Protein AF-0000000078820920 (afdb_homodimer)

Structure (mmCIF, N/CA/C/O backbone):
data_AF-0000000078820920-model_v1
#
loop_
_entity.id
_entity.type
_entity.pdbx_description
1 polymer 'Guanylate cyclase domain-containing protein'
#
loop_
_atom_site.group_PDB
_atom_site.id
_atom_site.type_symbol
_atom_site.label_atom_id
_atom_site.label_alt_id
_atom_site.label_comp_id
_atom_site.label_asym_id
_atom_site.label_entity_id
_atom_site.label_seq_id
_atom_site.pdbx_PDB_ins_code
_atom_site.Cartn_x
_atom_site.Cartn_y
_atom_site.Cartn_z
_atom_site.occupancy
_atom_site.B_iso_or_equiv
_atom_site.auth_seq_id
_atom_site.auth_comp_id
_atom_site.auth_asym_id
_atom_site.auth_atom_id
_atom_site.pdbx_PDB_model_num
ATOM 1 N N . MET A 1 1 ? 39.281 -11.828 4.465 1 18.59 1 MET A N 1
ATOM 2 C CA . MET A 1 1 ? 38.844 -12.25 3.133 1 18.59 1 MET A CA 1
ATOM 3 C C . MET A 1 1 ? 37.312 -12.227 3.02 1 18.59 1 MET A C 1
ATOM 5 O O . MET A 1 1 ? 36.656 -13.078 3.596 1 18.59 1 MET A O 1
ATOM 9 N N . TYR A 1 2 ? 36.625 -11.133 3.004 1 21.84 2 TYR A N 1
ATOM 10 C CA . TYR A 1 2 ? 35.219 -10.82 3.057 1 21.84 2 TYR A CA 1
ATOM 11 C C . TYR A 1 2 ? 34.438 -11.523 1.937 1 21.84 2 TYR A C 1
ATOM 13 O O . TYR A 1 2 ? 34.781 -11.344 0.758 1 21.84 2 TYR A O 1
ATOM 21 N N . ARG A 1 3 ? 34.125 -12.727 2.197 1 27.94 3 ARG A N 1
ATOM 22 C CA . ARG A 1 3 ? 33.406 -13.539 1.222 1 27.94 3 ARG A CA 1
ATOM 23 C C . ARG A 1 3 ? 32.312 -12.734 0.536 1 27.94 3 ARG A C 1
ATOM 25 O O . ARG A 1 3 ? 31.656 -11.922 1.173 1 27.94 3 ARG A O 1
ATOM 32 N N . SER A 1 4 ? 32.406 -12.672 -0.84 1 27.98 4 SER A N 1
ATOM 33 C CA . SER A 1 4 ? 31.781 -11.938 -1.938 1 27.98 4 SER A CA 1
ATOM 34 C C . SER A 1 4 ? 30.266 -11.977 -1.838 1 27.98 4 SER A C 1
ATOM 36 O O . SER A 1 4 ? 29.703 -12.906 -1.259 1 27.98 4 SER A O 1
ATOM 38 N N . PRO A 1 5 ? 29.562 -10.898 -1.902 1 34.84 5 PRO A N 1
ATOM 39 C CA . PRO A 1 5 ? 28.125 -10.844 -2.127 1 34.84 5 PRO A CA 1
ATOM 40 C C . PRO A 1 5 ? 27.625 -11.969 -3.033 1 34.84 5 PRO A C 1
ATOM 42 O O . PRO A 1 5 ? 28.391 -12.484 -3.855 1 34.84 5 PRO A O 1
ATOM 45 N N . ILE A 1 6 ? 26.75 -12.828 -2.73 1 37.25 6 ILE A N 1
ATOM 46 C CA . ILE A 1 6 ? 26.234 -14.055 -3.34 1 37.25 6 ILE A CA 1
ATOM 47 C C . ILE A 1 6 ? 26 -13.828 -4.832 1 37.25 6 ILE A C 1
ATOM 49 O O . ILE A 1 6 ? 25.312 -12.883 -5.219 1 37.25 6 ILE A O 1
ATOM 53 N N . ASN A 1 7 ? 26.781 -14.25 -5.723 1 38.81 7 ASN A N 1
ATOM 54 C CA . ASN A 1 7 ? 26.734 -14.352 -7.176 1 38.81 7 ASN A CA 1
ATOM 55 C C . ASN A 1 7 ? 25.406 -14.945 -7.652 1 38.81 7 ASN A C 1
ATOM 57 O O . ASN A 1 7 ? 25.234 -16.172 -7.648 1 38.81 7 ASN A O 1
ATOM 61 N N . TYR A 1 8 ? 24.266 -14.281 -7.516 1 46.84 8 TYR A N 1
ATOM 62 C CA . TYR A 1 8 ? 22.922 -14.734 -7.875 1 46.84 8 TYR A CA 1
ATOM 63 C C . TYR A 1 8 ? 22.875 -15.172 -9.336 1 46.84 8 TYR A C 1
ATOM 65 O O . TYR A 1 8 ? 21.984 -15.93 -9.727 1 46.84 8 TYR A O 1
ATOM 73 N N . LEU A 1 9 ? 23.797 -14.711 -10.234 1 47.5 9 LEU A N 1
ATOM 74 C CA . LEU A 1 9 ? 23.641 -15.008 -11.656 1 47.5 9 LEU A CA 1
ATOM 75 C C . LEU A 1 9 ? 23.672 -16.5 -11.914 1 47.5 9 LEU A C 1
ATOM 77 O O . LEU A 1 9 ? 22.984 -17 -12.805 1 47.5 9 LEU A O 1
ATOM 81 N N . TRP A 1 10 ? 24.453 -17.141 -11.078 1 46.75 10 TRP A N 1
ATOM 82 C CA . TRP A 1 10 ? 24.656 -18.547 -11.398 1 46.75 10 TRP A CA 1
ATOM 83 C C . TRP A 1 10 ? 23.344 -19.328 -11.281 1 46.75 10 TRP A C 1
ATOM 85 O O . TRP A 1 10 ? 23.109 -20.281 -12.031 1 46.75 10 TRP A O 1
ATOM 95 N N . CYS A 1 11 ? 22.406 -18.797 -10.539 1 52.91 11 CYS A N 1
ATOM 96 C CA . CYS A 1 11 ? 21.188 -19.578 -10.305 1 52.91 11 CYS A CA 1
ATOM 97 C C . CYS A 1 11 ? 20.25 -19.484 -11.5 1 52.91 11 CYS A C 1
ATOM 99 O O . CYS A 1 11 ? 19.438 -20.391 -11.719 1 52.91 11 CYS A O 1
ATOM 101 N N . LEU A 1 12 ? 20.562 -18.5 -12.391 1 60.94 12 LEU A N 1
ATOM 102 C CA . LEU A 1 12 ? 19.641 -18.266 -13.5 1 60.94 12 LEU A CA 1
ATOM 103 C C . LEU A 1 12 ? 19.812 -19.344 -14.57 1 60.94 12 LEU A C 1
ATOM 105 O O . LEU A 1 12 ? 18.922 -19.547 -15.398 1 60.94 12 LEU A O 1
ATOM 109 N N . PHE A 1 13 ? 20.875 -20.141 -14.367 1 69.81 13 PHE A N 1
ATOM 110 C CA . PHE A 1 13 ? 21.141 -21.125 -15.422 1 69.81 13 PHE A CA 1
ATOM 111 C C . PHE A 1 13 ? 20.859 -22.531 -14.938 1 69.81 13 PHE A C 1
ATOM 113 O O . PHE A 1 13 ? 21 -23.5 -15.703 1 69.81 13 PHE A O 1
ATOM 120 N N . LEU A 1 14 ? 20.406 -22.594 -13.773 1 80.31 14 LEU A N 1
ATOM 121 C CA . LEU A 1 14 ? 20.109 -23.906 -13.227 1 80.31 14 LEU A CA 1
ATOM 122 C C . LEU A 1 14 ? 18.812 -24.453 -13.797 1 80.31 14 LEU A C 1
ATOM 124 O O . LEU A 1 14 ? 17.891 -23.688 -14.125 1 80.31 14 LEU A O 1
ATOM 128 N N . ASN A 1 15 ? 18.891 -25.766 -13.938 1 88.81 15 ASN A N 1
ATOM 129 C CA . ASN A 1 15 ? 17.594 -26.359 -14.234 1 88.81 15 ASN A CA 1
ATOM 130 C C . ASN A 1 15 ? 16.625 -26.188 -13.078 1 88.81 15 ASN A C 1
ATOM 132 O O . ASN A 1 15 ? 17.031 -25.891 -11.953 1 88.81 15 ASN A O 1
ATOM 136 N N . PRO A 1 16 ? 15.391 -26.234 -13.328 1 89.69 16 PRO A N 1
ATOM 137 C CA . PRO A 1 16 ? 14.367 -25.922 -12.336 1 89.69 16 PRO A CA 1
ATOM 138 C C . PRO A 1 16 ? 14.516 -26.734 -11.055 1 89.69 16 PRO A C 1
ATOM 140 O O . PRO A 1 16 ? 14.336 -26.203 -9.953 1 89.69 16 PRO A O 1
ATOM 143 N N . LYS A 1 17 ? 14.883 -28 -11.172 1 91.69 17 LYS A N 1
ATOM 144 C CA . LYS A 1 17 ? 15.023 -28.828 -9.984 1 91.69 17 LYS A CA 1
ATOM 145 C C . LYS A 1 17 ? 16.172 -28.359 -9.109 1 91.69 17 LYS A C 1
ATOM 147 O O . LYS A 1 17 ? 16.031 -28.219 -7.895 1 91.69 17 LYS A O 1
ATOM 152 N N . ASP A 1 18 ? 17.328 -28.094 -9.758 1 92.62 18 ASP A N 1
ATOM 153 C CA . ASP A 1 18 ? 18.5 -27.625 -9.031 1 92.62 18 ASP A CA 1
ATOM 154 C C . ASP A 1 18 ? 18.25 -26.25 -8.406 1 92.62 18 ASP A C 1
ATOM 156 O O . ASP A 1 18 ? 18.719 -25.969 -7.301 1 92.62 18 ASP A O 1
ATOM 160 N N . PHE A 1 19 ? 17.531 -25.5 -9.086 1 93.94 19 PHE A N 1
ATOM 161 C CA . PHE A 1 19 ? 17.188 -24.172 -8.578 1 93.94 19 PHE A CA 1
ATOM 162 C C . PHE A 1 19 ? 16.344 -24.266 -7.312 1 93.94 19 PHE A C 1
ATOM 164 O O . PHE A 1 19 ? 16.672 -23.656 -6.297 1 93.94 19 PHE A O 1
ATOM 171 N N . LEU A 1 20 ? 15.32 -25.109 -7.344 1 94.19 20 LEU A N 1
ATOM 172 C CA . LEU A 1 20 ? 14.422 -25.266 -6.199 1 94.19 20 LEU A CA 1
ATOM 173 C C . LEU A 1 20 ? 15.156 -25.906 -5.023 1 94.19 20 LEU A C 1
ATOM 175 O O . LEU A 1 20 ? 14.898 -25.562 -3.867 1 94.19 20 LEU A O 1
ATOM 179 N N . GLN A 1 21 ? 16.062 -26.812 -5.352 1 93.94 21 GLN A N 1
ATOM 180 C CA . GLN A 1 21 ? 16.844 -27.422 -4.293 1 93.94 21 GLN A CA 1
ATOM 181 C C . GLN A 1 21 ? 17.734 -26.406 -3.588 1 93.94 21 GLN A C 1
ATOM 183 O O . GLN A 1 21 ? 17.859 -26.422 -2.363 1 93.94 21 GLN A O 1
ATOM 188 N N . LYS A 1 22 ? 18.312 -25.609 -4.414 1 91.94 22 LYS A N 1
ATOM 189 C CA . LYS A 1 22 ? 19.141 -24.547 -3.842 1 91.94 22 LYS A CA 1
ATOM 190 C C . LYS A 1 22 ? 18.328 -23.641 -2.93 1 91.94 22 LYS A C 1
ATOM 192 O O . LYS A 1 22 ? 18.781 -23.281 -1.842 1 91.94 22 LYS A O 1
ATOM 197 N N . ILE A 1 23 ? 17.125 -23.234 -3.381 1 93.19 23 ILE A N 1
ATOM 198 C CA . ILE A 1 23 ? 16.234 -22.406 -2.594 1 93.19 23 ILE A CA 1
ATOM 199 C C . ILE A 1 23 ? 15.906 -23.109 -1.272 1 93.19 23 ILE A C 1
ATOM 201 O O . ILE A 1 23 ? 15.938 -22.484 -0.21 1 93.19 23 ILE A O 1
ATOM 205 N N . SER A 1 24 ? 15.617 -24.359 -1.37 1 93.81 24 SER A N 1
ATOM 206 C CA . SER A 1 24 ? 15.273 -25.141 -0.185 1 93.81 24 SER A CA 1
ATOM 207 C C . SER A 1 24 ? 16.438 -25.188 0.796 1 93.81 24 SER A C 1
ATOM 209 O O . SER A 1 24 ? 16.266 -24.969 1.997 1 93.81 24 SER A O 1
ATOM 211 N N . ASP A 1 25 ? 17.641 -25.438 0.272 1 92.31 25 ASP A N 1
ATOM 212 C CA . ASP A 1 25 ? 18.828 -25.547 1.112 1 92.31 25 ASP A CA 1
ATOM 213 C C . ASP A 1 25 ? 19.125 -24.234 1.818 1 92.31 25 ASP A C 1
ATOM 215 O O . ASP A 1 25 ? 19.406 -24.219 3.018 1 92.31 25 ASP A O 1
ATOM 219 N N . GLU A 1 26 ? 19.047 -23.188 1.063 1 88.69 26 GLU A N 1
ATOM 220 C CA . GLU A 1 26 ? 19.312 -21.875 1.64 1 88.69 26 GLU A CA 1
ATOM 221 C C . GLU A 1 26 ? 18.281 -21.516 2.693 1 88.69 26 GLU A C 1
ATOM 223 O O . GLU A 1 26 ? 18.609 -20.891 3.707 1 88.69 26 GLU A O 1
ATOM 228 N N . THR A 1 27 ? 17.062 -21.828 2.438 1 91.44 27 THR A N 1
ATOM 229 C CA . THR A 1 27 ? 15.977 -21.594 3.391 1 91.44 27 THR A CA 1
ATOM 230 C C . THR A 1 27 ? 16.25 -22.312 4.707 1 91.44 27 THR A C 1
ATOM 232 O O . THR A 1 27 ? 16.156 -21.719 5.781 1 91.44 27 THR A O 1
ATOM 235 N N . LYS A 1 28 ? 16.672 -23.547 4.598 1 91.31 28 LYS A N 1
ATOM 236 C CA . LYS A 1 28 ? 16.969 -24.344 5.785 1 91.31 28 LYS A CA 1
ATOM 237 C C . LYS A 1 28 ? 18.141 -23.766 6.559 1 91.31 28 LYS A C 1
ATOM 239 O O . LYS A 1 28 ? 18.141 -23.75 7.793 1 91.31 28 LYS A O 1
ATOM 244 N N . ASP A 1 29 ? 19.094 -23.266 5.852 1 90.88 29 ASP A N 1
ATOM 245 C CA . ASP A 1 29 ? 20.266 -22.688 6.48 1 90.88 29 ASP A CA 1
ATOM 246 C C . ASP A 1 29 ? 19.891 -21.469 7.324 1 90.88 29 ASP A C 1
ATOM 248 O O . ASP A 1 29 ? 20.359 -21.328 8.461 1 90.88 29 ASP A O 1
ATOM 252 N N . ILE A 1 30 ? 19.062 -20.672 6.797 1 89.69 30 ILE A N 1
ATOM 253 C CA . ILE A 1 30 ? 18.719 -19.422 7.469 1 89.69 30 ILE A CA 1
ATOM 254 C C . ILE A 1 30 ? 17.781 -19.703 8.641 1 89.69 30 ILE A C 1
ATOM 256 O O . ILE A 1 30 ? 17.875 -19.062 9.688 1 89.69 30 ILE A O 1
ATOM 260 N N . VAL A 1 31 ? 16.922 -20.672 8.477 1 88.12 31 VAL A N 1
ATOM 261 C CA . VAL A 1 31 ? 15.93 -20.984 9.5 1 88.12 31 VAL A CA 1
ATOM 262 C C . VAL A 1 31 ? 16.594 -21.766 10.641 1 88.12 31 VAL A C 1
ATOM 264 O O . VAL A 1 31 ? 16.109 -21.75 11.773 1 88.12 31 VAL A O 1
ATOM 267 N N . SER A 1 32 ? 17.672 -22.344 10.383 1 88.56 32 SER A N 1
ATOM 268 C CA . SER A 1 32 ? 18.359 -23.172 11.375 1 88.56 32 SER A CA 1
ATOM 269 C C . SER A 1 32 ? 18.781 -22.344 12.594 1 88.56 32 SER A C 1
ATOM 271 O O . SER A 1 32 ? 18.859 -21.125 12.523 1 88.56 32 SER A O 1
ATOM 273 N N . SER A 1 33 ? 19.016 -22.969 13.688 1 85.44 33 SER A N 1
ATOM 274 C CA . SER A 1 33 ? 19.422 -22.328 14.938 1 85.44 33 SER A CA 1
ATOM 275 C C . SER A 1 33 ? 20.828 -21.766 14.844 1 85.44 33 SER A C 1
ATOM 277 O O . SER A 1 33 ? 21.219 -20.891 15.641 1 85.44 33 SER A O 1
ATOM 279 N N . ASP A 1 34 ? 21.547 -22.25 13.883 1 89.06 34 ASP A N 1
ATOM 280 C CA . ASP A 1 34 ? 22.938 -21.812 13.727 1 89.06 34 ASP A CA 1
ATOM 281 C C . ASP A 1 34 ? 23.016 -20.422 13.094 1 89.06 34 ASP A C 1
ATOM 283 O O . ASP A 1 34 ? 24.047 -19.781 13.141 1 89.06 34 ASP A O 1
ATOM 287 N N . PHE A 1 35 ? 21.938 -20.047 12.516 1 91.06 35 PHE A N 1
ATOM 288 C CA . PHE A 1 35 ? 21.891 -18.719 11.914 1 91.06 35 PHE A CA 1
ATOM 289 C C . PHE A 1 35 ? 21.453 -17.688 12.938 1 91.06 35 PHE A C 1
ATOM 291 O O . PHE A 1 35 ? 20.344 -17.766 13.477 1 91.06 35 PHE A O 1
ATOM 298 N N . ASP A 1 36 ? 22.328 -16.719 13.164 1 92.12 36 ASP A N 1
ATOM 299 C CA . ASP A 1 36 ? 22.078 -15.766 14.234 1 92.12 36 ASP A CA 1
ATOM 300 C C . ASP A 1 36 ? 21.578 -14.438 13.688 1 92.12 36 ASP A C 1
ATOM 302 O O . ASP A 1 36 ? 22.094 -13.93 12.695 1 92.12 36 ASP A O 1
ATOM 306 N N . ILE A 1 37 ? 20.547 -13.93 14.32 1 92.25 37 ILE A N 1
ATOM 307 C CA . ILE A 1 37 ? 20.047 -12.578 14.062 1 92.25 37 ILE A CA 1
ATOM 308 C C . ILE A 1 37 ? 20.406 -11.664 15.227 1 92.25 37 ILE A C 1
ATOM 310 O O . ILE A 1 37 ? 19.953 -11.875 16.344 1 92.25 37 ILE A O 1
ATOM 314 N N . GLU A 1 38 ? 21.25 -10.75 14.992 1 94.44 38 GLU A N 1
ATOM 315 C CA . GLU A 1 38 ? 21.594 -9.75 16 1 94.44 38 GLU A CA 1
ATOM 316 C C . GLU A 1 38 ? 20.719 -8.5 15.852 1 94.44 38 GLU A C 1
ATOM 318 O O . GLU A 1 38 ? 20.703 -7.863 14.805 1 94.44 38 GLU A O 1
ATOM 323 N N . ILE A 1 39 ? 20.047 -8.164 16.891 1 93.69 39 ILE A N 1
ATOM 324 C CA . ILE A 1 39 ? 19.172 -7 16.859 1 93.69 39 ILE A CA 1
ATOM 325 C C . ILE A 1 39 ? 19.672 -5.945 17.844 1 93.69 39 ILE A C 1
ATOM 327 O O . ILE A 1 39 ? 19.75 -6.191 19.047 1 93.69 39 ILE A O 1
ATOM 331 N N . ASN A 1 40 ? 20.062 -4.855 17.328 1 94.75 40 ASN A N 1
ATOM 332 C CA . ASN A 1 40 ? 20.484 -3.732 18.172 1 94.75 40 ASN A CA 1
ATOM 333 C C . ASN A 1 40 ? 19.438 -2.627 18.188 1 94.75 40 ASN A C 1
ATOM 335 O O . ASN A 1 40 ? 18.797 -2.354 17.172 1 94.75 40 ASN A O 1
ATOM 339 N N . THR A 1 41 ? 19.25 -2.045 19.359 1 95.31 41 THR A N 1
ATOM 340 C CA . THR A 1 41 ? 18.297 -0.954 19.5 1 95.31 41 THR A CA 1
ATOM 341 C C . THR A 1 41 ? 18.953 0.388 19.203 1 95.31 41 THR A C 1
ATOM 343 O O . THR A 1 41 ? 20.125 0.593 19.531 1 95.31 41 THR A O 1
ATOM 346 N N . THR A 1 42 ? 18.203 1.28 18.562 1 97.19 42 THR A N 1
ATOM 347 C CA . THR A 1 42 ? 18.719 2.609 18.266 1 97.19 42 THR A CA 1
ATOM 348 C C . THR A 1 42 ? 17.656 3.676 18.516 1 97.19 42 THR A C 1
ATOM 350 O O . THR A 1 42 ? 16.469 3.363 18.609 1 97.19 42 THR A O 1
ATOM 353 N N . GLU A 1 43 ? 18.141 4.934 18.703 1 97.44 43 GLU A N 1
ATOM 354 C CA . GLU A 1 43 ? 17.25 6.078 18.859 1 97.44 43 GLU A CA 1
ATOM 355 C C . GLU A 1 43 ? 17.312 6.984 17.625 1 97.44 43 GLU A C 1
ATOM 357 O O . GLU A 1 43 ? 16.594 7.984 17.547 1 97.44 43 GLU A O 1
ATOM 362 N N . TYR A 1 44 ? 18.141 6.617 16.703 1 96.62 44 TYR A N 1
ATOM 363 C CA . TYR A 1 44 ? 18.344 7.406 15.492 1 96.62 44 TYR A CA 1
ATOM 364 C C . TYR A 1 44 ? 17.906 6.629 14.258 1 96.62 44 TYR A C 1
ATOM 366 O O . TYR A 1 44 ? 18.125 5.418 14.172 1 96.62 44 TYR A O 1
ATOM 374 N N . VAL A 1 45 ? 17.359 7.375 13.359 1 95.62 45 VAL A N 1
ATOM 375 C CA . VAL A 1 45 ? 16.875 6.746 12.133 1 95.62 45 VAL A CA 1
ATOM 376 C C . VAL A 1 45 ? 18.047 6.227 11.32 1 95.62 45 VAL A C 1
ATOM 378 O O . VAL A 1 45 ? 18.906 7.008 10.875 1 95.62 45 VAL A O 1
ATOM 381 N N . PRO A 1 46 ? 18.078 4.926 11.078 1 93.69 46 PRO A N 1
ATOM 382 C CA . PRO A 1 46 ? 19.203 4.387 10.297 1 93.69 46 PRO A CA 1
ATOM 383 C C . PRO A 1 46 ? 19.094 4.727 8.812 1 93.69 46 PRO A C 1
ATOM 385 O O . PRO A 1 46 ? 18.031 5.125 8.344 1 93.69 46 PRO A O 1
ATOM 388 N N . ASN A 1 47 ? 20.219 4.621 8.188 1 87.62 47 ASN A N 1
ATOM 389 C CA . ASN A 1 47 ? 20.281 4.754 6.734 1 87.62 47 ASN A CA 1
ATOM 390 C C . ASN A 1 47 ? 20.891 3.52 6.082 1 87.62 47 ASN A C 1
ATOM 392 O O . ASN A 1 47 ? 21.328 2.596 6.773 1 87.62 47 ASN A O 1
ATOM 396 N N . VAL A 1 48 ? 20.891 3.475 4.77 1 81.94 48 VAL A N 1
ATOM 397 C CA . VAL A 1 48 ? 21.297 2.287 4.02 1 81.94 48 VAL A CA 1
ATOM 398 C C . VAL A 1 48 ? 22.766 1.994 4.254 1 81.94 48 VAL A C 1
ATOM 400 O O . VAL A 1 48 ? 23.203 0.846 4.148 1 81.94 48 VAL A O 1
ATOM 403 N N . ASP A 1 49 ? 23.562 2.949 4.676 1 81.94 49 ASP A N 1
ATOM 404 C CA . ASP A 1 49 ? 25 2.777 4.867 1 81.94 49 ASP A CA 1
ATOM 405 C C . ASP A 1 49 ? 25.312 2.391 6.309 1 81.94 49 ASP A C 1
ATOM 407 O O . ASP A 1 49 ? 26.484 2.227 6.668 1 81.94 49 ASP A O 1
ATOM 411 N N . ASP A 1 50 ? 24.25 2.234 7.078 1 87.94 50 ASP A N 1
ATOM 412 C CA . ASP A 1 50 ? 24.453 1.814 8.461 1 87.94 50 ASP A CA 1
ATOM 413 C C . ASP A 1 50 ? 25.141 0.456 8.523 1 87.94 50 ASP A C 1
ATOM 415 O O . ASP A 1 50 ? 24.609 -0.542 8.031 1 87.94 50 ASP A O 1
ATOM 419 N N . THR A 1 51 ? 26.281 0.361 9.164 1 88.5 51 THR A N 1
ATOM 420 C CA . THR A 1 51 ? 27.125 -0.83 9.172 1 88.5 51 THR A CA 1
ATOM 421 C C . THR A 1 51 ? 26.594 -1.862 10.164 1 88.5 51 THR A C 1
ATOM 423 O O . THR A 1 51 ? 27 -3.023 10.141 1 88.5 51 THR A O 1
ATOM 426 N N . ASN A 1 52 ? 25.734 -1.421 10.977 1 92.56 52 ASN A N 1
ATOM 427 C CA . ASN A 1 52 ? 25.188 -2.35 11.953 1 92.56 52 ASN A CA 1
ATOM 428 C C . ASN A 1 52 ? 23.875 -2.965 11.477 1 92.56 52 ASN A C 1
ATOM 430 O O . ASN A 1 52 ? 23.172 -3.611 12.25 1 92.56 52 ASN A O 1
ATOM 434 N N . ILE A 1 53 ? 23.547 -2.652 10.312 1 91.62 53 ILE A N 1
ATOM 435 C CA . ILE A 1 53 ? 22.5 -3.363 9.586 1 91.62 53 ILE A CA 1
ATOM 436 C C . ILE A 1 53 ? 23.094 -4.016 8.336 1 91.62 53 ILE A C 1
ATOM 438 O O . ILE A 1 53 ? 23.547 -3.326 7.43 1 91.62 53 ILE A O 1
ATOM 442 N N . THR A 1 54 ? 23.047 -5.328 8.32 1 89 54 THR A N 1
ATOM 443 C CA . THR A 1 54 ? 23.781 -6.027 7.262 1 89 54 THR A CA 1
ATOM 444 C C . THR A 1 54 ? 22.828 -6.93 6.473 1 89 54 THR A C 1
ATOM 446 O O . THR A 1 54 ? 21.734 -7.242 6.934 1 89 54 THR A O 1
ATOM 449 N N . TYR A 1 55 ? 23.344 -7.258 5.312 1 86.38 55 TYR A N 1
ATOM 450 C CA . TYR A 1 55 ? 22.703 -8.359 4.602 1 86.38 55 TYR A CA 1
ATOM 451 C C . TYR A 1 55 ? 22.953 -9.688 5.309 1 86.38 55 TYR A C 1
ATOM 453 O O . TYR A 1 55 ? 23.812 -9.766 6.191 1 86.38 55 TYR A O 1
ATOM 461 N N . GLU A 1 56 ? 22.094 -10.648 4.906 1 85.88 56 GLU A N 1
ATOM 462 C CA . GLU A 1 56 ? 22.359 -11.977 5.438 1 85.88 56 GLU A CA 1
ATOM 463 C C . GLU A 1 56 ? 23.672 -12.531 4.891 1 85.88 56 GLU A C 1
ATOM 465 O O . GLU A 1 56 ? 23.984 -12.359 3.709 1 85.88 56 GLU A O 1
ATOM 470 N N . ASN A 1 57 ? 24.422 -13.055 5.793 1 85.06 57 ASN A N 1
ATOM 471 C CA . ASN A 1 57 ? 25.672 -13.727 5.445 1 85.06 57 ASN A CA 1
ATOM 472 C C . ASN A 1 57 ? 25.594 -15.227 5.73 1 85.06 57 ASN A C 1
ATOM 474 O O . ASN A 1 57 ? 25.562 -15.641 6.887 1 85.06 57 ASN A O 1
ATOM 478 N N . LEU A 1 58 ? 25.609 -16 4.703 1 84.75 58 LEU A N 1
ATOM 479 C CA . LEU A 1 58 ? 25.453 -17.438 4.852 1 84.75 58 LEU A CA 1
ATOM 480 C C . LEU A 1 58 ? 26.75 -18.078 5.344 1 84.75 58 LEU A C 1
ATOM 482 O O . LEU A 1 58 ? 26.719 -19.172 5.918 1 84.75 58 LEU A O 1
ATOM 486 N N . ASP A 1 59 ? 27.844 -17.422 5.105 1 86.06 59 ASP A N 1
ATOM 487 C CA . ASP A 1 59 ? 29.125 -17.938 5.574 1 86.06 59 ASP A CA 1
ATOM 488 C C . ASP A 1 59 ? 29.266 -17.781 7.086 1 86.06 59 ASP A C 1
ATOM 490 O O . ASP A 1 59 ? 29.484 -18.75 7.801 1 86.06 59 ASP A O 1
ATOM 494 N N . SER A 1 60 ? 29.062 -16.516 7.508 1 88.75 60 SER A N 1
ATOM 495 C CA . SER A 1 60 ? 29.156 -16.25 8.938 1 88.75 60 SER A CA 1
ATOM 496 C C . SER A 1 60 ? 27.859 -16.625 9.656 1 88.75 60 SER A C 1
ATOM 498 O O . SER A 1 60 ? 27.812 -16.656 10.883 1 88.75 60 SER A O 1
ATOM 500 N N . LYS A 1 61 ? 26.828 -16.953 8.883 1 90.12 61 LYS A N 1
ATOM 501 C CA . LYS A 1 61 ? 25.516 -17.344 9.383 1 90.12 61 LYS A CA 1
ATOM 502 C C . LYS A 1 61 ? 24.969 -16.312 10.359 1 90.12 61 LYS A C 1
ATOM 504 O O . LYS A 1 61 ? 24.531 -16.641 11.461 1 90.12 61 LYS A O 1
ATOM 509 N N . CYS A 1 62 ? 25.047 -15.07 9.914 1 91.75 62 CYS A N 1
ATOM 510 C CA . CYS A 1 62 ? 24.594 -14 10.781 1 91.75 62 CYS A CA 1
ATOM 511 C C . CYS A 1 62 ? 23.984 -12.859 9.969 1 91.75 62 CYS A C 1
ATOM 513 O O . CYS A 1 62 ? 24.344 -12.672 8.797 1 91.75 62 CYS A O 1
ATOM 515 N N . LYS A 1 63 ? 23.078 -12.156 10.562 1 92.5 63 LYS A N 1
ATOM 516 C CA . LYS A 1 63 ? 22.484 -10.922 10.023 1 92.5 63 LYS A CA 1
ATOM 517 C C . LYS A 1 63 ? 22.234 -9.914 11.133 1 92.5 63 LYS A C 1
ATOM 519 O O . LYS A 1 63 ? 21.672 -10.25 12.18 1 92.5 63 LYS A O 1
ATOM 524 N N . LYS A 1 64 ? 22.719 -8.68 10.891 1 94.62 64 LYS A N 1
ATOM 525 C CA . LYS A 1 64 ? 22.516 -7.609 11.859 1 94.62 64 LYS A CA 1
ATOM 526 C C . LYS A 1 64 ? 21.312 -6.742 11.484 1 94.62 64 LYS A C 1
ATOM 528 O O . LYS A 1 64 ? 21.188 -6.328 10.328 1 94.62 64 LYS A O 1
ATOM 533 N N . CYS A 1 65 ? 20.484 -6.484 12.422 1 95.06 65 CYS A N 1
ATOM 534 C CA . CYS A 1 65 ? 19.297 -5.645 12.281 1 95.06 65 CYS A CA 1
ATOM 535 C C . CYS A 1 65 ? 19.219 -4.617 13.398 1 95.06 65 CYS A C 1
ATOM 537 O O . CYS A 1 65 ? 20 -4.68 14.359 1 95.06 65 CYS A O 1
ATOM 539 N N . LYS A 1 66 ? 18.312 -3.684 13.281 1 95.5 66 LYS A N 1
ATOM 540 C CA . LYS A 1 66 ? 18.078 -2.709 14.344 1 95.5 66 LYS A CA 1
ATOM 541 C C . LYS A 1 66 ? 16.578 -2.559 14.641 1 95.5 66 LYS A C 1
ATOM 543 O O . LYS A 1 66 ? 15.742 -2.814 13.773 1 95.5 66 LYS A O 1
ATOM 548 N N . THR A 1 67 ? 16.328 -2.229 15.859 1 94.56 67 THR A N 1
ATOM 549 C CA . THR A 1 67 ? 14.977 -1.838 16.25 1 94.56 67 THR A CA 1
ATOM 550 C C . THR A 1 67 ? 14.938 -0.378 16.688 1 94.56 67 THR A C 1
ATOM 552 O O . THR A 1 67 ? 15.867 0.096 17.359 1 94.56 67 THR A O 1
ATOM 555 N N . ILE A 1 68 ? 13.875 0.29 16.328 1 96.25 68 ILE A N 1
ATOM 556 C CA . ILE A 1 68 ? 13.695 1.679 16.734 1 96.25 68 ILE A CA 1
ATOM 557 C C . ILE A 1 68 ? 12.242 1.909 17.156 1 96.25 68 ILE A C 1
ATOM 559 O O . ILE A 1 68 ? 11.312 1.429 16.484 1 96.25 68 ILE A O 1
ATOM 563 N N . GLU A 1 69 ? 12.047 2.486 18.297 1 97.19 69 GLU A N 1
ATOM 564 C CA . GLU A 1 69 ? 10.719 2.918 18.734 1 97.19 69 GLU A CA 1
ATOM 565 C C . GLU A 1 69 ? 10.508 4.406 18.469 1 97.19 69 GLU A C 1
ATOM 567 O O . GLU A 1 69 ? 11.148 5.254 19.094 1 97.19 69 GLU A O 1
ATOM 572 N N . THR A 1 70 ? 9.625 4.711 17.484 1 98.31 70 THR A N 1
ATOM 573 C CA . THR A 1 70 ? 9.469 6.102 17.078 1 98.31 70 THR A CA 1
ATOM 574 C C . THR A 1 70 ? 8.172 6.305 16.312 1 98.31 70 THR A C 1
ATOM 576 O O . THR A 1 70 ? 7.316 5.418 16.281 1 98.31 70 THR A O 1
ATOM 579 N N . CYS A 1 71 ? 7.984 7.566 15.758 1 98.75 71 CYS A N 1
ATOM 580 C CA . CYS A 1 71 ? 6.82 7.902 14.945 1 98.75 71 CYS A CA 1
ATOM 581 C C . CYS A 1 71 ? 7.09 7.637 13.469 1 98.75 71 CYS A C 1
ATOM 583 O O . CYS A 1 71 ? 8.203 7.867 12.992 1 98.75 71 CYS A O 1
ATOM 585 N N . VAL A 1 72 ? 6.105 7.172 12.82 1 98.44 72 VAL A N 1
ATOM 586 C CA . VAL A 1 72 ? 6.102 7 11.375 1 98.44 72 VAL A CA 1
ATOM 587 C C . VAL A 1 72 ? 4.922 7.758 10.766 1 98.44 72 VAL A C 1
ATOM 589 O O . VAL A 1 72 ? 3.811 7.719 11.297 1 98.44 72 VAL A O 1
ATOM 592 N N . LEU A 1 73 ? 5.188 8.5 9.727 1 98.81 73 LEU A N 1
ATOM 593 C CA . LEU A 1 73 ? 4.207 9.336 9.039 1 98.81 73 LEU A CA 1
ATOM 594 C C . LEU A 1 73 ? 4.117 8.969 7.562 1 98.81 73 LEU A C 1
ATOM 596 O O . LEU A 1 73 ? 5.141 8.75 6.91 1 98.81 73 LEU A O 1
ATOM 600 N N . TYR A 1 74 ? 2.881 8.789 7.098 1 98.56 74 TYR A N 1
ATOM 601 C CA . TYR A 1 74 ? 2.65 8.648 5.664 1 98.56 74 TYR A CA 1
ATOM 602 C C . TYR A 1 74 ? 1.812 9.805 5.129 1 98.56 74 TYR A C 1
ATOM 604 O O . TYR A 1 74 ? 0.928 10.312 5.824 1 98.56 74 TYR A O 1
ATOM 612 N N . ILE A 1 75 ? 2.086 10.203 3.93 1 98.06 75 ILE A N 1
ATOM 613 C CA . ILE A 1 75 ? 1.221 11.094 3.162 1 98.06 75 ILE A CA 1
ATOM 614 C C . ILE A 1 75 ? 0.934 10.484 1.793 1 98.06 75 ILE A C 1
ATOM 616 O O . ILE A 1 75 ? 1.802 9.836 1.2 1 98.06 75 ILE A O 1
ATOM 620 N N . ASP A 1 76 ? -0.224 10.625 1.283 1 95.12 76 ASP A N 1
ATOM 621 C CA . ASP A 1 76 ? -0.657 10.094 -0.005 1 95.12 76 ASP A CA 1
ATOM 622 C C . ASP A 1 76 ? -1.688 11.016 -0.659 1 95.12 76 ASP A C 1
ATOM 624 O O . ASP A 1 76 ? -2.504 11.633 0.029 1 95.12 76 ASP A O 1
ATOM 628 N N . ILE A 1 77 ? -1.638 11.109 -1.986 1 91.88 77 ILE A N 1
ATOM 629 C CA . ILE A 1 77 ? -2.619 11.883 -2.736 1 91.88 77 ILE A CA 1
ATOM 630 C C . ILE A 1 77 ? -3.91 11.086 -2.883 1 91.88 77 ILE A C 1
ATOM 632 O O . ILE A 1 77 ? -3.879 9.906 -3.248 1 91.88 77 ILE A O 1
ATOM 636 N N . ARG A 1 78 ? -5.043 11.766 -2.619 1 87.69 78 ARG A N 1
ATOM 637 C CA . ARG A 1 78 ? -6.344 11.117 -2.77 1 87.69 78 ARG A CA 1
ATOM 638 C C . ARG A 1 78 ? -6.707 10.961 -4.242 1 87.69 78 ARG A C 1
ATOM 640 O O . ARG A 1 78 ? -6.492 11.867 -5.043 1 87.69 78 ARG A O 1
ATOM 647 N N . LYS A 1 79 ? -7.191 9.789 -4.594 1 78.62 79 LYS A N 1
ATOM 648 C CA . LYS A 1 79 ? -7.703 9.5 -5.934 1 78.62 79 LYS A CA 1
ATOM 649 C C . LYS A 1 79 ? -6.633 9.742 -6.992 1 78.62 79 LYS A C 1
ATOM 651 O O . LYS A 1 79 ? -6.922 10.297 -8.055 1 78.62 79 LYS A O 1
ATOM 656 N N . SER A 1 80 ? -5.391 9.492 -6.648 1 79.06 80 SER A N 1
ATOM 657 C CA . SER A 1 80 ? -4.297 9.703 -7.59 1 79.06 80 SER A CA 1
ATOM 658 C C . SER A 1 80 ? -4.418 8.773 -8.789 1 79.06 80 SER A C 1
ATOM 660 O O . SER A 1 80 ? -3.922 9.086 -9.875 1 79.06 80 SER A O 1
ATOM 662 N N . THR A 1 81 ? -5.113 7.637 -8.547 1 70.38 81 THR A N 1
ATOM 663 C CA . THR A 1 81 ? -5.258 6.66 -9.625 1 70.38 81 THR A CA 1
ATOM 664 C C . THR A 1 81 ? -6.133 7.215 -10.742 1 70.38 81 THR A C 1
ATOM 666 O O . THR A 1 81 ? -6.098 6.715 -11.867 1 70.38 81 THR A O 1
ATOM 669 N N . GLU A 1 82 ? -6.922 8.164 -10.312 1 70.06 82 GLU A N 1
ATOM 670 C CA . GLU A 1 82 ? -7.789 8.773 -11.32 1 70.06 82 GLU A CA 1
ATOM 671 C C . GLU A 1 82 ? -7.023 9.789 -12.164 1 70.06 82 GLU A C 1
ATOM 673 O O . GLU A 1 82 ? -7.5 10.219 -13.219 1 70.06 82 GLU A O 1
ATOM 678 N N . LEU A 1 83 ? -5.859 10.156 -11.547 1 65.62 83 LEU A N 1
ATOM 679 C CA . LEU A 1 83 ? -5.035 11.086 -12.312 1 65.62 83 LEU A CA 1
ATOM 680 C C . LEU A 1 83 ? -4.48 10.422 -13.562 1 65.62 83 LEU A C 1
ATOM 682 O O . LEU A 1 83 ? -3.914 9.328 -13.492 1 65.62 83 LEU A O 1
ATOM 686 N N . ASN A 1 84 ? -5.098 10.68 -14.695 1 58.59 84 ASN A N 1
ATOM 687 C CA . ASN A 1 84 ? -5.012 9.984 -15.977 1 58.59 84 ASN A CA 1
ATOM 688 C C . ASN A 1 84 ? -3.625 10.117 -16.594 1 58.59 84 ASN A C 1
ATOM 690 O O . ASN A 1 84 ? -3.207 11.219 -16.953 1 58.59 84 ASN A O 1
ATOM 694 N N . LEU A 1 85 ? -2.842 9.094 -16.562 1 59.84 85 LEU A N 1
ATOM 695 C CA . LEU A 1 85 ? -1.551 8.969 -17.234 1 59.84 85 LEU A CA 1
ATOM 696 C C . LEU A 1 85 ? -1.714 9.031 -18.75 1 59.84 85 LEU A C 1
ATOM 698 O O . LEU A 1 85 ? -0.863 9.586 -19.453 1 59.84 85 LEU A O 1
ATOM 702 N N . LYS A 1 86 ? -2.789 8.523 -19.141 1 55.91 86 LYS A N 1
ATOM 703 C CA . LYS A 1 86 ? -2.926 8.359 -20.578 1 55.91 86 LYS A CA 1
ATOM 704 C C . LYS A 1 86 ? -3.078 9.703 -21.281 1 55.91 86 LYS A C 1
ATOM 706 O O . LYS A 1 86 ? -2.482 9.938 -22.328 1 55.91 86 LYS A O 1
ATOM 711 N N . HIS A 1 87 ? -3.686 10.617 -20.625 1 59.16 87 HIS A N 1
ATOM 712 C CA . HIS A 1 87 ? -4.027 11.805 -21.406 1 59.16 87 HIS A CA 1
ATOM 713 C C . HIS A 1 87 ? -3.021 12.93 -21.172 1 59.16 87 HIS A C 1
ATOM 715 O O . HIS A 1 87 ? -2.787 13.758 -22.047 1 59.16 87 HIS A O 1
ATOM 721 N N . ARG A 1 88 ? -2.406 12.812 -20.109 1 76.88 88 ARG A N 1
ATOM 722 C CA . ARG A 1 88 ? -1.521 13.938 -19.828 1 76.88 88 ARG A CA 1
ATOM 723 C C . ARG A 1 88 ? -0.322 13.484 -19 1 76.88 88 ARG A C 1
ATOM 725 O O . ARG A 1 88 ? -0.11 13.969 -17.875 1 76.88 88 ARG A O 1
ATOM 732 N N . PRO A 1 89 ? 0.581 12.656 -19.688 1 81.38 89 PRO A N 1
ATOM 733 C CA . PRO A 1 89 ? 1.719 12.125 -18.938 1 81.38 89 PRO A CA 1
ATOM 734 C C . PRO A 1 89 ? 2.674 13.219 -18.469 1 81.38 89 PRO A C 1
ATOM 736 O O . PRO A 1 89 ? 3.248 13.117 -17.375 1 81.38 89 PRO A O 1
ATOM 739 N N . LYS A 1 90 ? 2.797 14.242 -19.281 1 85.62 90 LYS A N 1
ATOM 740 C CA . LYS A 1 90 ? 3.699 15.328 -18.906 1 85.62 90 LYS A CA 1
ATOM 741 C C . LYS A 1 90 ? 3.182 16.078 -17.688 1 85.62 90 LYS A C 1
ATOM 743 O O . LYS A 1 90 ? 3.955 16.422 -16.797 1 85.62 90 LYS A O 1
ATOM 748 N N . THR A 1 91 ? 1.908 16.312 -17.672 1 81.81 91 THR A N 1
ATOM 749 C CA . THR A 1 91 ? 1.3 16.984 -16.531 1 81.81 91 THR A CA 1
ATOM 750 C C . THR A 1 91 ? 1.451 16.156 -15.266 1 81.81 91 THR A C 1
ATOM 752 O O . THR A 1 91 ? 1.738 16.688 -14.195 1 81.81 91 THR A O 1
ATOM 755 N N . LEU A 1 92 ? 1.293 14.891 -15.414 1 82.12 92 LEU A N 1
ATOM 756 C CA . LEU A 1 92 ? 1.439 14 -14.266 1 82.12 92 LEU A CA 1
ATOM 757 C C . LEU A 1 92 ? 2.875 14 -13.75 1 82.12 92 LEU A C 1
ATOM 759 O O . LEU A 1 92 ? 3.105 14.023 -12.539 1 82.12 92 LEU A O 1
ATOM 763 N N . ALA A 1 93 ? 3.746 13.984 -14.68 1 86.38 93 ALA A N 1
ATOM 764 C CA . ALA A 1 93 ? 5.156 14.016 -14.297 1 86.38 93 ALA A CA 1
ATOM 765 C C . ALA A 1 93 ? 5.492 15.297 -13.547 1 86.38 93 ALA A C 1
ATOM 767 O O . ALA A 1 93 ? 6.238 15.273 -12.562 1 86.38 93 ALA A O 1
ATOM 768 N N . LYS A 1 94 ? 4.941 16.406 -14.031 1 87.75 94 LYS A N 1
ATOM 769 C CA . LYS A 1 94 ? 5.168 17.688 -13.359 1 87.75 94 LYS A CA 1
ATOM 770 C C . LYS A 1 94 ? 4.574 17.672 -11.953 1 87.75 94 LYS A C 1
ATOM 772 O O . LYS A 1 94 ? 5.223 18.109 -11 1 87.75 94 LYS A O 1
ATOM 777 N N . LEU A 1 95 ? 3.387 17.188 -11.859 1 85.69 95 LEU A N 1
ATOM 778 C CA . LEU A 1 95 ? 2.713 17.109 -10.57 1 85.69 95 LEU A CA 1
ATOM 779 C C . LEU A 1 95 ? 3.512 16.266 -9.594 1 85.69 95 LEU A C 1
ATOM 781 O O . LEU A 1 95 ? 3.754 16.688 -8.453 1 85.69 95 LEU A O 1
ATOM 785 N N . TYR A 1 96 ? 3.881 15.133 -10.086 1 86.94 96 TYR A N 1
ATOM 786 C CA . TYR A 1 96 ? 4.637 14.227 -9.234 1 86.94 96 TYR A CA 1
ATOM 787 C C . TYR A 1 96 ? 5.957 14.852 -8.797 1 86.94 96 TYR A C 1
ATOM 789 O O . TYR A 1 96 ? 6.355 14.734 -7.637 1 86.94 96 TYR A O 1
ATOM 797 N N . THR A 1 97 ? 6.547 15.508 -9.68 1 88.06 97 THR A N 1
ATOM 798 C CA . THR A 1 97 ? 7.832 16.141 -9.398 1 88.06 97 THR A CA 1
ATOM 799 C C . THR A 1 97 ? 7.688 17.203 -8.32 1 88.06 97 THR A C 1
ATOM 801 O O . THR A 1 97 ? 8.445 17.219 -7.348 1 88.06 97 THR A O 1
ATOM 804 N N . VAL A 1 98 ? 6.715 18.016 -8.5 1 89.19 98 VAL A N 1
ATOM 805 C CA . VAL A 1 98 ? 6.465 19.094 -7.547 1 89.19 98 VAL A CA 1
ATOM 806 C C . VAL A 1 98 ? 6.094 18.5 -6.188 1 89.19 98 VAL A C 1
ATOM 808 O O . VAL A 1 98 ? 6.602 18.938 -5.152 1 89.19 98 VAL A O 1
ATOM 811 N N . PHE A 1 99 ? 5.273 17.531 -6.281 1 90.56 99 PHE A N 1
ATOM 812 C CA . PHE A 1 99 ? 4.75 16.969 -5.047 1 90.56 99 PHE A CA 1
ATOM 813 C C . PHE A 1 99 ? 5.867 16.297 -4.246 1 90.56 99 PHE A C 1
ATOM 815 O O . PHE A 1 99 ? 6.086 16.641 -3.082 1 90.56 99 PHE A O 1
ATOM 822 N N . VAL A 1 100 ? 6.555 15.414 -4.809 1 90.31 100 VAL A N 1
ATOM 823 C CA . VAL A 1 100 ? 7.566 14.641 -4.102 1 90.31 100 VAL A CA 1
ATOM 824 C C . VAL A 1 100 ? 8.688 15.562 -3.625 1 90.31 100 VAL A C 1
ATOM 826 O O . VAL A 1 100 ? 9.117 15.477 -2.475 1 90.31 100 VAL A O 1
ATOM 829 N N . ARG A 1 101 ? 9.086 16.453 -4.422 1 88.19 101 ARG A N 1
ATOM 830 C CA . ARG A 1 101 ? 10.148 17.391 -4.074 1 88.19 101 ARG A CA 1
ATOM 831 C C . ARG A 1 101 ? 9.773 18.203 -2.848 1 88.19 101 ARG A C 1
ATOM 833 O O . ARG A 1 101 ? 10.555 18.312 -1.899 1 88.19 101 ARG A O 1
ATOM 840 N N . ASN A 1 102 ? 8.648 18.734 -2.883 1 91.69 102 ASN A N 1
ATOM 841 C CA . ASN A 1 102 ? 8.219 19.609 -1.798 1 91.69 102 ASN A CA 1
ATOM 842 C C . ASN A 1 102 ? 7.941 18.812 -0.52 1 91.69 102 ASN A C 1
ATOM 844 O O . ASN A 1 102 ? 8.242 19.281 0.579 1 91.69 102 ASN A O 1
ATOM 848 N N . MET A 1 103 ? 7.344 17.641 -0.667 1 93.19 103 MET A N 1
ATOM 849 C CA . MET A 1 103 ? 7.066 16.844 0.52 1 93.19 103 MET A CA 1
ATOM 850 C C . MET A 1 103 ? 8.367 16.422 1.205 1 93.19 103 MET A C 1
ATOM 852 O O . MET A 1 103 ? 8.438 16.375 2.436 1 93.19 103 MET A O 1
ATOM 856 N N . ILE A 1 104 ? 9.352 16.109 0.422 1 90.69 104 ILE A N 1
ATOM 857 C CA . ILE A 1 104 ? 10.648 15.758 0.986 1 90.69 104 ILE A CA 1
ATOM 858 C C . ILE A 1 104 ? 11.211 16.938 1.773 1 90.69 104 ILE A C 1
ATOM 860 O O . ILE A 1 104 ? 11.656 16.781 2.912 1 90.69 104 ILE A O 1
ATOM 864 N N . LYS A 1 105 ? 11.156 18.141 1.228 1 91.56 105 LYS A N 1
ATOM 865 C CA . LYS A 1 105 ? 11.648 19.344 1.896 1 91.56 105 LYS A CA 1
ATOM 866 C C . LYS A 1 105 ? 10.898 19.594 3.199 1 91.56 105 LYS A C 1
ATOM 868 O O . LYS A 1 105 ? 11.5 19.922 4.219 1 91.56 105 LYS A O 1
ATOM 873 N N . CYS A 1 106 ? 9.617 19.422 3.084 1 94.56 106 CYS A N 1
ATOM 874 C CA . CYS A 1 106 ? 8.789 19.625 4.27 1 94.56 106 CYS A CA 1
ATOM 875 C C . CYS A 1 106 ? 9.141 18.609 5.355 1 94.56 106 CYS A C 1
ATOM 877 O O . CYS A 1 106 ? 9.219 18.969 6.535 1 94.56 106 CYS A O 1
ATOM 879 N N . ALA A 1 107 ? 9.297 17.359 4.969 1 94.44 107 ALA A N 1
ATOM 880 C CA . ALA A 1 107 ? 9.656 16.312 5.93 1 94.44 107 ALA A CA 1
ATOM 881 C C . ALA A 1 107 ? 10.977 16.641 6.625 1 94.44 107 ALA A C 1
ATOM 883 O O . ALA A 1 107 ? 11.078 16.531 7.848 1 94.44 107 ALA A O 1
ATOM 884 N N . GLU A 1 108 ? 11.922 17.125 5.91 1 91.38 108 GLU A N 1
ATOM 885 C CA . GLU A 1 108 ? 13.266 17.375 6.438 1 91.38 108 GLU A CA 1
ATOM 886 C C . GLU A 1 108 ? 13.289 18.641 7.289 1 91.38 108 GLU A C 1
ATOM 888 O O . GLU A 1 108 ? 14.117 18.766 8.203 1 91.38 108 GLU A O 1
ATOM 893 N N . TYR A 1 109 ? 12.406 19.578 6.992 1 93.94 109 TYR A N 1
ATOM 894 C CA . TYR A 1 109 ? 12.359 20.859 7.691 1 93.94 109 TYR A CA 1
ATOM 895 C C . TYR A 1 109 ? 12.188 20.656 9.195 1 93.94 109 TYR A C 1
ATOM 897 O O . TYR A 1 109 ? 12.766 21.391 9.992 1 93.94 109 TYR A O 1
ATOM 905 N N . HIS A 1 110 ? 11.43 19.609 9.609 1 93.88 110 HIS A N 1
ATOM 906 C CA . HIS A 1 110 ? 11.211 19.328 11.023 1 93.88 110 HIS A CA 1
ATOM 907 C C . HIS A 1 110 ? 11.938 18.062 11.461 1 93.88 110 HIS A C 1
ATOM 909 O O . HIS A 1 110 ? 11.508 17.391 12.398 1 93.88 110 HIS A O 1
ATOM 915 N N . GLY A 1 111 ? 12.891 17.656 10.68 1 92 111 GLY A N 1
ATOM 916 C CA . GLY A 1 111 ? 13.789 16.609 11.125 1 92 111 GLY A CA 1
ATOM 917 C C . GLY A 1 111 ? 13.32 15.219 10.742 1 92 111 GLY A C 1
ATOM 918 O O . GLY A 1 111 ? 13.797 14.227 11.297 1 92 111 GLY A O 1
ATOM 919 N N . GLY A 1 112 ? 12.391 15.094 9.883 1 95.31 112 GLY A N 1
ATOM 920 C CA . GLY A 1 112 ? 11.961 13.805 9.375 1 95.31 112 GLY A CA 1
ATOM 921 C C . GLY A 1 112 ? 12.875 13.25 8.297 1 95.31 112 GLY A C 1
ATOM 922 O O . GLY A 1 112 ? 13.586 14.008 7.629 1 95.31 112 GLY A O 1
ATOM 923 N N . TYR A 1 113 ? 12.922 11.945 8.195 1 93.38 113 TYR A N 1
ATOM 924 C CA . TYR A 1 113 ? 13.688 11.25 7.164 1 93.38 113 TYR A CA 1
ATOM 925 C C . TYR A 1 113 ? 12.758 10.484 6.23 1 93.38 113 TYR A C 1
ATOM 927 O O . TYR A 1 113 ? 12.016 9.602 6.668 1 93.38 113 TYR A O 1
ATOM 935 N N . VAL A 1 114 ? 12.82 10.859 4.965 1 92.38 114 VAL A N 1
ATOM 936 C CA . VAL A 1 114 ? 12.055 10.094 3.988 1 92.38 114 VAL A CA 1
ATOM 937 C C . VAL A 1 114 ? 12.734 8.75 3.742 1 92.38 114 VAL A C 1
ATOM 939 O O . VAL A 1 114 ? 13.922 8.695 3.416 1 92.38 114 VAL A O 1
ATOM 942 N N . ARG A 1 115 ? 12 7.664 3.877 1 89.62 115 ARG A N 1
ATOM 943 C CA . ARG A 1 115 ? 12.617 6.344 3.783 1 89.62 115 ARG A CA 1
ATOM 944 C C . ARG A 1 115 ? 11.953 5.504 2.699 1 89.62 115 ARG A C 1
ATOM 946 O O . ARG A 1 115 ? 12.523 4.523 2.227 1 89.62 115 ARG A O 1
ATOM 953 N N . ASN A 1 116 ? 10.781 5.848 2.336 1 87.94 116 ASN A N 1
ATOM 954 C CA . ASN A 1 116 ? 10.109 5.109 1.274 1 87.94 116 ASN A CA 1
ATOM 955 C C . ASN A 1 116 ? 9.219 6.016 0.434 1 87.94 116 ASN A C 1
ATOM 957 O O . ASN A 1 116 ? 8.539 6.895 0.97 1 87.94 116 ASN A O 1
ATOM 961 N N . ILE A 1 117 ? 9.312 5.852 -0.839 1 89.44 117 ILE A N 1
ATOM 962 C CA . ILE A 1 117 ? 8.422 6.527 -1.776 1 89.44 117 ILE A CA 1
ATOM 963 C C . ILE A 1 117 ? 7.828 5.508 -2.746 1 89.44 117 ILE A C 1
ATOM 965 O O . ILE A 1 117 ? 8.562 4.836 -3.477 1 89.44 117 ILE A O 1
ATOM 969 N N . ILE A 1 118 ? 6.609 5.336 -2.684 1 87.5 118 ILE A N 1
ATOM 970 C CA . ILE A 1 118 ? 5.883 4.441 -3.578 1 87.5 118 ILE A CA 1
ATOM 971 C C . ILE A 1 118 ? 4.82 5.227 -4.344 1 87.5 118 ILE A C 1
ATOM 973 O O . ILE A 1 118 ? 3.717 5.449 -3.836 1 87.5 118 ILE A O 1
ATOM 977 N N . GLY A 1 119 ? 5.121 5.465 -5.59 1 85.5 119 GLY A N 1
ATOM 978 C CA . GLY A 1 119 ? 4.242 6.387 -6.293 1 85.5 119 GLY A CA 1
ATOM 979 C C . GLY A 1 119 ? 4.188 7.762 -5.66 1 85.5 119 GLY A C 1
ATOM 980 O O . GLY A 1 119 ? 5.211 8.445 -5.551 1 85.5 119 GLY A O 1
ATOM 981 N N . ASP A 1 120 ? 3.01 8.039 -5.223 1 87.88 120 ASP A N 1
ATOM 982 C CA . ASP A 1 120 ? 2.828 9.344 -4.586 1 87.88 120 ASP A CA 1
ATOM 983 C C . ASP A 1 120 ? 2.789 9.211 -3.064 1 87.88 120 ASP A C 1
ATOM 985 O O . ASP A 1 120 ? 2.617 10.203 -2.354 1 87.88 120 ASP A O 1
ATOM 989 N N . ARG A 1 121 ? 2.92 8.031 -2.596 1 93 121 ARG A N 1
ATOM 990 C CA . ARG A 1 121 ? 2.936 7.824 -1.151 1 93 121 ARG A CA 1
ATOM 991 C C . ARG A 1 121 ? 4.344 7.98 -0.59 1 93 121 ARG A C 1
ATOM 993 O O . ARG A 1 121 ? 5.297 7.406 -1.12 1 93 121 ARG A O 1
ATOM 1000 N N . ILE A 1 122 ? 4.445 8.75 0.505 1 94.38 122 ILE A N 1
ATOM 1001 C CA . ILE A 1 122 ? 5.754 9.031 1.089 1 94.38 122 ILE A CA 1
ATOM 1002 C C . ILE A 1 122 ? 5.754 8.633 2.562 1 94.38 122 ILE A C 1
ATOM 1004 O O . ILE A 1 122 ? 4.82 8.953 3.301 1 94.38 122 ILE A O 1
ATOM 1008 N N . MET A 1 123 ? 6.789 7.891 2.926 1 95.19 123 MET A N 1
ATOM 1009 C CA . MET A 1 123 ? 6.992 7.492 4.316 1 95.19 123 MET A CA 1
ATOM 1010 C C . MET A 1 123 ? 8.07 8.344 4.977 1 95.19 123 MET A C 1
ATOM 1012 O O . MET A 1 123 ? 9.164 8.5 4.43 1 95.19 123 MET A O 1
ATOM 1016 N N . VAL A 1 124 ? 7.777 8.859 6.121 1 96.5 124 VAL A N 1
ATOM 1017 C CA . VAL A 1 124 ? 8.719 9.664 6.891 1 96.5 124 VAL A CA 1
ATOM 1018 C C . VAL A 1 124 ? 8.914 9.047 8.273 1 96.5 124 VAL A C 1
ATOM 1020 O O . VAL A 1 124 ? 7.945 8.672 8.938 1 96.5 124 VAL A O 1
ATOM 1023 N N . VAL A 1 125 ? 10.156 8.922 8.672 1 97.25 125 VAL A N 1
ATOM 1024 C CA . VAL A 1 125 ? 10.5 8.398 9.992 1 97.25 125 VAL A CA 1
ATOM 1025 C C . VAL A 1 125 ? 11.289 9.445 10.773 1 97.25 125 VAL A C 1
ATOM 1027 O O . VAL A 1 125 ? 11.914 10.328 10.188 1 97.25 125 VAL A O 1
ATOM 1030 N N . PHE A 1 126 ? 11.227 9.359 12.102 1 97.75 126 PHE A N 1
ATOM 1031 C CA . PHE A 1 126 ? 11.812 10.391 12.953 1 97.75 126 PHE A CA 1
ATOM 1032 C C . PHE A 1 126 ? 12.727 9.773 14 1 97.75 126 PHE A C 1
ATOM 1034 O O . PHE A 1 126 ? 12.516 8.641 14.43 1 97.75 126 PHE A O 1
ATOM 1041 N N . ASP A 1 127 ? 13.742 10.562 14.375 1 97.94 127 ASP A N 1
ATOM 1042 C CA . ASP A 1 127 ? 14.5 10.156 15.555 1 97.94 127 ASP A CA 1
ATOM 1043 C C . ASP A 1 127 ? 13.602 10.102 16.797 1 97.94 127 ASP A C 1
ATOM 1045 O O . ASP A 1 127 ? 12.594 10.805 16.859 1 97.94 127 ASP A O 1
ATOM 1049 N N . ARG A 1 128 ? 14 9.297 17.719 1 98.06 128 ARG A N 1
ATOM 1050 C CA . ARG A 1 128 ? 13.172 9.094 18.906 1 98.06 128 ARG A CA 1
ATOM 1051 C C . ARG A 1 128 ? 12.992 10.398 19.672 1 98.06 128 ARG A C 1
ATOM 1053 O O . ARG A 1 128 ? 11.883 10.711 20.125 1 98.06 128 ARG A O 1
ATOM 1060 N N . ASN A 1 129 ? 14.047 11.117 19.781 1 97.06 129 ASN A N 1
ATOM 1061 C CA . ASN A 1 129 ? 13.977 12.383 20.5 1 97.06 129 ASN A CA 1
ATOM 1062 C C . ASN A 1 129 ? 13.023 13.359 19.828 1 97.06 129 ASN A C 1
ATOM 1064 O O . ASN A 1 129 ? 13.164 13.641 18.625 1 97.06 129 ASN A O 1
ATOM 1068 N N . ASN A 1 130 ? 11.984 13.844 20.484 1 97.12 130 ASN A N 1
ATOM 1069 C CA . ASN A 1 130 ? 10.992 14.812 20.016 1 97.12 130 ASN A CA 1
ATOM 1070 C C . ASN A 1 130 ? 10.188 14.266 18.844 1 97.12 130 ASN A C 1
ATOM 1072 O O . ASN A 1 130 ? 9.734 15.031 17.984 1 97.12 130 ASN A O 1
ATOM 1076 N N . CYS A 1 131 ? 10.117 12.922 18.734 1 98.44 131 CYS A N 1
ATOM 1077 C CA . CYS A 1 131 ? 9.484 12.336 17.562 1 98.44 131 CYS A CA 1
ATOM 1078 C C . CYS A 1 131 ? 8.016 12.742 17.469 1 98.44 131 CYS A C 1
ATOM 1080 O O . CYS A 1 131 ? 7.488 12.93 16.375 1 98.44 131 CYS A O 1
ATOM 1082 N N . PHE A 1 132 ? 7.336 12.93 18.609 1 98.69 132 PHE A N 1
ATOM 1083 C CA . PHE A 1 132 ? 5.926 13.305 18.578 1 98.69 132 PHE A CA 1
ATOM 1084 C C . PHE A 1 132 ? 5.754 14.711 18.016 1 98.69 132 PHE A C 1
ATOM 1086 O O . PHE A 1 132 ? 4.949 14.93 17.109 1 98.69 132 PHE A O 1
ATOM 1093 N N . LYS A 1 133 ? 6.5 15.641 18.562 1 98.12 133 LYS A N 1
ATOM 1094 C CA . LYS A 1 133 ? 6.438 17.016 18.094 1 98.12 133 LYS A CA 1
ATOM 1095 C C . LYS A 1 133 ? 6.832 17.125 16.625 1 98.12 133 LYS A C 1
ATOM 1097 O O . LYS A 1 133 ? 6.148 17.781 15.828 1 98.12 133 LYS A O 1
ATOM 1102 N N . ASN A 1 134 ? 7.961 16.516 16.281 1 98.31 134 ASN A N 1
ATOM 1103 C CA . ASN A 1 134 ? 8.469 16.594 14.922 1 98.31 134 ASN A CA 1
ATOM 1104 C C . ASN A 1 134 ? 7.48 15.984 13.93 1 98.31 134 ASN A C 1
ATOM 1106 O O . ASN A 1 134 ? 7.277 16.516 12.836 1 98.31 134 ASN A O 1
ATOM 1110 N N . ALA A 1 135 ? 6.871 14.836 14.273 1 98.81 135 ALA A N 1
ATOM 1111 C CA . ALA A 1 135 ? 5.914 14.172 13.391 1 98.81 135 ALA A CA 1
ATOM 1112 C C . ALA A 1 135 ? 4.676 15.039 13.172 1 98.81 135 ALA A C 1
ATOM 1114 O O . ALA A 1 135 ? 4.219 15.203 12.039 1 98.81 135 ALA A O 1
ATOM 1115 N N . ILE A 1 136 ? 4.141 15.602 14.234 1 98.56 136 ILE A N 1
ATOM 1116 C CA . ILE A 1 136 ? 2.932 16.406 14.148 1 98.56 136 ILE A CA 1
ATOM 1117 C C . ILE A 1 136 ? 3.227 17.703 13.383 1 98.56 136 ILE A C 1
ATOM 1119 O O . ILE A 1 136 ? 2.467 18.078 12.492 1 98.56 136 ILE A O 1
ATOM 1123 N N . ASP A 1 137 ? 4.352 18.359 13.711 1 97.62 137 ASP A N 1
ATOM 1124 C CA . ASP A 1 137 ? 4.727 19.578 13 1 97.62 137 ASP A CA 1
ATOM 1125 C C . ASP A 1 137 ? 4.91 19.297 11.508 1 97.62 137 ASP A C 1
ATOM 1127 O O . ASP A 1 137 ? 4.527 20.125 10.672 1 97.62 137 ASP A O 1
ATOM 1131 N N . THR A 1 138 ? 5.516 18.203 11.203 1 98.12 138 THR A N 1
ATOM 1132 C CA . THR A 1 138 ? 5.699 17.812 9.812 1 98.12 138 THR A CA 1
ATOM 1133 C C . THR A 1 138 ? 4.352 17.609 9.125 1 98.12 138 THR A C 1
ATOM 1135 O O . THR A 1 138 ? 4.133 18.094 8.016 1 98.12 138 THR A O 1
ATOM 1138 N N . ALA A 1 139 ? 3.453 16.875 9.812 1 98.69 139 ALA A N 1
ATOM 1139 C CA . ALA A 1 139 ? 2.133 16.625 9.242 1 98.69 139 ALA A CA 1
ATOM 1140 C C . ALA A 1 139 ? 1.408 17.922 8.922 1 98.69 139 ALA A C 1
ATOM 1142 O O . ALA A 1 139 ? 0.822 18.062 7.848 1 98.69 139 ALA A O 1
ATOM 1143 N N . VAL A 1 140 ? 1.491 18.844 9.836 1 97.75 140 VAL A N 1
ATOM 1144 C CA . VAL A 1 140 ? 0.831 20.125 9.656 1 97.75 140 VAL A CA 1
ATOM 1145 C C . VAL A 1 140 ? 1.452 20.875 8.477 1 97.75 140 VAL A C 1
ATOM 1147 O O . VAL A 1 140 ? 0.738 21.453 7.656 1 97.75 140 VAL A O 1
ATOM 1150 N N . LEU A 1 141 ? 2.723 20.859 8.414 1 97.44 141 LEU A N 1
ATOM 1151 C CA . LEU A 1 141 ? 3.424 21.516 7.32 1 97.44 141 LEU A CA 1
ATOM 1152 C C . LEU A 1 141 ? 3.074 20.875 5.98 1 97.44 141 LEU A C 1
ATOM 1154 O O . LEU A 1 141 ? 2.809 21.578 5 1 97.44 141 LEU A O 1
ATOM 1158 N N . LEU A 1 142 ? 3.092 19.562 5.938 1 97.81 142 LEU A N 1
ATOM 1159 C CA . LEU A 1 142 ? 2.738 18.844 4.723 1 97.81 142 LEU A CA 1
ATOM 1160 C C . LEU A 1 142 ? 1.328 19.203 4.266 1 97.81 142 LEU A C 1
ATOM 1162 O O . LEU A 1 142 ? 1.105 19.469 3.082 1 97.81 142 LEU A O 1
ATOM 1166 N N . ASN A 1 143 ? 0.412 19.156 5.195 1 97 143 ASN A N 1
ATOM 1167 C CA . ASN A 1 143 ? -0.97 19.516 4.895 1 97 143 ASN A CA 1
ATOM 1168 C C . ASN A 1 143 ? -1.077 20.938 4.355 1 97 143 ASN A C 1
ATOM 1170 O O . ASN A 1 143 ? -1.797 21.188 3.387 1 97 143 ASN A O 1
ATOM 1174 N N . THR A 1 144 ? -0.339 21.859 4.945 1 96.06 144 THR A N 1
ATOM 1175 C CA . THR A 1 144 ? -0.339 23.266 4.555 1 96.06 144 THR A CA 1
ATOM 1176 C C . THR A 1 144 ? 0.163 23.422 3.121 1 96.06 144 THR A C 1
ATOM 1178 O O . THR A 1 144 ? -0.49 24.062 2.299 1 96.06 144 THR A O 1
ATOM 1181 N N . VAL A 1 145 ? 1.243 22.828 2.832 1 95.38 145 VAL A N 1
ATOM 1182 C CA . VAL A 1 145 ? 1.875 22.984 1.524 1 95.38 145 VAL A CA 1
ATOM 1183 C C . VAL A 1 145 ? 1.018 22.297 0.456 1 95.38 145 VAL A C 1
ATOM 1185 O O . VAL A 1 145 ? 0.809 22.859 -0.625 1 95.38 145 VAL A O 1
ATOM 1188 N N . ALA A 1 146 ? 0.536 21.109 0.751 1 94 146 ALA A N 1
ATOM 1189 C CA . ALA A 1 146 ? -0.286 20.359 -0.205 1 94 146 ALA A CA 1
ATOM 1190 C C . ALA A 1 146 ? -1.54 21.156 -0.574 1 94 146 ALA A C 1
ATOM 1192 O O . ALA A 1 146 ? -1.851 21.312 -1.755 1 94 146 ALA A O 1
ATOM 1193 N N . GLU A 1 147 ? -2.158 21.688 0.398 1 91.75 147 GLU A N 1
ATOM 1194 C CA . GLU A 1 147 ? -3.469 22.297 0.202 1 91.75 147 GLU A CA 1
ATOM 1195 C C . GLU A 1 147 ? -3.336 23.75 -0.286 1 91.75 147 GLU A C 1
ATOM 1197 O O . GLU A 1 147 ? -4.098 24.188 -1.149 1 91.75 147 GLU A O 1
ATOM 1202 N N . TYR A 1 148 ? -2.363 24.453 0.171 1 91.94 148 TYR A N 1
ATOM 1203 C CA . TYR A 1 148 ? -2.4 25.906 -0.008 1 91.94 148 TYR A CA 1
ATOM 1204 C C . TYR A 1 148 ? -1.302 26.359 -0.958 1 91.94 148 TYR A C 1
ATOM 1206 O O . TYR A 1 148 ? -1.229 27.547 -1.307 1 91.94 148 TYR A O 1
ATOM 1214 N N . ILE A 1 149 ? -0.447 25.516 -1.341 1 92.12 149 ILE A N 1
ATOM 1215 C CA . ILE A 1 149 ? 0.588 25.906 -2.287 1 92.12 149 ILE A CA 1
ATOM 1216 C C . ILE A 1 149 ? 0.49 25.062 -3.551 1 92.12 149 ILE A C 1
ATOM 1218 O O . ILE A 1 149 ? 0.246 25.578 -4.641 1 92.12 149 ILE A O 1
ATOM 1222 N N . ILE A 1 150 ? 0.591 23.75 -3.389 1 90.38 150 ILE A N 1
ATOM 1223 C CA . ILE A 1 150 ? 0.625 22.859 -4.543 1 90.38 150 ILE A CA 1
ATOM 1224 C C . ILE A 1 150 ? -0.74 22.859 -5.23 1 90.38 150 ILE A C 1
ATOM 1226 O O . ILE A 1 150 ? -0.833 23.062 -6.441 1 90.38 150 ILE A O 1
ATOM 1230 N N . ASN A 1 151 ? -1.776 22.672 -4.492 1 86.69 151 ASN A N 1
ATOM 1231 C CA . ASN A 1 151 ? -3.127 22.562 -5.035 1 86.69 151 ASN A CA 1
ATOM 1232 C C . ASN A 1 151 ? -3.512 23.812 -5.824 1 86.69 151 ASN A C 1
ATOM 1234 O O . ASN A 1 151 ? -4.234 23.734 -6.82 1 86.69 151 ASN A O 1
ATOM 1238 N N . LYS A 1 152 ? -3.012 24.938 -5.457 1 84.12 152 LYS A N 1
ATOM 1239 C CA . LYS A 1 152 ? -3.338 26.203 -6.105 1 84.12 152 LYS A CA 1
ATOM 1240 C C . LYS A 1 152 ? -2.729 26.281 -7.504 1 84.12 152 LYS A C 1
ATOM 1242 O O . LYS A 1 152 ? -3.203 27.031 -8.359 1 84.12 152 LYS A O 1
ATOM 1247 N N . ASN A 1 153 ? -1.729 25.594 -7.684 1 84.19 153 ASN A N 1
ATOM 1248 C CA . ASN A 1 153 ? -1.021 25.656 -8.953 1 84.19 153 ASN A CA 1
ATOM 1249 C C . ASN A 1 153 ? -1.535 24.609 -9.945 1 84.19 153 ASN A C 1
ATOM 1251 O O . ASN A 1 153 ? -1.122 24.594 -11.102 1 84.19 153 ASN A O 1
ATOM 1255 N N . PHE A 1 154 ? -2.354 23.766 -9.469 1 78.62 154 PHE A N 1
ATOM 1256 C CA . PHE A 1 154 ? -2.938 22.781 -10.367 1 78.62 154 PHE A CA 1
ATOM 1257 C C . PHE A 1 154 ? -4.449 22.969 -10.461 1 78.62 154 PHE A C 1
ATOM 1259 O O . PHE A 1 154 ? -5.113 23.203 -9.453 1 78.62 154 PHE A O 1
ATOM 1266 N N . LYS A 1 155 ? -5.055 23.438 -11.531 1 63.62 155 LYS A N 1
ATOM 1267 C CA . LYS A 1 155 ? -6.371 23.969 -11.875 1 63.62 155 LYS A CA 1
ATOM 1268 C C . LYS A 1 155 ? -7.48 23.094 -11.289 1 63.62 155 LYS A C 1
ATOM 1270 O O . LYS A 1 155 ? -8.555 23.594 -10.945 1 63.62 155 LYS A O 1
ATOM 1275 N N . ASN A 1 156 ? -7.402 21.844 -11.289 1 59.78 156 ASN A N 1
ATOM 1276 C CA . ASN A 1 156 ? -8.578 21.031 -10.977 1 59.78 156 ASN A CA 1
ATOM 1277 C C . ASN A 1 156 ? -8.617 20.625 -9.508 1 59.78 156 ASN A C 1
ATOM 1279 O O . ASN A 1 156 ? -9.391 19.75 -9.117 1 59.78 156 ASN A O 1
ATOM 1283 N N . ASN A 1 157 ? -8.094 21.594 -8.594 1 58.09 157 ASN A N 1
ATOM 1284 C CA . ASN A 1 157 ? -8.156 21.328 -7.156 1 58.09 157 ASN A CA 1
ATOM 1285 C C . ASN A 1 157 ? -8.07 19.828 -6.859 1 58.09 157 ASN A C 1
ATOM 1287 O O . ASN A 1 157 ? -8.836 19.312 -6.051 1 58.09 157 ASN A O 1
ATOM 1291 N N . ASP A 1 158 ? -7.141 19.219 -7.535 1 63.69 158 ASP A N 1
ATOM 1292 C CA . ASP A 1 158 ? -7.082 17.781 -7.695 1 63.69 158 ASP A CA 1
ATOM 1293 C C . ASP A 1 158 ? -6.137 17.141 -6.672 1 63.69 158 ASP A C 1
ATOM 1295 O O . ASP A 1 158 ? -6.086 15.922 -6.539 1 63.69 158 ASP A O 1
ATOM 1299 N N . ILE A 1 159 ? -5.504 18.109 -5.824 1 79.69 159 ILE A N 1
ATOM 1300 C CA . ILE A 1 159 ? -4.477 17.453 -5.02 1 79.69 159 ILE A CA 1
ATOM 1301 C C . ILE A 1 159 ? -4.91 17.438 -3.553 1 79.69 159 ILE A C 1
ATOM 1303 O O . ILE A 1 159 ? -4.707 18.422 -2.83 1 79.69 159 ILE A O 1
ATOM 1307 N N . VAL A 1 160 ? -5.672 16.516 -3.186 1 86.94 160 VAL A N 1
ATOM 1308 C CA . VAL A 1 160 ? -6.066 16.266 -1.802 1 86.94 160 VAL A CA 1
ATOM 1309 C C . VAL A 1 160 ? -5.227 15.141 -1.215 1 86.94 160 VAL A C 1
ATOM 1311 O O . VAL A 1 160 ? -5.016 14.109 -1.861 1 86.94 160 VAL A O 1
ATOM 1314 N N . CYS A 1 161 ? -4.695 15.43 -0.024 1 95.12 161 CYS A N 1
ATOM 1315 C CA . CYS A 1 161 ? -3.807 14.438 0.56 1 95.12 161 CYS A CA 1
ATOM 1316 C C . CYS A 1 161 ? -4.348 13.938 1.895 1 95.12 161 CYS A C 1
ATOM 1318 O O . CYS A 1 161 ? -5.117 14.633 2.557 1 95.12 161 CYS A O 1
ATOM 1320 N N . GLY A 1 162 ? -4.066 12.758 2.201 1 97.25 162 GLY A N 1
ATOM 1321 C CA . GLY A 1 162 ? -4.266 12.18 3.52 1 97.25 162 GLY A CA 1
ATOM 1322 C C . GLY A 1 162 ? -2.969 11.883 4.246 1 97.25 162 GLY A C 1
ATOM 1323 O O . GLY A 1 162 ? -1.992 11.453 3.629 1 97.25 162 GLY A O 1
ATOM 1324 N N . ILE A 1 163 ? -2.967 12.164 5.551 1 98.75 163 ILE A N 1
ATOM 1325 C CA . ILE A 1 163 ? -1.778 11.945 6.371 1 98.75 163 ILE A CA 1
ATOM 1326 C C . ILE A 1 163 ? -2.131 11.07 7.57 1 98.75 163 ILE A C 1
ATOM 1328 O O . ILE A 1 163 ? -3.168 11.273 8.211 1 98.75 163 ILE A O 1
ATOM 1332 N N . GLY A 1 164 ? -1.324 10.086 7.836 1 98.81 164 GLY A N 1
ATOM 1333 C CA . GLY A 1 164 ? -1.468 9.219 8.992 1 98.81 164 GLY A CA 1
ATOM 1334 C C . GLY A 1 164 ? -0.186 9.078 9.797 1 98.81 164 GLY A C 1
ATOM 1335 O O . GLY A 1 164 ? 0.903 9 9.219 1 98.81 164 GLY A O 1
ATOM 1336 N N . ILE A 1 165 ? -0.302 9.078 11.164 1 98.94 165 ILE A N 1
ATOM 1337 C CA . ILE A 1 165 ? 0.862 8.953 12.031 1 98.94 165 ILE A CA 1
ATOM 1338 C C . ILE A 1 165 ? 0.588 7.906 13.109 1 98.94 165 ILE A C 1
ATOM 1340 O O . ILE A 1 165 ? -0.49 7.895 13.711 1 98.94 165 ILE A O 1
ATOM 1344 N N . ASP A 1 166 ? 1.525 7.062 13.305 1 98.56 166 ASP A N 1
ATOM 1345 C CA . ASP A 1 166 ? 1.509 6.133 14.43 1 98.56 166 ASP A CA 1
ATOM 1346 C C . ASP A 1 166 ? 2.865 6.09 15.125 1 98.56 166 ASP A C 1
ATOM 1348 O O . ASP A 1 166 ? 3.824 6.719 14.672 1 98.56 166 ASP A O 1
ATOM 1352 N N . PHE A 1 167 ? 2.879 5.469 16.266 1 98.44 167 PHE A N 1
ATOM 1353 C CA . PHE A 1 167 ? 4.059 5.352 17.125 1 98.44 167 PHE A CA 1
ATOM 1354 C C . PHE A 1 167 ? 4.238 3.92 17.609 1 98.44 167 PHE A C 1
ATOM 1356 O O . PHE A 1 167 ? 3.264 3.254 17.969 1 98.44 167 PHE A O 1
ATOM 1363 N N . GLY A 1 168 ? 5.473 3.496 17.531 1 96.12 168 GLY A N 1
ATOM 1364 C CA . GLY A 1 168 ? 5.785 2.191 18.094 1 96.12 168 GLY A CA 1
ATOM 1365 C C . GLY A 1 168 ? 7.117 1.644 17.625 1 96.12 168 GLY A C 1
ATOM 1366 O O . GLY A 1 168 ? 7.945 2.385 17.078 1 96.12 168 GLY A O 1
ATOM 1367 N N . SER A 1 169 ? 7.332 0.394 17.906 1 93.81 169 SER A N 1
ATOM 1368 C CA . SER A 1 169 ? 8.594 -0.267 17.594 1 93.81 169 SER A CA 1
ATOM 1369 C C . SER A 1 169 ? 8.586 -0.815 16.172 1 93.81 169 SER A C 1
ATOM 1371 O O . SER A 1 169 ? 7.594 -1.401 15.727 1 93.81 169 SER A O 1
ATOM 1373 N N . MET A 1 170 ? 9.688 -0.587 15.469 1 93.12 170 MET A N 1
ATOM 1374 C CA . MET A 1 170 ? 9.875 -1.122 14.125 1 93.12 170 MET A CA 1
ATOM 1375 C C . MET A 1 170 ? 11.219 -1.833 14.008 1 93.12 170 MET A C 1
ATOM 1377 O O . MET A 1 170 ? 12.211 -1.401 14.602 1 93.12 170 MET A O 1
ATOM 1381 N N . LEU A 1 171 ? 11.234 -2.918 13.328 1 93.25 171 LEU A N 1
ATOM 1382 C CA . LEU A 1 171 ? 12.445 -3.654 12.984 1 93.25 171 LEU A CA 1
ATOM 1383 C C . LEU A 1 171 ? 12.969 -3.238 11.609 1 93.25 171 LEU A C 1
ATOM 1385 O O . LEU A 1 171 ? 12.219 -3.254 10.633 1 93.25 171 LEU A O 1
ATOM 1389 N N . VAL A 1 172 ? 14.203 -2.787 11.547 1 93.62 172 VAL A N 1
ATOM 1390 C CA . VAL A 1 172 ? 14.82 -2.336 10.312 1 93.62 172 VAL A CA 1
ATOM 1391 C C . VAL A 1 172 ? 15.781 -3.406 9.789 1 93.62 172 VAL A C 1
ATOM 1393 O O . VAL A 1 172 ? 16.703 -3.816 10.5 1 93.62 172 VAL A O 1
ATOM 1396 N N . VAL A 1 173 ? 15.516 -3.842 8.586 1 91.5 173 VAL A N 1
ATOM 1397 C CA . VAL A 1 173 ? 16.297 -4.906 7.98 1 91.5 173 VAL A CA 1
ATOM 1398 C C . VAL A 1 173 ? 16.828 -4.453 6.617 1 91.5 173 VAL A C 1
ATOM 1400 O O . VAL A 1 173 ? 16.188 -3.641 5.941 1 91.5 173 VAL A O 1
ATOM 1403 N N . LYS A 1 174 ? 17.969 -4.914 6.367 1 87.5 174 LYS A N 1
ATOM 1404 C CA . LYS A 1 174 ? 18.547 -4.637 5.055 1 87.5 174 LYS A CA 1
ATOM 1405 C C . LYS A 1 174 ? 18.188 -5.73 4.051 1 87.5 174 LYS A C 1
ATOM 1407 O O . LYS A 1 174 ? 18.203 -6.918 4.387 1 87.5 174 LYS A O 1
ATOM 1412 N N . THR A 1 175 ? 17.703 -5.25 2.887 1 77.62 175 THR A N 1
ATOM 1413 C CA . THR A 1 175 ? 17.344 -6.219 1.854 1 77.62 175 THR A CA 1
ATOM 1414 C C . THR A 1 175 ? 18 -5.844 0.522 1 77.62 175 THR A C 1
ATOM 1416 O O . THR A 1 175 ? 18.359 -4.688 0.31 1 77.62 175 THR A O 1
ATOM 1419 N N . GLY A 1 176 ? 18.297 -6.805 -0.318 1 69.75 176 GLY A N 1
ATOM 1420 C CA . GLY A 1 176 ? 18.844 -6.57 -1.645 1 69.75 176 GLY A CA 1
ATOM 1421 C C . GLY A 1 176 ? 19.844 -7.629 -2.076 1 69.75 176 GLY A C 1
ATOM 1422 O O . GLY A 1 176 ? 20.062 -8.609 -1.361 1 69.75 176 GLY A O 1
ATOM 1423 N N . THR A 1 177 ? 20.047 -7.762 -3.408 1 58.56 177 THR A N 1
ATOM 1424 C CA . THR A 1 177 ? 21 -8.719 -3.941 1 58.56 177 THR A CA 1
ATOM 1425 C C . THR A 1 177 ? 22.312 -8.031 -4.297 1 58.56 177 THR A C 1
ATOM 1427 O O . THR A 1 177 ? 22.328 -6.898 -4.781 1 58.56 177 THR A O 1
ATOM 1430 N N . ILE A 1 178 ? 23.344 -8.422 -3.523 1 50.5 178 ILE A N 1
ATOM 1431 C CA . ILE A 1 178 ? 24.656 -7.938 -3.963 1 50.5 178 ILE A CA 1
ATOM 1432 C C . ILE A 1 178 ? 25.078 -8.664 -5.238 1 50.5 178 ILE A C 1
ATOM 1434 O O . ILE A 1 178 ? 25.156 -9.891 -5.262 1 50.5 178 ILE A O 1
ATOM 1438 N N . LYS A 1 179 ? 24.641 -8.109 -6.473 1 49.31 179 LYS A N 1
ATOM 1439 C CA . LYS A 1 179 ? 25.141 -8.797 -7.664 1 49.31 179 LYS A CA 1
ATOM 1440 C C . LYS A 1 179 ? 26.594 -8.461 -7.926 1 49.31 179 LYS A C 1
ATOM 1442 O O . LYS A 1 179 ? 27.016 -7.312 -7.777 1 49.31 179 LYS A O 1
ATOM 1447 N N . GLN A 1 180 ? 27.562 -9.398 -7.844 1 40.31 180 GLN A N 1
ATOM 1448 C CA . GLN A 1 180 ? 29 -9.32 -8.07 1 40.31 180 GLN A CA 1
ATOM 1449 C C . GLN A 1 180 ? 29.297 -8.945 -9.523 1 40.31 180 GLN A C 1
ATOM 1451 O O . GLN A 1 180 ? 30.438 -8.57 -9.844 1 40.31 180 GLN A O 1
ATOM 1456 N N . GLY A 1 181 ? 28.516 -8.359 -10.508 1 41.91 181 GLY A N 1
ATOM 1457 C CA . GLY A 1 181 ? 28.938 -7.926 -11.828 1 41.91 181 GLY A CA 1
ATOM 1458 C C . GLY A 1 181 ? 28.516 -6.508 -12.156 1 41.91 181 GLY A C 1
ATOM 1459 O O . GLY A 1 181 ? 28.141 -5.742 -11.266 1 41.91 181 GLY A O 1
ATOM 1460 N N . ASN A 1 182 ? 28.734 -6.031 -13.602 1 41.19 182 ASN A N 1
ATOM 1461 C CA . ASN A 1 182 ? 28.422 -4.699 -14.109 1 41.19 182 ASN A CA 1
ATOM 1462 C C . ASN A 1 182 ? 27.047 -4.23 -13.68 1 41.19 182 ASN A C 1
ATOM 1464 O O . ASN A 1 182 ? 26.625 -3.123 -14.016 1 41.19 182 ASN A O 1
ATOM 1468 N N . GLU A 1 183 ? 26.188 -5.055 -13.742 1 42.84 183 GLU A N 1
ATOM 1469 C CA . GLU A 1 183 ? 24.828 -4.645 -13.383 1 42.84 183 GLU A CA 1
ATOM 1470 C C . GLU A 1 183 ? 24.703 -4.402 -11.883 1 42.84 183 GLU A C 1
ATOM 1472 O O . GLU A 1 183 ? 24.062 -5.184 -11.18 1 42.84 183 GLU A O 1
ATOM 1477 N N . ASN A 1 184 ? 25.672 -4.047 -11.227 1 40.94 184 ASN A N 1
ATOM 1478 C CA . ASN A 1 184 ? 25.938 -3.811 -9.812 1 40.94 184 ASN A CA 1
ATOM 1479 C C . ASN A 1 184 ? 24.781 -3.084 -9.133 1 40.94 184 ASN A C 1
ATOM 1481 O O . ASN A 1 184 ? 24.875 -2.709 -7.965 1 40.94 184 ASN A O 1
ATOM 1485 N N . GLN A 1 185 ? 24.156 -2.178 -9.898 1 44.81 185 GLN A N 1
ATOM 1486 C CA . GLN A 1 185 ? 23.453 -1.218 -9.055 1 44.81 185 GLN A CA 1
ATOM 1487 C C . GLN A 1 185 ? 22.344 -1.896 -8.25 1 44.81 185 GLN A C 1
ATOM 1489 O O . GLN A 1 185 ? 21.438 -2.51 -8.82 1 44.81 185 GLN A O 1
ATOM 1494 N N . PHE A 1 186 ? 22.75 -2.324 -6.906 1 49.38 186 PHE A N 1
ATOM 1495 C CA . PHE A 1 186 ? 22.172 -2.828 -5.66 1 49.38 186 PHE A CA 1
ATOM 1496 C C . PHE A 1 186 ? 20.828 -2.182 -5.379 1 49.38 186 PHE A C 1
ATOM 1498 O O . PHE A 1 186 ? 20.688 -0.957 -5.434 1 49.38 186 PHE A O 1
ATOM 1505 N N . TYR A 1 187 ? 19.828 -2.92 -5.781 1 57 187 TYR A N 1
ATOM 1506 C CA . TYR A 1 187 ? 18.656 -2.436 -5.055 1 57 187 TYR A CA 1
ATOM 1507 C C . TYR A 1 187 ? 18.891 -2.514 -3.549 1 57 187 TYR A C 1
ATOM 1509 O O . TYR A 1 187 ? 18.875 -3.604 -2.971 1 57 187 TYR A O 1
ATOM 1517 N N . LYS A 1 188 ? 19.672 -1.528 -2.98 1 64.94 188 LYS A N 1
ATOM 1518 C CA . LYS A 1 188 ? 19.875 -1.43 -1.537 1 64.94 188 LYS A CA 1
ATOM 1519 C C . LYS A 1 188 ? 18.766 -0.592 -0.89 1 64.94 188 LYS A C 1
ATOM 1521 O O . LYS A 1 188 ? 18.5 0.528 -1.326 1 64.94 188 LYS A O 1
ATOM 1526 N N . SER A 1 189 ? 18.016 -1.299 -0.121 1 76.25 189 SER A N 1
ATOM 1527 C CA . SER A 1 189 ? 16.984 -0.534 0.581 1 76.25 189 SER A CA 1
ATOM 1528 C C . SER A 1 189 ? 16.75 -1.079 1.986 1 76.25 189 SER A C 1
ATOM 1530 O O . SER A 1 189 ? 17.125 -2.221 2.283 1 76.25 189 SER A O 1
ATOM 1532 N N . LEU A 1 190 ? 16.484 -0.23 2.834 1 87.12 190 LEU A N 1
ATOM 1533 C CA . LEU A 1 190 ? 16.031 -0.643 4.156 1 87.12 190 LEU A CA 1
ATOM 1534 C C . LEU A 1 190 ? 14.539 -0.931 4.152 1 87.12 190 LEU A C 1
ATOM 1536 O O . LEU A 1 190 ? 13.766 -0.219 3.504 1 87.12 190 LEU A O 1
ATOM 1540 N N . VAL A 1 191 ? 14.25 -1.951 4.836 1 89.5 191 VAL A N 1
ATOM 1541 C CA . VAL A 1 191 ? 12.844 -2.311 5 1 89.5 191 VAL A CA 1
ATOM 1542 C C . VAL A 1 191 ? 12.422 -2.098 6.453 1 89.5 191 VAL A C 1
ATOM 1544 O O . VAL A 1 191 ? 13.156 -2.457 7.379 1 89.5 191 VAL A O 1
ATOM 1547 N N . TRP A 1 192 ? 11.344 -1.486 6.574 1 91.19 192 TRP A N 1
ATOM 1548 C CA . TRP A 1 192 ? 10.805 -1.14 7.887 1 91.19 192 TRP A CA 1
ATOM 1549 C C . TRP A 1 192 ? 9.625 -2.033 8.242 1 91.19 192 TRP A C 1
ATOM 1551 O O . TRP A 1 192 ? 8.555 -1.922 7.641 1 91.19 192 TRP A O 1
ATOM 1561 N N . LEU A 1 193 ? 9.906 -2.896 9.266 1 90 193 LEU A N 1
ATOM 1562 C CA . LEU A 1 193 ? 8.883 -3.863 9.656 1 90 193 LEU A CA 1
ATOM 1563 C C . LEU A 1 193 ? 8.281 -3.504 11.008 1 90 193 LEU A C 1
ATOM 1565 O O . LEU A 1 193 ? 9.008 -3.227 11.961 1 90 193 LEU A O 1
ATOM 1569 N N . GLY A 1 194 ? 6.926 -3.467 11.039 1 89.31 194 GLY A N 1
ATOM 1570 C CA . GLY A 1 194 ? 6.273 -3.221 12.312 1 89.31 194 GLY A CA 1
ATOM 1571 C C . GLY A 1 194 ? 4.863 -2.676 12.172 1 89.31 194 GLY A C 1
ATOM 1572 O O . GLY A 1 194 ? 4.516 -2.105 11.133 1 89.31 194 GLY A O 1
ATOM 1573 N N . LYS A 1 195 ? 4.148 -2.75 13.234 1 90 195 LYS A N 1
ATOM 1574 C CA . LYS A 1 195 ? 2.744 -2.361 13.281 1 90 195 LYS A CA 1
ATOM 1575 C C . LYS A 1 195 ? 2.576 -0.868 13.016 1 90 195 LYS A C 1
ATOM 1577 O O . LYS A 1 195 ? 1.658 -0.459 12.297 1 90 195 LYS A O 1
ATOM 1582 N N . PRO A 1 196 ? 3.463 -0.054 13.484 1 94.06 196 PRO A N 1
ATOM 1583 C CA . PRO A 1 196 ? 3.256 1.384 13.297 1 94.06 196 PRO A CA 1
ATOM 1584 C C . PRO A 1 196 ? 3.229 1.791 11.828 1 94.06 196 PRO A C 1
ATOM 1586 O O . PRO A 1 196 ? 2.447 2.662 11.438 1 94.06 196 PRO A O 1
ATOM 1589 N N . ALA A 1 197 ? 4.105 1.186 11.055 1 93.94 197 ALA A N 1
ATOM 1590 C CA . ALA A 1 197 ? 4.105 1.497 9.633 1 93.94 197 ALA A CA 1
ATOM 1591 C C . ALA A 1 197 ? 2.783 1.1 8.977 1 93.94 197 ALA A C 1
ATOM 1593 O O . ALA A 1 197 ? 2.234 1.847 8.164 1 93.94 197 ALA A O 1
ATOM 1594 N N . ASN A 1 198 ? 2.258 -0.032 9.383 1 92.06 198 ASN A N 1
ATOM 1595 C CA . ASN A 1 198 ? 0.998 -0.523 8.836 1 92.06 198 ASN A CA 1
ATOM 1596 C C . ASN A 1 198 ? -0.177 0.353 9.258 1 92.06 198 ASN A C 1
ATOM 1598 O O . ASN A 1 198 ? -1.021 0.711 8.438 1 92.06 198 ASN A O 1
ATOM 1602 N N . ILE A 1 199 ? -0.208 0.697 10.477 1 95.44 199 ILE A N 1
ATOM 1603 C CA . ILE A 1 199 ? -1.309 1.487 11.016 1 95.44 199 ILE A CA 1
ATOM 1604 C C . ILE A 1 199 ? -1.271 2.895 10.43 1 95.44 199 ILE A C 1
ATOM 1606 O O . ILE A 1 199 ? -2.301 3.424 10 1 95.44 199 ILE A O 1
ATOM 1610 N N . ALA A 1 200 ? -0.111 3.467 10.352 1 97.62 200 ALA A N 1
ATOM 1611 C CA . ALA A 1 200 ? 0.021 4.797 9.766 1 97.62 200 ALA A CA 1
ATOM 1612 C C . ALA A 1 200 ? -0.438 4.797 8.305 1 97.62 200 ALA A C 1
ATOM 1614 O O . ALA A 1 200 ? -1.097 5.734 7.859 1 97.62 200 ALA A O 1
ATOM 1615 N N . SER A 1 201 ? -0.036 3.781 7.625 1 95.56 201 SER A N 1
ATOM 1616 C CA . SER A 1 201 ? -0.437 3.643 6.227 1 95.56 201 SER A CA 1
ATOM 1617 C C . SER A 1 201 ? -1.953 3.551 6.094 1 95.56 201 SER A C 1
ATOM 1619 O O . SER A 1 201 ? -2.549 4.223 5.25 1 95.56 201 SER A O 1
ATOM 1621 N N . LYS A 1 202 ? -2.574 2.773 6.922 1 94.69 202 LYS A N 1
ATOM 1622 C CA . LYS A 1 202 ? -4.023 2.611 6.883 1 94.69 202 LYS A CA 1
ATOM 1623 C C . LYS A 1 202 ? -4.734 3.904 7.277 1 94.69 202 LYS A C 1
ATOM 1625 O O . LYS A 1 202 ? -5.785 4.234 6.727 1 94.69 202 LYS A O 1
ATOM 1630 N N . LEU A 1 203 ? -4.18 4.582 8.258 1 97.75 203 LEU A N 1
ATOM 1631 C CA . LEU A 1 203 ? -4.723 5.891 8.602 1 97.75 203 LEU A CA 1
ATOM 1632 C C . LEU A 1 203 ? -4.691 6.824 7.398 1 97.75 203 LEU A C 1
ATOM 1634 O O . LEU A 1 203 ? -5.672 7.516 7.117 1 97.75 203 LEU A O 1
ATOM 1638 N N . THR A 1 204 ? -3.59 6.836 6.691 1 97.75 204 THR A N 1
ATOM 1639 C CA . THR A 1 204 ? -3.414 7.668 5.508 1 97.75 204 THR A CA 1
ATOM 1640 C C . THR A 1 204 ? -4.473 7.344 4.457 1 97.75 204 THR A C 1
ATOM 1642 O O . THR A 1 204 ? -5.031 8.25 3.828 1 97.75 204 THR A O 1
ATOM 1645 N N . ASP A 1 205 ? -4.781 6.059 4.328 1 93.94 205 ASP A N 1
ATOM 1646 C CA . ASP A 1 205 ? -5.738 5.598 3.326 1 93.94 205 ASP A CA 1
ATOM 1647 C C . ASP A 1 205 ? -7.152 6.074 3.658 1 93.94 205 ASP A C 1
ATOM 1649 O O . ASP A 1 205 ? -8.023 6.109 2.787 1 93.94 205 ASP A O 1
ATOM 1653 N N . ASN A 1 206 ? -7.391 6.426 4.836 1 94.44 206 ASN A N 1
ATOM 1654 C CA . ASN A 1 206 ? -8.734 6.812 5.262 1 94.44 206 ASN A CA 1
ATOM 1655 C C . ASN A 1 206 ? -8.836 8.32 5.469 1 94.44 206 ASN A C 1
ATOM 1657 O O . ASN A 1 206 ? -9.945 8.859 5.578 1 94.44 206 ASN A O 1
ATOM 1661 N N . ALA A 1 207 ? -7.703 8.969 5.527 1 96.44 207 ALA A N 1
ATOM 1662 C CA . ALA A 1 207 ? -7.695 10.398 5.828 1 96.44 207 ALA A CA 1
ATOM 1663 C C . ALA A 1 207 ? -8.227 11.211 4.648 1 96.44 207 ALA A C 1
ATOM 1665 O O . ALA A 1 207 ? -8.023 10.836 3.488 1 96.44 207 ALA A O 1
ATOM 1666 N N . ASN A 1 208 ? -8.922 12.297 4.957 1 94.56 208 ASN A N 1
ATOM 1667 C CA . ASN A 1 208 ? -9.422 13.273 4 1 94.56 208 ASN A CA 1
ATOM 1668 C C . ASN A 1 208 ? -10.438 12.656 3.045 1 94.56 208 ASN A C 1
ATOM 1670 O O . ASN A 1 208 ? -10.438 12.953 1.85 1 94.56 208 ASN A O 1
ATOM 1674 N N . LYS A 1 209 ? -11.086 11.594 3.463 1 88.69 209 LYS A N 1
ATOM 1675 C CA . LYS A 1 209 ? -12.156 10.977 2.682 1 88.69 209 LYS A CA 1
ATOM 1676 C C . LYS A 1 209 ? -13.523 11.359 3.225 1 88.69 209 LYS A C 1
ATOM 1678 O O . LYS A 1 209 ? -13.688 11.57 4.43 1 88.69 209 LYS A O 1
ATOM 1683 N N . SER A 1 210 ? -14.336 11.57 2.227 1 80.38 210 SER A N 1
ATOM 1684 C CA . SER A 1 210 ? -15.734 11.773 2.594 1 80.38 210 SER A CA 1
ATOM 1685 C C . SER A 1 210 ? -16.578 10.555 2.24 1 80.38 210 SER A C 1
ATOM 1687 O O . SER A 1 210 ? -16.469 10.016 1.136 1 80.38 210 SER A O 1
ATOM 1689 N N . THR A 1 211 ? -16.859 9.797 3.268 1 70.31 211 THR A N 1
ATOM 1690 C CA . THR A 1 211 ? -17.688 8.633 2.961 1 70.31 211 THR A CA 1
ATOM 1691 C C . THR A 1 211 ? -19.141 8.883 3.369 1 70.31 211 THR A C 1
ATOM 1693 O O . THR A 1 211 ? -19.406 9.625 4.312 1 70.31 211 THR A O 1
ATOM 1696 N N . VAL A 1 212 ? -19.953 8.547 2.393 1 69.56 212 VAL A N 1
ATOM 1697 C CA . VAL A 1 212 ? -21.375 8.547 2.729 1 69.56 212 VAL A CA 1
ATOM 1698 C C . VAL A 1 212 ? -21.828 7.125 3.057 1 69.56 212 VAL A C 1
ATOM 1700 O O . VAL A 1 212 ? -21.734 6.227 2.217 1 69.56 212 VAL A O 1
ATOM 1703 N N . SER A 1 213 ? -21.766 6.82 4.266 1 68.44 213 SER A N 1
ATOM 1704 C CA . SER A 1 213 ? -22.359 5.535 4.613 1 68.44 213 SER A CA 1
ATOM 1705 C C . SER A 1 213 ? -23.891 5.582 4.496 1 68.44 213 SER A C 1
ATOM 1707 O O . SER A 1 213 ? -24.516 6.523 4.977 1 68.44 213 SER A O 1
ATOM 1709 N N . SER A 1 214 ? -24.344 4.742 3.525 1 73.75 214 SER A N 1
ATOM 1710 C CA . SER A 1 214 ? -25.797 4.645 3.393 1 73.75 214 SER A CA 1
ATOM 1711 C C . SER A 1 214 ? -26.328 3.334 3.975 1 73.75 214 SER A C 1
ATOM 1713 O O . SER A 1 214 ? -25.734 2.273 3.76 1 73.75 214 SER A O 1
ATOM 1715 N N . LYS A 1 215 ? -27.141 3.479 4.922 1 76.31 215 LYS A N 1
ATOM 1716 C CA . LYS A 1 215 ? -27.828 2.311 5.469 1 76.31 215 LYS A CA 1
ATOM 1717 C C . LYS A 1 215 ? -29.328 2.391 5.234 1 76.31 215 LYS A C 1
ATOM 1719 O O . LYS A 1 215 ? -29.953 3.439 5.449 1 76.31 215 LYS A O 1
ATOM 1724 N N . ASN A 1 216 ? -29.781 1.29 4.645 1 85.06 216 ASN A N 1
ATOM 1725 C CA . ASN A 1 216 ? -31.234 1.21 4.5 1 85.06 216 ASN A CA 1
ATOM 1726 C C . ASN A 1 216 ? -31.922 0.894 5.832 1 85.06 216 ASN A C 1
ATOM 1728 O O . ASN A 1 216 ? -31.406 0.092 6.617 1 85.06 216 ASN A O 1
ATOM 1732 N N . LYS A 1 217 ? -32.938 1.612 6.078 1 89.69 217 LYS A N 1
ATOM 1733 C CA . LYS A 1 217 ? -33.781 1.425 7.266 1 89.69 217 LYS A CA 1
ATOM 1734 C C . LYS A 1 217 ? -35.25 1.423 6.906 1 89.69 217 LYS A C 1
ATOM 1736 O O . LYS A 1 217 ? -35.625 1.636 5.746 1 89.69 217 LYS A O 1
ATOM 1741 N N . VAL A 1 218 ? -36.125 0.938 7.867 1 92.44 218 VAL A N 1
ATOM 1742 C CA . VAL A 1 218 ? -37.562 0.982 7.734 1 92.44 218 VAL A CA 1
ATOM 1743 C C . VAL A 1 218 ? -38.125 2.1 8.609 1 92.44 218 VAL A C 1
ATOM 1745 O O . VAL A 1 218 ? -37.906 2.133 9.82 1 92.44 218 VAL A O 1
ATOM 1748 N N . ARG A 1 219 ? -38.719 3.025 7.98 1 92.44 219 ARG A N 1
ATOM 1749 C CA . ARG A 1 219 ? -39.469 4.051 8.727 1 92.44 219 ARG A CA 1
ATOM 1750 C C . ARG A 1 219 ? -40.875 3.584 9.07 1 92.44 219 ARG A C 1
ATOM 1752 O O . ARG A 1 219 ? -41.625 3.17 8.18 1 92.44 219 ARG A O 1
ATOM 1759 N N . VAL A 1 220 ? -41.219 3.672 10.359 1 92.81 220 VAL A N 1
ATOM 1760 C CA . VAL A 1 220 ? -42.5 3.188 10.867 1 92.81 220 VAL A CA 1
ATOM 1761 C C . VAL A 1 220 ? -43.312 4.355 11.414 1 92.81 220 VAL A C 1
ATOM 1763 O O . VAL A 1 220 ? -42.781 5.184 12.172 1 92.81 220 VAL A O 1
ATOM 1766 N N . GLY A 1 221 ? -44.531 4.438 11 1 92.62 221 GLY A N 1
ATOM 1767 C CA . GLY A 1 221 ? -45.469 5.457 11.484 1 92.62 221 GLY A CA 1
ATOM 1768 C C . GLY A 1 221 ? -46.469 4.922 12.469 1 92.62 221 GLY A C 1
ATOM 1769 O O . GLY A 1 221 ? -47.25 4.004 12.148 1 92.62 221 GLY A O 1
ATOM 1770 N N . LEU A 1 222 ? -46.438 5.473 13.742 1 90.5 222 LEU A N 1
ATOM 1771 C CA . LEU A 1 222 ? -47.438 5.184 14.766 1 90.5 222 LEU A CA 1
ATOM 1772 C C . LEU A 1 222 ? -48.406 6.359 14.938 1 90.5 222 LEU A C 1
ATOM 1774 O O . LEU A 1 222 ? -47.969 7.52 14.922 1 90.5 222 LEU A O 1
ATOM 1778 N N . HIS A 1 223 ? -49.656 6.121 14.867 1 90.94 223 HIS A N 1
ATOM 1779 C CA . HIS A 1 223 ? -50.688 7.152 15.078 1 90.94 223 HIS A CA 1
ATOM 1780 C C . HIS A 1 223 ? -51.469 6.891 16.344 1 90.94 223 HIS A C 1
ATOM 1782 O O . HIS A 1 223 ? -52.156 5.875 16.453 1 90.94 223 HIS A O 1
ATOM 1788 N N . TYR A 1 224 ? -51.406 7.883 17.281 1 85.69 224 TYR A N 1
ATOM 1789 C CA . TYR A 1 224 ? -52.125 7.766 18.531 1 85.69 224 TYR A CA 1
ATOM 1790 C C . TYR A 1 224 ? -53.469 8.484 18.438 1 85.69 224 TYR A C 1
ATOM 1792 O O . TYR A 1 224 ? -53.531 9.703 18.281 1 85.69 224 TYR A O 1
ATOM 1800 N N . PRO A 1 225 ? -54.562 7.734 18.547 1 82.25 225 PRO A N 1
ATOM 1801 C CA . PRO A 1 225 ? -55.906 8.32 18.344 1 82.25 225 PRO A CA 1
ATOM 1802 C C . PRO A 1 225 ? -56.25 9.406 19.359 1 82.25 225 PRO A C 1
ATOM 1804 O O . PRO A 1 225 ? -56.875 10.398 19.016 1 82.25 225 PRO A O 1
ATOM 1807 N N . LEU A 1 226 ? -55.781 9.312 20.547 1 84.06 226 LEU A N 1
ATOM 1808 C CA . LEU A 1 226 ? -56.125 10.258 21.594 1 84.06 226 LEU A CA 1
ATOM 1809 C C . LEU A 1 226 ? -55.469 11.617 21.344 1 84.06 226 LEU A C 1
ATOM 1811 O O . LEU A 1 226 ? -56.094 12.656 21.562 1 84.06 226 LEU A O 1
ATOM 1815 N N . THR A 1 227 ? -54.344 11.625 20.781 1 82.5 227 THR A N 1
ATOM 1816 C CA . THR A 1 227 ? -53.625 12.867 20.609 1 82.5 227 THR A CA 1
ATOM 1817 C C . THR A 1 227 ? -53.562 13.266 19.141 1 82.5 227 THR A C 1
ATOM 1819 O O . THR A 1 227 ? -53.219 14.398 18.797 1 82.5 227 THR A O 1
ATOM 1822 N N . ASN A 1 228 ? -54.062 12.43 18.266 1 85.69 228 ASN A N 1
ATOM 1823 C CA . ASN A 1 228 ? -54 12.602 16.812 1 85.69 228 ASN A CA 1
ATOM 1824 C C . ASN A 1 228 ? -52.562 12.961 16.359 1 85.69 228 ASN A C 1
ATOM 1826 O O . ASN A 1 228 ? -52.406 13.781 15.469 1 85.69 228 ASN A O 1
ATOM 1830 N N . LYS A 1 229 ? -51.594 12.555 17.109 1 87.06 229 LYS A N 1
ATOM 1831 C CA . LYS A 1 229 ? -50.219 12.836 16.797 1 87.06 229 LYS A CA 1
ATOM 1832 C C . LYS A 1 229 ? -49.531 11.641 16.125 1 87.06 229 LYS A C 1
ATOM 1834 O O . LYS A 1 229 ? -49.812 10.492 16.484 1 87.06 229 LYS A O 1
ATOM 1839 N N . TRP A 1 230 ? -48.688 11.914 15.039 1 87.94 230 TRP A N 1
ATOM 1840 C CA . TRP A 1 230 ? -47.875 10.914 14.367 1 87.94 230 TRP A CA 1
ATOM 1841 C C . TRP A 1 230 ? -46.5 10.836 15 1 87.94 230 TRP A C 1
ATOM 1843 O O . TRP A 1 230 ? -45.906 11.859 15.344 1 87.94 230 TRP A O 1
ATOM 1853 N N . ASN A 1 231 ? -46.125 9.656 15.312 1 90.44 231 ASN A N 1
ATOM 1854 C CA . ASN A 1 231 ? -44.75 9.391 15.742 1 90.44 231 ASN A CA 1
ATOM 1855 C C . ASN A 1 231 ? -44 8.523 14.742 1 90.44 231 ASN A C 1
ATOM 1857 O O . ASN A 1 231 ? -44.406 7.391 14.469 1 90.44 231 ASN A O 1
ATOM 1861 N N . TRP A 1 232 ? -43 9.102 14.125 1 91.5 232 TRP A N 1
ATOM 1862 C CA . TRP A 1 232 ? -42.188 8.367 13.141 1 91.5 232 TRP A CA 1
ATOM 1863 C C . TRP A 1 232 ? -40.875 7.918 13.742 1 91.5 232 TRP A C 1
ATOM 1865 O O . TRP A 1 232 ? -40.188 8.688 14.422 1 91.5 232 TRP A O 1
ATOM 1875 N N . THR A 1 233 ? -40.594 6.625 13.617 1 91.25 233 THR A N 1
ATOM 1876 C CA . THR A 1 233 ? -39.344 6.062 14.086 1 91.25 233 THR A CA 1
ATOM 1877 C C . THR A 1 233 ? -38.656 5.293 12.969 1 91.25 233 THR A C 1
ATOM 1879 O O . THR A 1 233 ? -39.312 4.734 12.086 1 91.25 233 THR A O 1
ATOM 1882 N N . GLU A 1 234 ? -37.281 5.32 12.922 1 91.88 234 GLU A N 1
ATOM 1883 C CA . GLU A 1 234 ? -36.5 4.543 11.977 1 91.88 234 GLU A CA 1
ATOM 1884 C C . GLU A 1 234 ? -35.844 3.348 12.656 1 91.88 234 GLU A C 1
ATOM 1886 O O . GLU A 1 234 ? -35.156 3.502 13.68 1 91.88 234 GLU A O 1
ATOM 1891 N N . ILE A 1 235 ? -36.125 2.15 12.094 1 90.19 235 ILE A N 1
ATOM 1892 C CA . ILE A 1 235 ? -35.594 0.936 12.688 1 90.19 235 ILE A CA 1
ATOM 1893 C C . ILE A 1 235 ? -34.938 0.078 11.609 1 90.19 235 ILE A C 1
ATOM 1895 O O . ILE A 1 235 ? -35.125 0.327 10.414 1 90.19 235 ILE A O 1
ATOM 1899 N N . SER A 1 236 ? -34.062 -0.875 12.062 1 90.44 236 SER A N 1
ATOM 1900 C CA . SER A 1 236 ? -33.438 -1.787 11.125 1 90.44 236 SER A CA 1
ATOM 1901 C C . SER A 1 236 ? -34.438 -2.762 10.516 1 90.44 236 SER A C 1
ATOM 1903 O O . SER A 1 236 ? -35.531 -2.939 11.047 1 90.44 236 SER A O 1
ATOM 1905 N N . TYR A 1 237 ? -34 -3.385 9.375 1 90 237 TYR A N 1
ATOM 1906 C CA . TYR A 1 237 ? -34.844 -4.414 8.758 1 90 237 TYR A CA 1
ATOM 1907 C C . TYR A 1 237 ? -35.125 -5.543 9.742 1 90 237 TYR A C 1
ATOM 1909 O O . TYR A 1 237 ? -36.281 -5.98 9.875 1 90 237 TYR A O 1
ATOM 1917 N N . SER A 1 238 ? -34.062 -5.934 10.375 1 89.5 238 SER A N 1
ATOM 1918 C CA . SER A 1 238 ? -34.188 -7.035 11.32 1 89.5 238 SER A CA 1
ATOM 1919 C C . SER A 1 238 ? -35.156 -6.684 12.453 1 89.5 238 SER A C 1
ATOM 1921 O O . SER A 1 238 ? -36 -7.5 12.836 1 89.5 238 SER A O 1
ATOM 1923 N N . GLU A 1 239 ? -35.094 -5.527 12.906 1 91 239 GLU A N 1
ATOM 1924 C CA . GLU A 1 239 ? -36 -5.07 13.961 1 91 239 GLU A CA 1
ATOM 1925 C C . GLU A 1 239 ? -37.438 -5.031 13.469 1 91 239 GLU A C 1
ATOM 1927 O O . GLU A 1 239 ? -38.375 -5.402 14.195 1 91 239 GLU A O 1
ATOM 1932 N N . PHE A 1 240 ? -37.688 -4.562 12.305 1 92.94 240 PHE A N 1
ATOM 1933 C CA . PHE A 1 240 ? -39.031 -4.508 11.734 1 92.94 240 PHE A CA 1
ATOM 1934 C C . PHE A 1 240 ? -39.625 -5.906 11.641 1 92.94 240 PHE A C 1
ATOM 1936 O O . PHE A 1 240 ? -40.781 -6.121 12.039 1 92.94 240 PHE A O 1
ATOM 1943 N N . LEU A 1 241 ? -38.844 -6.816 11.211 1 91.5 241 LEU A N 1
ATOM 1944 C CA . LEU A 1 241 ? -39.312 -8.188 11.07 1 91.5 241 LEU A CA 1
ATOM 1945 C C . LEU A 1 241 ? -39.656 -8.789 12.43 1 91.5 241 LEU A C 1
ATOM 1947 O O . LEU A 1 241 ? -40.625 -9.531 12.555 1 91.5 241 LEU A O 1
ATOM 1951 N N . ASN A 1 242 ? -38.844 -8.414 13.375 1 91.44 242 ASN A N 1
ATOM 1952 C CA . ASN A 1 242 ? -39.094 -8.93 14.719 1 91.44 242 ASN A CA 1
ATOM 1953 C C . ASN A 1 242 ? -40.406 -8.414 15.297 1 91.44 242 ASN A C 1
ATOM 1955 O O . ASN A 1 242 ? -40.938 -9.016 16.219 1 91.44 242 ASN A O 1
ATOM 1959 N N . HIS A 1 243 ? -40.844 -7.355 14.75 1 92.44 243 HIS A N 1
ATOM 1960 C CA . HIS A 1 243 ? -42.094 -6.766 15.25 1 92.44 243 HIS A CA 1
ATOM 1961 C C . HIS A 1 243 ? -43.312 -7.324 14.508 1 92.44 243 HIS A C 1
ATOM 1963 O O . HIS A 1 243 ? -44.438 -6.969 14.82 1 92.44 243 HIS A O 1
ATOM 1969 N N . LEU A 1 244 ? -43.094 -8.172 13.555 1 91.19 244 LEU A N 1
ATOM 1970 C CA . LEU A 1 244 ? -44.219 -8.797 12.828 1 91.19 244 LEU A CA 1
ATOM 1971 C C . LEU A 1 244 ? -44.562 -10.141 13.445 1 91.19 244 LEU A C 1
ATOM 1973 O O . LEU A 1 244 ? -43.688 -10.914 13.836 1 91.19 244 LEU A O 1
ATOM 1977 N N . GLU A 1 245 ? -45.781 -10.328 13.641 1 89.88 245 GLU A N 1
ATOM 1978 C CA . GLU A 1 245 ? -46.312 -11.602 14.141 1 89.88 245 GLU A CA 1
ATOM 1979 C C . GLU A 1 245 ? -47.312 -12.219 13.156 1 89.88 245 GLU A C 1
ATOM 1981 O O . GLU A 1 245 ? -48.156 -11.531 12.617 1 89.88 245 GLU A O 1
ATOM 1986 N N . ILE A 1 246 ? -47.031 -13.5 12.906 1 84.88 246 ILE A N 1
ATOM 1987 C CA . ILE A 1 246 ? -47.969 -14.203 12.039 1 84.88 246 ILE A CA 1
ATOM 1988 C C . ILE A 1 246 ? -49.25 -14.508 12.797 1 84.88 246 ILE A C 1
ATOM 1990 O O . ILE A 1 246 ? -49.219 -15.047 13.914 1 84.88 246 ILE A O 1
ATOM 1994 N N . THR A 1 247 ? -50.406 -14.141 12.344 1 78.56 247 THR A N 1
ATOM 1995 C CA . THR A 1 247 ? -51.688 -14.438 12.945 1 78.56 247 THR A CA 1
ATOM 1996 C C . THR A 1 247 ? -52.438 -15.523 12.156 1 78.56 247 THR A C 1
ATOM 1998 O O . THR A 1 247 ? -52.438 -16.688 12.555 1 78.56 247 THR A O 1
ATOM 2001 N N . TYR A 1 248 ? -53.25 -15.297 11.188 1 77.38 248 TYR A N 1
ATOM 2002 C CA . TYR A 1 248 ? -53.844 -16.219 10.242 1 77.38 248 TYR A CA 1
ATOM 2003 C C . TYR A 1 248 ? -53.281 -16.031 8.844 1 77.38 248 TYR A C 1
ATOM 2005 O O . TYR A 1 248 ? -53.531 -15.023 8.188 1 77.38 248 TYR A O 1
ATOM 2013 N N . SER A 1 249 ? -52.438 -16.859 8.422 1 71.31 249 SER A N 1
ATOM 2014 C CA . SER A 1 249 ? -51.781 -16.719 7.133 1 71.31 249 SER A CA 1
ATOM 2015 C C . SER A 1 249 ? -52.781 -16.422 6.02 1 71.31 249 SER A C 1
ATOM 2017 O O . SER A 1 249 ? -53.875 -16.969 6 1 71.31 249 SER A O 1
ATOM 2019 N N . PRO A 1 250 ? -52.531 -15.258 5.203 1 79.94 250 PRO A N 1
ATOM 2020 C CA . PRO A 1 250 ? -51.25 -14.578 4.992 1 79.94 250 PRO A CA 1
ATOM 2021 C C . PRO A 1 250 ? -51.125 -13.266 5.766 1 79.94 250 PRO A C 1
ATOM 2023 O O . PRO A 1 250 ? -50.406 -12.359 5.344 1 79.94 250 PRO A O 1
ATOM 2026 N N . THR A 1 251 ? -52.031 -13.18 6.738 1 86.56 251 THR A N 1
ATOM 2027 C CA . THR A 1 251 ? -52.125 -11.938 7.492 1 86.56 251 THR A CA 1
ATOM 2028 C C . THR A 1 251 ? -51.062 -11.891 8.602 1 86.56 251 THR A C 1
ATOM 2030 O O . THR A 1 251 ? -50.812 -12.891 9.266 1 86.56 251 THR A O 1
ATOM 2033 N N . LEU A 1 252 ? -50.406 -10.719 8.68 1 91.06 252 LEU A N 1
ATOM 2034 C CA . LEU A 1 252 ? -49.438 -10.414 9.734 1 91.06 252 LEU A CA 1
ATOM 2035 C C . LEU A 1 252 ? -49.875 -9.219 10.562 1 91.06 252 LEU A C 1
ATOM 2037 O O . LEU A 1 252 ? -50.656 -8.383 10.078 1 91.06 252 LEU A O 1
ATOM 2041 N N . ASN A 1 253 ? -49.531 -9.211 11.773 1 90.69 253 ASN A N 1
ATOM 2042 C CA . ASN A 1 253 ? -49.781 -8.07 12.641 1 90.69 253 ASN A CA 1
ATOM 2043 C C . ASN A 1 253 ? -48.5 -7.445 13.148 1 90.69 253 ASN A C 1
ATOM 2045 O O . ASN A 1 253 ? -47.562 -8.156 13.5 1 90.69 253 ASN A O 1
ATOM 2049 N N . TYR A 1 254 ? -48.438 -6.152 13.07 1 91.75 254 TYR A N 1
ATOM 2050 C CA . TYR A 1 254 ? -47.375 -5.441 13.773 1 91.75 254 TYR A CA 1
ATOM 2051 C C . TYR A 1 254 ? -47.656 -5.383 15.266 1 91.75 254 TYR A C 1
ATOM 2053 O O . TYR A 1 254 ? -48.781 -5.109 15.688 1 91.75 254 TYR A O 1
ATOM 2061 N N . LYS A 1 255 ? -46.688 -5.613 16.062 1 91.25 255 LYS A N 1
ATOM 2062 C CA . LYS A 1 255 ? -46.844 -5.777 17.5 1 91.25 255 LYS A CA 1
ATOM 2063 C C . LYS A 1 255 ? -47.438 -4.508 18.141 1 91.25 255 LYS A C 1
ATOM 2065 O O . LYS A 1 255 ? -48.25 -4.582 19.047 1 91.25 255 LYS A O 1
ATOM 2070 N N . ASN A 1 256 ? -47.094 -3.367 17.703 1 90.62 256 ASN A N 1
ATOM 2071 C CA . ASN A 1 256 ? -47.625 -2.105 18.203 1 90.62 256 ASN A CA 1
ATOM 2072 C C . ASN A 1 256 ? -49 -1.793 17.609 1 90.62 256 ASN A C 1
ATOM 2074 O O . ASN A 1 256 ? -49.125 -1.611 16.391 1 90.62 256 ASN A O 1
ATOM 2078 N N . GLU A 1 257 ? -50 -1.693 18.453 1 87.75 257 GLU A N 1
ATOM 2079 C CA . GLU A 1 257 ? -51.375 -1.519 18 1 87.75 257 GLU A CA 1
ATOM 2080 C C . GLU A 1 257 ? -51.594 -0.17 17.312 1 87.75 257 GLU A C 1
ATOM 2082 O O . GLU A 1 257 ? -52.531 0.018 16.547 1 87.75 257 GLU A O 1
ATOM 2087 N N . TYR A 1 258 ? -50.625 0.738 17.547 1 89.5 258 TYR A N 1
ATOM 2088 C CA . TYR A 1 258 ? -50.781 2.068 16.969 1 89.5 258 TYR A CA 1
ATOM 2089 C C . TYR A 1 258 ? -50.062 2.168 15.633 1 89.5 258 TYR A C 1
ATOM 2091 O O . TYR A 1 258 ? -50.031 3.242 15.023 1 89.5 258 TYR A O 1
ATOM 2099 N N . PHE A 1 259 ? -49.531 1.021 15.117 1 92.31 259 PHE A N 1
ATOM 2100 C CA . PHE A 1 259 ? -48.844 0.976 13.828 1 92.31 259 PHE A CA 1
ATOM 2101 C C . PHE A 1 259 ? -49.812 1.283 12.695 1 92.31 259 PHE A C 1
ATOM 2103 O O . PHE A 1 259 ? -50.906 0.722 12.641 1 92.31 259 PHE A O 1
ATOM 2110 N N . LYS A 1 260 ? -49.438 2.186 11.711 1 89.69 260 LYS A N 1
ATOM 2111 C CA . LYS A 1 260 ? -50.344 2.549 10.609 1 89.69 260 LYS A CA 1
ATOM 2112 C C . LYS A 1 260 ? -49.625 2.387 9.258 1 89.69 260 LYS A C 1
ATOM 2114 O O . LYS A 1 260 ? -50.281 2.023 8.266 1 89.69 260 LYS A O 1
ATOM 2119 N N . TYR A 1 261 ? -48.281 2.729 9.328 1 90.56 261 TYR A N 1
ATOM 2120 C CA . TYR A 1 261 ? -47.625 2.793 8.031 1 90.56 261 TYR A CA 1
ATOM 2121 C C . TYR A 1 261 ? -46.125 2.488 8.172 1 90.56 261 TYR A C 1
ATOM 2123 O O . TYR A 1 261 ? -45.594 2.539 9.273 1 90.56 261 TYR A O 1
ATOM 2131 N N . PHE A 1 262 ? -45.562 1.954 7.082 1 91.44 262 PHE A N 1
ATOM 2132 C CA . PHE A 1 262 ? -44.094 1.801 7.035 1 91.44 262 PHE A CA 1
ATOM 2133 C C . PHE A 1 262 ? -43.594 1.993 5.613 1 91.44 262 PHE A C 1
ATOM 2135 O O . PHE A 1 262 ? -44.344 1.849 4.648 1 91.44 262 PHE A O 1
ATOM 2142 N N . TYR A 1 263 ? -42.406 2.518 5.395 1 90.81 263 TYR A N 1
ATOM 2143 C CA . TYR A 1 263 ? -41.719 2.539 4.105 1 90.81 263 TYR A CA 1
ATOM 2144 C C . TYR A 1 263 ? -40.219 2.49 4.289 1 90.81 263 TYR A C 1
ATOM 2146 O O . TYR A 1 263 ? -39.688 2.74 5.387 1 90.81 263 TYR A O 1
ATOM 2154 N N . GLU A 1 264 ? -39.438 2.053 3.26 1 90.5 264 GLU A N 1
ATOM 2155 C CA . GLU A 1 264 ? -38 1.958 3.283 1 90.5 264 GLU A CA 1
ATOM 2156 C C . GLU A 1 264 ? -37.344 3.326 3.084 1 90.5 264 GLU A C 1
ATOM 2158 O O . GLU A 1 264 ? -37.812 4.125 2.271 1 90.5 264 GLU A O 1
ATOM 2163 N N . VAL A 1 265 ? -36.438 3.674 3.932 1 88 265 VAL A N 1
ATOM 2164 C CA . VAL A 1 265 ? -35.656 4.906 3.781 1 88 265 VAL A CA 1
ATOM 2165 C C . VAL A 1 265 ? -34.188 4.594 3.783 1 88 265 VAL A C 1
ATOM 2167 O O . VAL A 1 265 ? -33.75 3.592 4.359 1 88 265 VAL A O 1
ATOM 2170 N N . THR A 1 266 ? -33.406 5.359 2.996 1 84.19 266 THR A N 1
ATOM 2171 C CA . THR A 1 266 ? -31.953 5.273 2.996 1 84.19 266 THR A CA 1
ATOM 2172 C C . THR A 1 266 ? -31.344 6.406 3.812 1 84.19 266 THR A C 1
ATOM 2174 O O . THR A 1 266 ? -31.578 7.582 3.525 1 84.19 266 THR A O 1
ATOM 2177 N N . GLU A 1 267 ? -30.828 6.133 4.996 1 77.69 267 GLU A N 1
ATOM 2178 C CA . GLU A 1 267 ? -30.109 7.109 5.801 1 77.69 267 GLU A CA 1
ATOM 2179 C C . GLU A 1 267 ? -28.672 7.285 5.305 1 77.69 267 GLU A C 1
ATOM 2181 O O . GLU A 1 267 ? -27.938 6.305 5.164 1 77.69 267 GLU A O 1
ATOM 2186 N N . SER A 1 268 ? -28.344 8.5 4.816 1 74.06 268 SER A N 1
ATOM 2187 C CA . SER A 1 268 ? -27 8.805 4.359 1 74.06 268 SER A CA 1
ATOM 2188 C C . SER A 1 268 ? -26.266 9.688 5.363 1 74.06 268 SER A C 1
ATOM 2190 O O . SER A 1 268 ? -26.797 10.719 5.797 1 74.06 268 SER A O 1
ATOM 2192 N N . ASN A 1 269 ? -25.406 9.273 6.113 1 73.06 269 ASN A N 1
ATOM 2193 C CA . ASN A 1 269 ? -24.562 10.07 7.008 1 73.06 269 ASN A CA 1
ATOM 2194 C C . ASN A 1 269 ? -23.188 10.344 6.395 1 73.06 269 ASN A C 1
ATOM 2196 O O . ASN A 1 269 ? -22.344 9.453 6.336 1 73.06 269 ASN A O 1
ATOM 2200 N N . PRO A 1 270 ? -23.125 11.578 5.891 1 73.94 270 PRO A N 1
ATOM 2201 C CA . PRO A 1 270 ? -21.797 11.914 5.367 1 73.94 270 PRO A CA 1
ATOM 2202 C C . PRO A 1 270 ? -20.75 12.102 6.473 1 73.94 270 PRO A C 1
ATOM 2204 O O . PRO A 1 270 ? -21.047 12.711 7.504 1 73.94 270 PRO A O 1
ATOM 2207 N N . VAL A 1 271 ? -19.875 11.344 6.535 1 77.75 271 VAL A N 1
ATOM 2208 C CA . VAL A 1 271 ? -18.781 11.531 7.477 1 77.75 271 VAL A CA 1
ATOM 2209 C C . VAL A 1 271 ? -17.531 12.023 6.73 1 77.75 271 VAL A C 1
ATOM 2211 O O . VAL A 1 271 ? -17.141 11.438 5.723 1 77.75 271 VAL A O 1
ATOM 2214 N N . SER A 1 272 ? -17.141 13.273 7.113 1 87.5 272 SER A N 1
ATOM 2215 C CA . SER A 1 272 ? -15.891 13.797 6.562 1 87.5 272 SER A CA 1
ATOM 2216 C C . SER A 1 272 ? -14.719 13.531 7.5 1 87.5 272 SER A C 1
ATOM 2218 O O . SER A 1 272 ? -14.75 13.922 8.664 1 87.5 272 SER A O 1
ATOM 2220 N N . ILE A 1 273 ? -13.805 12.812 7.078 1 93.75 273 ILE A N 1
ATOM 2221 C CA . ILE A 1 273 ? -12.617 12.5 7.863 1 93.75 273 ILE A CA 1
ATOM 2222 C C . ILE A 1 273 ? -11.547 13.562 7.621 1 93.75 273 ILE A C 1
ATOM 2224 O O . ILE A 1 273 ? -11.273 13.938 6.477 1 93.75 273 ILE A O 1
ATOM 2228 N N . PRO A 1 274 ? -10.977 14.117 8.672 1 96.31 274 PRO A N 1
ATOM 2229 C CA . PRO A 1 274 ? -9.961 15.156 8.516 1 96.31 274 PRO A CA 1
ATOM 2230 C C . PRO A 1 274 ? -8.719 14.664 7.766 1 96.31 274 PRO A C 1
ATOM 2232 O O . PRO A 1 274 ? -8.508 13.453 7.652 1 96.31 274 PRO A O 1
ATOM 2235 N N . PRO A 1 275 ? -7.895 15.586 7.305 1 97.44 275 PRO A N 1
ATOM 2236 C CA . PRO A 1 275 ? -6.746 15.211 6.477 1 97.44 275 PRO A CA 1
ATOM 2237 C C . PRO A 1 275 ? -5.609 14.594 7.289 1 97.44 275 PRO A C 1
ATOM 2239 O O . PRO A 1 275 ? -4.766 13.883 6.734 1 97.44 275 PRO A O 1
ATOM 2242 N N . ILE A 1 276 ? -5.527 14.898 8.57 1 98.75 276 ILE A N 1
ATOM 2243 C CA . ILE A 1 276 ? -4.477 14.336 9.414 1 98.75 276 ILE A CA 1
ATOM 2244 C C . ILE A 1 276 ? -5.094 13.406 10.461 1 98.75 276 ILE A C 1
ATOM 2246 O O . ILE A 1 276 ? -5.969 13.812 11.227 1 98.75 276 ILE A O 1
ATOM 2250 N N . LEU A 1 277 ? -4.672 12.18 10.492 1 98.75 277 LEU A N 1
ATOM 2251 C CA . LEU A 1 277 ? -5.102 11.211 11.492 1 98.75 277 LEU A CA 1
ATOM 2252 C C . LEU A 1 277 ? -3.916 10.695 12.297 1 98.75 277 LEU A C 1
ATOM 2254 O O . LEU A 1 277 ? -2.861 10.391 11.734 1 98.75 277 LEU A O 1
ATOM 2258 N N . ILE A 1 278 ? -4.09 10.617 13.625 1 98.81 278 ILE A N 1
ATOM 2259 C CA . ILE A 1 278 ? -3.023 10.125 14.492 1 98.81 278 ILE A CA 1
ATOM 2260 C C . ILE A 1 278 ? -3.594 9.117 15.492 1 98.81 278 ILE A C 1
ATOM 2262 O O . ILE A 1 278 ? -4.77 9.195 15.852 1 98.81 278 ILE A O 1
ATOM 2266 N N . THR A 1 279 ? -2.824 8.148 15.914 1 98.56 279 THR A N 1
ATOM 2267 C CA . THR A 1 279 ? -3.252 7.176 16.906 1 98.56 279 THR A CA 1
ATOM 2268 C C . THR A 1 279 ? -3.275 7.801 18.297 1 98.56 279 THR A C 1
ATOM 2270 O O . THR A 1 279 ? -2.723 8.883 18.516 1 98.56 279 THR A O 1
ATOM 2273 N N . ASP A 1 280 ? -3.846 7.074 19.203 1 98.25 280 ASP A N 1
ATOM 2274 C CA . ASP A 1 280 ? -3.91 7.512 20.594 1 98.25 280 ASP A CA 1
ATOM 2275 C C . ASP A 1 280 ? -2.512 7.656 21.203 1 98.25 280 ASP A C 1
ATOM 2277 O O . ASP A 1 280 ? -2.256 8.57 21.984 1 98.25 280 ASP A O 1
ATOM 2281 N N . GLU A 1 281 ? -1.613 6.762 20.859 1 98.12 281 GLU A N 1
ATOM 2282 C CA . GLU A 1 281 ? -0.24 6.809 21.359 1 98.12 281 GLU A CA 1
ATOM 2283 C C . GLU A 1 281 ? 0.459 8.094 20.922 1 98.12 281 GLU A C 1
ATOM 2285 O O . GLU A 1 281 ? 1.167 8.719 21.703 1 98.12 281 GLU A O 1
ATOM 2290 N N . VAL A 1 282 ? 0.22 8.5 19.703 1 98.75 282 VAL A N 1
ATOM 2291 C CA . VAL A 1 282 ? 0.836 9.719 19.188 1 98.75 282 VAL A CA 1
ATOM 2292 C C . VAL A 1 282 ? 0.224 10.938 19.859 1 98.75 282 VAL A C 1
ATOM 2294 O O . VAL A 1 282 ? 0.942 11.852 20.266 1 98.75 282 VAL A O 1
ATOM 2297 N N . TYR A 1 283 ? -1.077 10.914 19.984 1 98.56 283 TYR A N 1
ATOM 2298 C CA . TYR A 1 283 ? -1.785 12.023 20.609 1 98.56 283 TYR A CA 1
ATOM 2299 C C . TYR A 1 283 ? -1.335 12.219 22.062 1 98.56 283 TYR A C 1
ATOM 2301 O O . TYR A 1 283 ? -1.013 13.336 22.469 1 98.56 283 TYR A O 1
ATOM 2309 N N . GLN A 1 284 ? -1.271 11.133 22.797 1 98.25 284 GLN A N 1
ATOM 2310 C CA . GLN A 1 284 ? -0.866 11.195 24.188 1 98.25 284 GLN A CA 1
ATOM 2311 C C . GLN A 1 284 ? 0.595 11.617 24.328 1 98.25 284 GLN A C 1
ATOM 2313 O O . GLN A 1 284 ? 0.949 12.391 25.219 1 98.25 284 GLN A O 1
ATOM 2318 N N . GLY A 1 285 ? 1.4 11.086 23.453 1 98.38 285 GLY A N 1
ATOM 2319 C CA . GLY A 1 285 ? 2.795 11.5 23.453 1 98.38 285 GLY A CA 1
ATOM 2320 C C . GLY A 1 285 ? 2.979 12.977 23.141 1 98.38 285 GLY A C 1
ATOM 2321 O O . GLY A 1 285 ? 3.781 13.656 23.797 1 98.38 285 GLY A O 1
ATOM 2322 N N . PHE A 1 286 ? 2.223 13.461 22.234 1 98.44 286 PHE A N 1
ATOM 2323 C CA . PHE A 1 286 ? 2.281 14.867 21.844 1 98.44 286 PHE A CA 1
ATOM 2324 C C . PHE A 1 286 ? 1.799 15.758 22.984 1 98.44 286 PHE A C 1
ATOM 2326 O O . PHE A 1 286 ? 2.416 16.781 23.281 1 98.44 286 PHE A O 1
ATOM 2333 N N . LYS A 1 287 ? 0.746 15.359 23.562 1 97.75 287 LYS A N 1
ATOM 2334 C CA . LYS A 1 287 ? 0.198 16.094 24.703 1 97.75 287 LYS A CA 1
ATOM 2335 C C . LYS A 1 287 ? 1.202 16.172 25.844 1 97.75 287 LYS A C 1
ATOM 2337 O O . LYS A 1 287 ? 1.322 17.203 26.5 1 97.75 287 LYS A O 1
ATOM 2342 N N . LYS A 1 288 ? 1.854 15.133 26.031 1 97.56 288 LYS A N 1
ATOM 2343 C CA . LYS A 1 288 ? 2.838 15.07 27.109 1 97.56 288 LYS A CA 1
ATOM 2344 C C . LYS A 1 288 ? 4.059 15.93 26.797 1 97.56 288 LYS A C 1
ATOM 2346 O O . LYS A 1 288 ? 4.543 16.672 27.641 1 97.56 288 LYS A O 1
ATOM 2351 N N . ASP A 1 289 ? 4.535 15.875 25.578 1 96.69 289 ASP A N 1
ATOM 2352 C CA . ASP A 1 289 ? 5.789 16.516 25.188 1 96.69 289 ASP A CA 1
ATOM 2353 C C . ASP A 1 289 ? 5.574 18 24.891 1 96.69 289 ASP A C 1
ATOM 2355 O O . ASP A 1 289 ? 6.484 18.812 25.062 1 96.69 289 ASP A O 1
ATOM 2359 N N . CYS A 1 290 ? 4.363 18.328 24.359 1 96.94 290 CYS A N 1
ATOM 2360 C CA . CYS A 1 290 ? 4.078 19.688 23.953 1 96.94 290 CYS A CA 1
ATOM 2361 C C . CYS A 1 290 ? 2.74 20.156 24.516 1 96.94 290 CYS A C 1
ATOM 2363 O O . CYS A 1 290 ? 1.863 20.594 23.766 1 96.94 290 CYS A O 1
ATOM 2365 N N . PRO A 1 291 ? 2.594 20.297 25.797 1 95.75 291 PRO A N 1
ATOM 2366 C CA . PRO A 1 291 ? 1.303 20.625 26.406 1 95.75 291 PRO A CA 1
ATOM 2367 C C . PRO A 1 291 ? 0.828 22.031 26.031 1 95.75 291 PRO A C 1
ATOM 2369 O O . PRO A 1 291 ? -0.376 22.297 26.047 1 95.75 291 PRO A O 1
ATOM 2372 N N . ASP A 1 292 ? 1.709 22.922 25.609 1 95.44 292 ASP A N 1
ATOM 2373 C CA . ASP A 1 292 ? 1.354 24.328 25.359 1 95.44 292 ASP A CA 1
ATOM 2374 C C . ASP A 1 292 ? 1.153 24.578 23.875 1 95.44 292 ASP A C 1
ATOM 2376 O O . ASP A 1 292 ? 0.986 25.719 23.453 1 95.44 292 ASP A O 1
ATOM 2380 N N . ASP A 1 293 ? 1.172 23.516 23.125 1 95.38 293 ASP A N 1
ATOM 2381 C CA . ASP A 1 293 ? 0.969 23.688 21.688 1 95.38 293 ASP A CA 1
ATOM 2382 C C . ASP A 1 293 ? -0.405 24.281 21.391 1 95.38 293 ASP A C 1
ATOM 2384 O O . ASP A 1 293 ? -1.401 23.891 22 1 95.38 293 ASP A O 1
ATOM 2388 N N . GLN A 1 294 ? -0.501 25.203 20.422 1 93.88 294 GLN A N 1
ATOM 2389 C CA . GLN A 1 294 ? -1.72 25.938 20.109 1 93.88 294 GLN A CA 1
ATOM 2390 C C . GLN A 1 294 ? -2.83 25 19.656 1 93.88 294 GLN A C 1
ATOM 2392 O O . GLN A 1 294 ? -4.004 25.234 19.953 1 93.88 294 GLN A O 1
ATOM 2397 N N . SER A 1 295 ? -2.488 23.922 18.922 1 95.19 295 SER A N 1
ATOM 2398 C CA . SER A 1 295 ? -3.496 22.984 18.422 1 95.19 295 SER A CA 1
ATOM 2399 C C . SER A 1 295 ? -4.176 22.234 19.562 1 95.19 295 SER A C 1
ATOM 2401 O O . SER A 1 295 ? -5.34 21.859 19.453 1 95.19 295 SER A O 1
ATOM 2403 N N . LEU A 1 296 ? -3.473 22.031 20.641 1 96.06 296 LEU A N 1
ATOM 2404 C CA . LEU A 1 296 ? -4.039 21.391 21.828 1 96.06 296 LEU A CA 1
ATOM 2405 C C . LEU A 1 296 ? -4.895 22.359 22.625 1 96.06 296 LEU A C 1
ATOM 2407 O O . LEU A 1 296 ? -5.992 22.016 23.062 1 96.06 296 LEU A O 1
ATOM 2411 N N . LYS A 1 297 ? -4.418 23.594 22.75 1 94.38 297 LYS A N 1
ATOM 2412 C CA . LYS A 1 297 ? -5.125 24.609 23.516 1 94.38 297 LYS A CA 1
ATOM 2413 C C . LYS A 1 297 ? -6.465 24.953 22.875 1 94.38 297 LYS A C 1
ATOM 2415 O O . LYS A 1 297 ? -7.449 25.203 23.578 1 94.38 297 LYS A O 1
ATOM 2420 N N . GLU A 1 298 ? -6.5 24.891 21.594 1 95.31 298 GLU A N 1
ATOM 2421 C CA . GLU A 1 298 ? -7.707 25.266 20.859 1 95.31 298 GLU A CA 1
ATOM 2422 C C . GLU A 1 298 ? -8.539 24.031 20.516 1 95.31 298 GLU A C 1
ATOM 2424 O O . GLU A 1 298 ? -9.484 24.109 19.734 1 95.31 298 GLU A O 1
ATOM 2429 N N . GLU A 1 299 ? -8.188 22.875 20.922 1 95 299 GLU A N 1
ATOM 2430 C CA . GLU A 1 299 ? -8.914 21.625 20.766 1 95 299 GLU A CA 1
ATOM 2431 C C . GLU A 1 299 ? -9.148 21.312 19.281 1 95 299 GLU A C 1
ATOM 2433 O O . GLU A 1 299 ? -10.273 21.016 18.891 1 95 299 GLU A O 1
ATOM 2438 N N . MET A 1 300 ? -8.055 21.438 18.578 1 96.44 300 MET A N 1
ATOM 2439 C CA . MET A 1 300 ? -8.164 21.266 17.141 1 96.44 300 MET A CA 1
ATOM 2440 C C . MET A 1 300 ? -8.141 19.781 16.766 1 96.44 300 MET A C 1
ATOM 2442 O O . MET A 1 300 ? -8.414 19.422 15.625 1 96.44 300 MET A O 1
ATOM 2446 N N . TRP A 1 301 ? -7.762 18.922 17.703 1 97.19 301 TRP A N 1
ATOM 2447 C CA . TRP A 1 301 ? -7.777 17.469 17.516 1 97.19 301 TRP A CA 1
ATOM 2448 C C . TRP A 1 301 ? -9.062 16.859 18.062 1 97.19 301 TRP A C 1
ATOM 2450 O O . TRP A 1 301 ? -9.391 17.047 19.234 1 97.19 301 TRP A O 1
ATOM 2460 N N . LYS A 1 302 ? -9.766 16.141 17.219 1 96.31 302 LYS A N 1
ATOM 2461 C CA . LYS A 1 302 ? -11.023 15.516 17.641 1 96.31 302 LYS A CA 1
ATOM 2462 C C . LYS A 1 302 ? -10.977 14.008 17.438 1 96.31 302 LYS A C 1
ATOM 2464 O O . LYS A 1 302 ? -10.359 13.516 16.5 1 96.31 302 LYS A O 1
ATOM 2469 N N . LYS A 1 303 ? -11.641 13.344 18.312 1 95.5 303 LYS A N 1
ATOM 2470 C CA . LYS A 1 303 ? -11.758 11.898 18.156 1 95.5 303 LYS A CA 1
ATOM 2471 C C . LYS A 1 303 ? -12.57 11.539 16.922 1 95.5 303 LYS A C 1
ATOM 2473 O O . LYS A 1 303 ? -13.602 12.148 16.656 1 95.5 303 LYS A O 1
ATOM 2478 N N . VAL A 1 304 ? -12.047 10.641 16.188 1 93.75 304 VAL A N 1
ATOM 2479 C CA . VAL A 1 304 ? -12.68 10.219 14.938 1 93.75 304 VAL A CA 1
ATOM 2480 C C . VAL A 1 304 ? -13.203 8.797 15.078 1 93.75 304 VAL A C 1
ATOM 2482 O O . VAL A 1 304 ? -12.492 7.914 15.586 1 93.75 304 VAL A O 1
ATOM 2485 N N . LYS A 1 305 ? -14.414 8.578 14.672 1 88.5 305 LYS A N 1
ATOM 2486 C CA . LYS A 1 305 ? -14.977 7.234 14.664 1 88.5 305 LYS A CA 1
ATOM 2487 C C . LYS A 1 305 ? -14.523 6.457 13.43 1 88.5 305 LYS A C 1
ATOM 2489 O O . LYS A 1 305 ? -15.195 6.477 12.398 1 88.5 305 LYS A O 1
ATOM 2494 N N . LEU A 1 306 ? -13.438 5.84 13.562 1 90.06 306 LEU A N 1
ATOM 2495 C CA . LEU A 1 306 ? -12.82 5.074 12.484 1 90.06 306 LEU A CA 1
ATOM 2496 C C . LEU A 1 306 ? -12.219 3.775 13.008 1 90.06 306 LEU A C 1
ATOM 2498 O O . LEU A 1 306 ? -11.586 3.766 14.07 1 90.06 306 LEU A O 1
ATOM 2502 N N . THR A 1 307 ? -12.578 2.736 12.297 1 88.62 307 THR A N 1
ATOM 2503 C CA . THR A 1 307 ? -11.992 1.449 12.656 1 88.62 307 THR A CA 1
ATOM 2504 C C . THR A 1 307 ? -10.859 1.082 11.703 1 88.62 307 THR A C 1
ATOM 2506 O O . THR A 1 307 ? -11.039 1.098 10.484 1 88.62 307 THR A O 1
ATOM 2509 N N . ILE A 1 308 ? -9.695 0.824 12.258 1 89.38 308 ILE A N 1
ATOM 2510 C CA . ILE A 1 308 ? -8.523 0.395 11.5 1 89.38 308 ILE A CA 1
ATOM 2511 C C . ILE A 1 308 ? -8.18 -1.049 11.852 1 89.38 308 ILE A C 1
ATOM 2513 O O . ILE A 1 308 ? -7.93 -1.364 13.023 1 89.38 308 ILE A O 1
ATOM 2517 N N . PRO A 1 309 ? -8.188 -1.932 10.828 1 83.88 309 PRO A N 1
ATOM 2518 C CA . PRO A 1 309 ? -7.793 -3.309 11.141 1 83.88 309 PRO A CA 1
ATOM 2519 C C . PRO A 1 309 ? -6.426 -3.395 11.812 1 83.88 309 PRO A C 1
ATOM 2521 O O . PRO A 1 309 ? -5.461 -2.785 11.344 1 83.88 309 PRO A O 1
ATOM 2524 N N . GLY A 1 310 ? -6.344 -4.094 12.953 1 82.69 310 GLY A N 1
ATOM 2525 C CA . GLY A 1 310 ? -5.09 -4.297 13.664 1 82.69 310 GLY A CA 1
ATOM 2526 C C . GLY A 1 310 ? -4.836 -3.254 14.734 1 82.69 310 GLY A C 1
ATOM 2527 O O . GLY A 1 310 ? -3.801 -3.281 15.398 1 82.69 310 GLY A O 1
ATOM 2528 N N . TYR A 1 311 ? -5.734 -2.32 14.805 1 90.69 311 TYR A N 1
ATOM 2529 C CA . TYR A 1 311 ? -5.582 -1.262 15.797 1 90.69 311 TYR A CA 1
ATOM 2530 C C . TYR A 1 311 ? -6.855 -1.09 16.609 1 90.69 311 TYR A C 1
ATOM 2532 O O . TYR A 1 311 ? -7.934 -0.869 16.062 1 90.69 311 TYR A O 1
ATOM 2540 N N . ASP A 1 312 ? -6.719 -1.122 17.875 1 90.62 312 ASP A N 1
ATOM 2541 C CA . ASP A 1 312 ? -7.895 -1.07 18.75 1 90.62 312 ASP A CA 1
ATOM 2542 C C . ASP A 1 312 ? -7.93 0.23 19.547 1 90.62 312 ASP A C 1
ATOM 2544 O O . ASP A 1 312 ? -8.867 0.47 20.312 1 90.62 312 ASP A O 1
ATOM 2548 N N . GLY A 1 313 ? -7.016 1.064 19.375 1 92.75 313 GLY A N 1
ATOM 2549 C CA . GLY A 1 313 ? -6.973 2.303 20.125 1 92.75 313 GLY A CA 1
ATOM 2550 C C . GLY A 1 313 ? -7.781 3.42 19.5 1 92.75 313 GLY A C 1
ATOM 2551 O O . GLY A 1 313 ? -8.383 3.234 18.438 1 92.75 313 GLY A O 1
ATOM 2552 N N . GLY A 1 314 ? -7.82 4.504 20.203 1 95.81 314 GLY A N 1
ATOM 2553 C CA . GLY A 1 314 ? -8.5 5.676 19.672 1 95.81 314 GLY A CA 1
ATOM 2554 C C . GLY A 1 314 ? -7.742 6.367 18.562 1 95.81 314 GLY A C 1
ATOM 2555 O O . GLY A 1 314 ? -6.516 6.262 18.484 1 95.81 314 GLY A O 1
ATOM 2556 N N . ILE A 1 315 ? -8.508 6.988 17.719 1 97.75 315 ILE A N 1
ATOM 2557 C CA . ILE A 1 315 ? -7.945 7.742 16.594 1 97.75 315 ILE A CA 1
ATOM 2558 C C . ILE A 1 315 ? -8.367 9.203 16.703 1 97.75 315 ILE A C 1
ATOM 2560 O O . ILE A 1 315 ? -9.516 9.508 17.031 1 97.75 315 ILE A O 1
ATOM 2564 N N . TYR A 1 316 ? -7.445 10.078 16.5 1 98.25 316 TYR A N 1
ATOM 2565 C CA . TYR A 1 316 ? -7.711 11.516 16.516 1 98.25 316 TYR A CA 1
ATOM 2566 C C . TYR A 1 316 ? -7.395 12.133 15.156 1 98.25 316 TYR A C 1
ATOM 2568 O O . TYR A 1 316 ? -6.52 11.648 14.43 1 98.25 316 TYR A O 1
ATOM 2576 N N . GLY A 1 317 ? -8.117 13.172 14.781 1 98 317 GLY A N 1
ATOM 2577 C CA . GLY A 1 317 ? -7.914 13.844 13.516 1 98 317 GLY A CA 1
ATOM 2578 C C . GLY A 1 317 ? -7.996 15.359 13.625 1 98 317 GLY A C 1
ATOM 2579 O O . GLY A 1 317 ? -8.578 15.883 14.578 1 98 317 GLY A O 1
ATOM 2580 N N . GLY A 1 318 ? -7.344 16.016 12.711 1 97.12 318 GLY A N 1
ATOM 2581 C CA . GLY A 1 318 ? -7.375 17.469 12.625 1 97.12 318 GLY A CA 1
ATOM 2582 C C . GLY A 1 318 ? -7.059 18 11.242 1 97.12 318 GLY A C 1
ATOM 2583 O O . GLY A 1 318 ? -6.422 17.312 10.438 1 97.12 318 GLY A O 1
ATOM 2584 N N . ASN A 1 319 ? -7.641 19.109 10.969 1 96.56 319 ASN A N 1
ATOM 2585 C CA . ASN A 1 319 ? -7.289 19.875 9.781 1 96.56 319 ASN A CA 1
ATOM 2586 C C . ASN A 1 319 ? -6.523 21.156 10.141 1 96.56 319 ASN A C 1
ATOM 2588 O O . ASN A 1 319 ? -7.043 22.266 9.984 1 96.56 319 ASN A O 1
ATOM 2592 N N . ILE A 1 320 ? -5.352 20.938 10.539 1 96.56 320 ILE A N 1
ATOM 2593 C CA . ILE A 1 320 ? -4.52 22 11.07 1 96.56 320 ILE A CA 1
ATOM 2594 C C . ILE A 1 320 ? -3.561 22.5 9.984 1 96.56 320 ILE A C 1
ATOM 2596 O O . ILE A 1 320 ? -3.084 21.719 9.164 1 96.56 320 ILE A O 1
ATOM 2600 N N . ARG A 1 321 ? -3.301 23.781 9.938 1 94.88 321 ARG A N 1
ATOM 2601 C CA . ARG A 1 321 ? -2.385 24.391 8.977 1 94.88 321 ARG A CA 1
ATOM 2602 C C . ARG A 1 321 ? -1.572 25.5 9.617 1 94.88 321 ARG A C 1
ATOM 2604 O O . ARG A 1 321 ? -1.962 26.047 10.656 1 94.88 321 ARG A O 1
ATOM 2611 N N . PHE A 1 322 ? -0.425 25.797 9.016 1 93.56 322 PHE A N 1
ATOM 2612 C CA . PHE A 1 322 ? 0.31 27 9.375 1 93.56 322 PHE A CA 1
ATOM 2613 C C . PHE A 1 322 ? -0.295 28.219 8.703 1 93.56 322 PHE A C 1
ATOM 2615 O O . PHE A 1 322 ? -0.264 28.344 7.477 1 93.56 322 PHE A O 1
ATOM 2622 N N . THR A 1 323 ? -0.738 29.188 9.477 1 92.19 323 THR A N 1
ATOM 2623 C CA . THR A 1 323 ? -1.489 30.328 8.969 1 92.19 323 THR A CA 1
ATOM 2624 C C . THR A 1 323 ? -0.575 31.266 8.195 1 92.19 323 THR A C 1
ATOM 2626 O O . THR A 1 323 ? -1.044 32.062 7.379 1 92.19 323 THR A O 1
ATOM 2629 N N . ILE A 1 324 ? 0.705 31.188 8.422 1 92.38 324 ILE A N 1
ATOM 2630 C CA . ILE A 1 324 ? 1.674 32.062 7.77 1 92.38 324 ILE A CA 1
ATOM 2631 C C . ILE A 1 324 ? 1.628 31.844 6.258 1 92.38 324 ILE A C 1
ATOM 2633 O O . ILE A 1 324 ? 2.109 32.688 5.488 1 92.38 324 ILE A O 1
ATOM 2637 N N . VAL A 1 325 ? 1.039 30.703 5.816 1 93.38 325 VAL A N 1
ATOM 2638 C CA . VAL A 1 325 ? 0.945 30.375 4.398 1 93.38 325 VAL A CA 1
ATOM 2639 C C . VAL A 1 325 ? 0.076 31.406 3.682 1 93.38 325 VAL A C 1
ATOM 2641 O O . VAL A 1 325 ? 0.21 31.609 2.473 1 93.38 325 VAL A O 1
ATOM 2644 N N . ASP A 1 326 ? -0.78 32.094 4.41 1 92.31 326 ASP A N 1
ATOM 2645 C CA . ASP A 1 326 ? -1.666 33.094 3.832 1 92.31 326 ASP A CA 1
ATOM 2646 C C . ASP A 1 326 ? -0.875 34.312 3.328 1 92.31 326 ASP A C 1
ATOM 2648 O O . ASP A 1 326 ? -1.386 35.125 2.539 1 92.31 326 ASP A O 1
ATOM 2652 N N . GLU A 1 327 ? 0.347 34.406 3.725 1 90.94 327 GLU A N 1
ATOM 2653 C CA . GLU A 1 327 ? 1.197 35.531 3.332 1 90.94 327 GLU A CA 1
ATOM 2654 C C . GLU A 1 327 ? 2.006 35.188 2.082 1 90.94 327 GLU A C 1
ATOM 2656 O O . GLU A 1 327 ? 2.721 36.031 1.554 1 90.94 327 GLU A O 1
ATOM 2661 N N . ILE A 1 328 ? 1.915 33.969 1.697 1 87.44 328 ILE A N 1
ATOM 2662 C CA . ILE A 1 328 ? 2.713 33.5 0.566 1 87.44 328 ILE A CA 1
ATOM 2663 C C . ILE A 1 328 ? 1.994 33.844 -0.74 1 87.44 328 ILE A C 1
ATOM 2665 O O . ILE A 1 328 ? 0.771 33.688 -0.833 1 87.44 328 ILE A O 1
ATOM 2669 N N . ASN A 1 329 ? 2.783 34.375 -1.815 1 75 329 ASN A N 1
ATOM 2670 C CA . ASN A 1 329 ? 2.285 34.75 -3.127 1 75 329 ASN A CA 1
ATOM 2671 C C . ASN A 1 329 ? 2.408 33.625 -4.141 1 75 329 ASN A C 1
ATOM 2673 O O . ASN A 1 329 ? 3.371 32.875 -4.105 1 75 329 ASN A O 1
ATOM 2677 N N . MET B 1 1 ? 29.531 23.078 -16.891 1 18.47 1 MET B N 1
ATOM 2678 C CA . MET B 1 1 ? 29.5 23.359 -15.453 1 18.47 1 MET B CA 1
ATOM 2679 C C . MET B 1 1 ? 28.203 22.875 -14.828 1 18.47 1 MET B C 1
ATOM 2681 O O . MET B 1 1 ? 27.125 23.453 -15.062 1 18.47 1 MET B O 1
ATOM 2685 N N . TYR B 1 2 ? 27.969 21.625 -14.672 1 22.39 2 TYR B N 1
ATOM 2686 C CA . TYR B 1 2 ? 26.781 20.875 -14.25 1 22.39 2 TYR B CA 1
ATOM 2687 C C . TYR B 1 2 ? 26.297 21.344 -12.891 1 22.39 2 TYR B C 1
ATOM 2689 O O . TYR B 1 2 ? 27.047 21.328 -11.906 1 22.39 2 TYR B O 1
ATOM 2697 N N . ARG B 1 3 ? 25.578 22.406 -12.945 1 29.08 3 ARG B N 1
ATOM 2698 C CA . ARG B 1 3 ? 25.047 23 -11.719 1 29.08 3 ARG B CA 1
ATOM 2699 C C . ARG B 1 3 ? 24.531 21.906 -10.766 1 29.08 3 ARG B C 1
ATOM 2701 O O . ARG B 1 3 ? 23.969 20.906 -11.203 1 29.08 3 ARG B O 1
ATOM 2708 N N . SER B 1 4 ? 25.125 21.922 -9.516 1 28.42 4 SER B N 1
ATOM 2709 C CA . SER B 1 4 ? 25.188 21.062 -8.336 1 28.42 4 SER B CA 1
ATOM 2710 C C . SER B 1 4 ? 23.781 20.625 -7.906 1 28.42 4 SER B C 1
ATOM 2712 O O . SER B 1 4 ? 22.797 21.297 -8.203 1 28.42 4 SER B O 1
ATOM 2714 N N . PRO B 1 5 ? 23.531 19.391 -7.676 1 34.97 5 PRO B N 1
ATOM 2715 C CA . PRO B 1 5 ? 22.344 18.891 -6.969 1 34.97 5 PRO B CA 1
ATOM 2716 C C . PRO B 1 5 ? 21.859 19.844 -5.883 1 34.97 5 PRO B C 1
ATOM 2718 O O . PRO B 1 5 ? 22.641 20.625 -5.344 1 34.97 5 PRO B O 1
ATOM 2721 N N . ILE B 1 6 ? 20.703 20.391 -5.828 1 37.34 6 ILE B N 1
ATOM 2722 C CA . ILE B 1 6 ? 20.078 21.422 -5.02 1 37.34 6 ILE B CA 1
ATOM 2723 C C . ILE B 1 6 ? 20.469 21.234 -3.553 1 37.34 6 ILE B C 1
ATOM 2725 O O . ILE B 1 6 ? 20.312 20.156 -2.998 1 37.34 6 ILE B O 1
ATOM 2729 N N . ASN B 1 7 ? 21.328 21.953 -2.969 1 38.62 7 ASN B N 1
ATOM 2730 C CA . ASN B 1 7 ? 21.75 22.141 -1.584 1 38.62 7 ASN B CA 1
ATOM 2731 C C . ASN B 1 7 ? 20.547 22.281 -0.651 1 38.62 7 ASN B C 1
ATOM 2733 O O . ASN B 1 7 ? 19.984 23.375 -0.519 1 38.62 7 ASN B O 1
ATOM 2737 N N . TYR B 1 8 ? 19.703 21.266 -0.44 1 46.66 8 TYR B N 1
ATOM 2738 C CA . TYR B 1 8 ? 18.5 21.266 0.372 1 46.66 8 TYR B CA 1
ATOM 2739 C C . TYR B 1 8 ? 18.781 21.719 1.793 1 46.66 8 TYR B C 1
ATOM 2741 O O . TYR B 1 8 ? 17.891 22.172 2.504 1 46.66 8 TYR B O 1
ATOM 2749 N N . LEU B 1 9 ? 20.062 21.625 2.326 1 47.47 9 LEU B N 1
ATOM 2750 C CA . LEU B 1 9 ? 20.312 21.922 3.732 1 47.47 9 LEU B CA 1
ATOM 2751 C C . LEU B 1 9 ? 19.938 23.375 4.051 1 47.47 9 LEU B C 1
ATOM 2753 O O . LEU B 1 9 ? 19.453 23.672 5.148 1 47.47 9 LEU B O 1
ATOM 2757 N N . TRP B 1 10 ? 20.156 24.172 3.043 1 46.56 10 TRP B N 1
ATOM 2758 C CA . TRP B 1 10 ? 20 25.594 3.352 1 46.56 10 TRP B CA 1
ATOM 2759 C C . TRP B 1 10 ? 18.547 25.906 3.715 1 46.56 10 TRP B C 1
ATOM 2761 O O . TRP B 1 10 ? 18.281 26.766 4.555 1 46.56 10 TRP B O 1
ATOM 2771 N N . CYS B 1 11 ? 17.625 25.062 3.301 1 53.19 11 CYS B N 1
ATOM 2772 C CA . CYS B 1 11 ? 16.234 25.391 3.52 1 53.19 11 CYS B CA 1
ATOM 2773 C C . CYS B 1 11 ? 15.812 25.078 4.953 1 53.19 11 CYS B C 1
ATOM 2775 O O . CYS B 1 11 ? 14.891 25.703 5.48 1 53.19 11 CYS B O 1
ATOM 2777 N N . LEU B 1 12 ? 16.703 24.281 5.637 1 60.88 12 LEU B N 1
ATOM 2778 C CA . LEU B 1 12 ? 16.328 23.844 6.973 1 60.88 12 LEU B CA 1
ATOM 2779 C C . LEU B 1 12 ? 16.5 24.953 7.992 1 60.88 12 LEU B C 1
ATOM 2781 O O . LEU B 1 12 ? 15.922 24.906 9.078 1 60.88 12 LEU B O 1
ATOM 2785 N N . PHE B 1 13 ? 17.141 26.047 7.492 1 69.88 13 PHE B N 1
ATOM 2786 C CA . PHE B 1 13 ? 17.422 27.109 8.453 1 69.88 13 PHE B CA 1
ATOM 2787 C C . PHE B 1 13 ? 16.562 28.344 8.172 1 69.88 13 PHE B C 1
ATOM 2789 O O . PHE B 1 13 ? 16.656 29.344 8.891 1 69.88 13 PHE B O 1
ATOM 2796 N N . LEU B 1 14 ? 15.758 28.188 7.223 1 80.31 14 LEU B N 1
ATOM 2797 C CA . LEU B 1 14 ? 14.898 29.312 6.883 1 80.31 14 LEU B CA 1
ATOM 2798 C C . LEU B 1 14 ? 13.758 29.453 7.883 1 80.31 14 LEU B C 1
ATOM 2800 O O . LEU B 1 14 ? 13.297 28.453 8.445 1 80.31 14 LEU B O 1
ATOM 2804 N N . ASN B 1 15 ? 13.484 30.734 8.055 1 88.75 15 ASN B N 1
ATOM 2805 C CA . ASN B 1 15 ? 12.242 30.922 8.797 1 88.75 15 ASN B CA 1
ATOM 2806 C C . ASN B 1 15 ? 11.047 30.391 8.016 1 88.75 15 ASN B C 1
ATOM 2808 O O . ASN B 1 15 ? 11.125 30.172 6.805 1 88.75 15 ASN B O 1
ATOM 2812 N N . PRO B 1 16 ? 10.016 30.047 8.68 1 89.75 16 PRO B N 1
ATOM 2813 C CA . PRO B 1 16 ? 8.867 29.375 8.062 1 89.75 16 PRO B CA 1
ATOM 2814 C C . PRO B 1 16 ? 8.32 30.125 6.848 1 89.75 16 PRO B C 1
ATOM 2816 O O . PRO B 1 16 ? 7.965 29.516 5.84 1 89.75 16 PRO B O 1
ATOM 2819 N N . LYS B 1 17 ? 8.297 31.438 6.906 1 91.62 17 LYS B N 1
ATOM 2820 C CA . LYS B 1 17 ? 7.77 32.219 5.793 1 91.62 17 LYS B CA 1
ATOM 2821 C C . LYS B 1 17 ? 8.656 32.094 4.559 1 91.62 17 LYS B C 1
ATOM 2823 O O . LYS B 1 17 ? 8.156 31.844 3.455 1 91.62 17 LYS B O 1
ATOM 2828 N N . ASP B 1 18 ? 9.969 32.219 4.773 1 92.5 18 ASP B N 1
ATOM 2829 C CA . ASP B 1 18 ? 10.914 32.125 3.67 1 92.5 18 ASP B CA 1
ATOM 2830 C C . ASP B 1 18 ? 10.914 30.703 3.088 1 92.5 18 ASP B C 1
ATOM 2832 O O . ASP B 1 18 ? 11.055 30.531 1.876 1 92.5 18 ASP B O 1
ATOM 2836 N N . PHE B 1 19 ? 10.734 29.781 3.922 1 93.81 19 PHE B N 1
ATOM 2837 C CA . PHE B 1 19 ? 10.672 28.391 3.486 1 93.81 19 PHE B CA 1
ATOM 2838 C C . PHE B 1 19 ? 9.469 28.172 2.574 1 93.81 19 PHE B C 1
ATOM 2840 O O . PHE B 1 19 ? 9.617 27.625 1.477 1 93.81 19 PHE B O 1
ATOM 2847 N N . LEU B 1 20 ? 8.312 28.641 2.992 1 94.12 20 LEU B N 1
ATOM 2848 C CA . LEU B 1 20 ? 7.086 28.453 2.221 1 94.12 20 LEU B CA 1
ATOM 2849 C C . LEU B 1 20 ? 7.148 29.234 0.909 1 94.12 20 LEU B C 1
ATOM 2851 O O . LEU B 1 20 ? 6.641 28.766 -0.115 1 94.12 20 LEU B O 1
ATOM 2855 N N . GLN B 1 21 ? 7.785 30.375 0.968 1 93.81 21 GLN B N 1
ATOM 2856 C CA . GLN B 1 21 ? 7.941 31.156 -0.256 1 93.81 21 GLN B CA 1
ATOM 2857 C C . GLN B 1 21 ? 8.812 30.422 -1.27 1 93.81 21 GLN B C 1
ATOM 2859 O O . GLN B 1 21 ? 8.516 30.406 -2.465 1 93.81 21 GLN B O 1
ATOM 2864 N N . LYS B 1 22 ? 9.852 29.891 -0.729 1 91.81 22 LYS B N 1
ATOM 2865 C CA . LYS B 1 22 ? 10.727 29.125 -1.604 1 91.81 22 LYS B CA 1
ATOM 2866 C C . LYS B 1 22 ? 9.984 27.953 -2.24 1 91.81 22 LYS B C 1
ATOM 2868 O O . LYS B 1 22 ? 10.133 27.688 -3.436 1 91.81 22 LYS B O 1
ATOM 2873 N N . ILE B 1 23 ? 9.195 27.234 -1.441 1 93.06 23 ILE B N 1
ATOM 2874 C CA . ILE B 1 23 ? 8.391 26.109 -1.928 1 93.06 23 ILE B CA 1
ATOM 2875 C C . ILE B 1 23 ? 7.445 26.594 -3.025 1 93.06 23 ILE B C 1
ATOM 2877 O O . ILE B 1 23 ? 7.312 25.953 -4.07 1 93.06 23 ILE B O 1
ATOM 2881 N N . SER B 1 24 ? 6.824 27.688 -2.768 1 93.69 24 SER B N 1
ATOM 2882 C CA . SER B 1 24 ? 5.883 28.25 -3.727 1 93.69 24 SER B CA 1
ATOM 2883 C C . SER B 1 24 ? 6.578 28.625 -5.035 1 93.69 24 SER B C 1
ATOM 2885 O O . SER B 1 24 ? 6.082 28.297 -6.117 1 93.69 24 SER B O 1
ATOM 2887 N N . ASP B 1 25 ? 7.738 29.266 -4.918 1 92.12 25 ASP B N 1
ATOM 2888 C CA . ASP B 1 25 ? 8.484 29.703 -6.102 1 92.12 25 ASP B CA 1
ATOM 2889 C C . ASP B 1 25 ? 8.922 28.5 -6.938 1 92.12 25 ASP B C 1
ATOM 2891 O O . ASP B 1 25 ? 8.781 28.516 -8.164 1 92.12 25 ASP B O 1
ATOM 2895 N N . GLU B 1 26 ? 9.438 27.531 -6.262 1 88.56 26 GLU B N 1
ATOM 2896 C CA . GLU B 1 26 ? 9.898 26.344 -6.969 1 88.56 26 GLU B CA 1
ATOM 2897 C C . GLU B 1 26 ? 8.734 25.625 -7.637 1 88.56 26 GLU B C 1
ATOM 2899 O O . GLU B 1 26 ? 8.883 25.078 -8.734 1 88.56 26 GLU B O 1
ATOM 2904 N N . THR B 1 27 ? 7.637 25.547 -6.965 1 91.31 27 THR B N 1
ATOM 2905 C CA . THR B 1 27 ? 6.434 24.938 -7.516 1 91.31 27 THR B CA 1
ATOM 2906 C C . THR B 1 27 ? 6.008 25.625 -8.805 1 91.31 27 THR B C 1
ATOM 2908 O O . THR B 1 27 ? 5.75 24.969 -9.812 1 91.31 27 THR B O 1
ATOM 2911 N N . LYS B 1 28 ? 6.039 26.922 -8.781 1 91.06 28 LYS B N 1
ATOM 2912 C CA . LYS B 1 28 ? 5.66 27.719 -9.945 1 91.06 28 LYS B CA 1
ATOM 2913 C C . LYS B 1 28 ? 6.633 27.484 -11.102 1 91.06 28 LYS B C 1
ATOM 2915 O O . LYS B 1 28 ? 6.219 27.422 -12.266 1 91.06 28 LYS B O 1
ATOM 2920 N N . ASP B 1 29 ? 7.859 27.359 -10.781 1 90.75 29 ASP B N 1
ATOM 2921 C CA . ASP B 1 29 ? 8.883 27.125 -11.797 1 90.75 29 ASP B CA 1
ATOM 2922 C C . ASP B 1 29 ? 8.641 25.812 -12.531 1 90.75 29 ASP B C 1
ATOM 2924 O O . ASP B 1 29 ? 8.719 25.766 -13.758 1 90.75 29 ASP B O 1
ATOM 2928 N N . ILE B 1 30 ? 8.336 24.828 -11.805 1 89.56 30 ILE B N 1
ATOM 2929 C CA . ILE B 1 30 ? 8.195 23.5 -12.391 1 89.56 30 ILE B CA 1
ATOM 2930 C C . ILE B 1 30 ? 6.883 23.406 -13.164 1 89.56 30 ILE B C 1
ATOM 2932 O O . ILE B 1 30 ? 6.816 22.781 -14.219 1 89.56 30 ILE B O 1
ATOM 2936 N N . VAL B 1 31 ? 5.867 24.078 -12.672 1 88 31 VAL B N 1
ATOM 2937 C CA . VAL B 1 31 ? 4.547 24.016 -13.289 1 88 31 VAL B CA 1
ATOM 2938 C C . VAL B 1 31 ? 4.512 24.891 -14.539 1 88 31 VAL B C 1
ATOM 2940 O O . VAL B 1 31 ? 3.707 24.656 -15.445 1 88 31 VAL B O 1
ATOM 2943 N N . SER B 1 32 ? 5.379 25.781 -14.633 1 88.38 32 SER B N 1
ATOM 2944 C CA . SER B 1 32 ? 5.406 26.734 -15.742 1 88.38 32 SER B CA 1
ATOM 2945 C C . SER B 1 32 ? 5.625 26.016 -17.062 1 88.38 32 SER B C 1
ATOM 2947 O O . SER B 1 32 ? 6.105 24.875 -17.094 1 88.38 32 SER B O 1
ATOM 2949 N N . SER B 1 33 ? 5.293 26.609 -18.156 1 85.38 33 SER B N 1
ATOM 2950 C CA . SER B 1 33 ? 5.434 26.062 -19.5 1 85.38 33 SER B CA 1
ATOM 2951 C C . SER B 1 33 ? 6.898 25.984 -19.922 1 85.38 33 SER B C 1
ATOM 2953 O O . SER B 1 33 ? 7.246 25.234 -20.844 1 85.38 33 SER B O 1
ATOM 2955 N N . ASP B 1 34 ? 7.703 26.719 -19.219 1 89 34 ASP B N 1
ATOM 2956 C CA . ASP B 1 34 ? 9.125 26.75 -19.547 1 89 34 ASP B CA 1
ATOM 2957 C C . ASP B 1 34 ? 9.828 25.484 -19.062 1 89 34 ASP B C 1
ATOM 2959 O O . ASP B 1 34 ? 10.945 25.188 -19.484 1 89 34 ASP B O 1
ATOM 2963 N N . PHE B 1 35 ? 9.195 24.828 -18.172 1 91 35 PHE B N 1
ATOM 2964 C CA . PHE B 1 35 ? 9.766 23.594 -17.672 1 91 35 PHE B CA 1
ATOM 2965 C C . PHE B 1 35 ? 9.352 22.406 -18.547 1 91 35 PHE B C 1
ATOM 2967 O O . PHE B 1 35 ? 8.164 22.109 -18.688 1 91 35 PHE B O 1
ATOM 2974 N N . ASP B 1 36 ? 10.367 21.75 -19.094 1 92.06 36 ASP B N 1
ATOM 2975 C CA . ASP B 1 36 ? 10.086 20.703 -20.078 1 92.06 36 ASP B CA 1
ATOM 2976 C C . ASP B 1 36 ? 10.227 19.312 -19.453 1 92.06 36 ASP B C 1
ATOM 2978 O O . ASP B 1 36 ? 11.18 19.062 -18.703 1 92.06 36 ASP B O 1
ATOM 2982 N N . ILE B 1 37 ? 9.258 18.484 -19.75 1 92.19 37 ILE B N 1
ATOM 2983 C CA . ILE B 1 37 ? 9.328 17.062 -19.406 1 92.19 37 ILE B CA 1
ATOM 2984 C C . ILE B 1 37 ? 9.555 16.234 -20.672 1 92.19 37 ILE B C 1
ATOM 2986 O O . ILE B 1 37 ? 8.703 16.234 -21.578 1 92.19 37 ILE B O 1
ATOM 2990 N N . GLU B 1 38 ? 10.648 15.641 -20.781 1 94.38 38 GLU B N 1
ATOM 2991 C CA . GLU B 1 38 ? 10.93 14.742 -21.906 1 94.38 38 GLU B CA 1
ATOM 2992 C C . GLU B 1 38 ? 10.594 13.297 -21.547 1 94.38 38 GLU B C 1
ATOM 2994 O O . GLU B 1 38 ? 11.133 12.75 -20.594 1 94.38 38 GLU B O 1
ATOM 2999 N N . ILE B 1 39 ? 9.758 12.711 -22.312 1 93.69 39 ILE B N 1
ATOM 3000 C CA . ILE B 1 39 ? 9.352 11.336 -22.062 1 93.69 39 ILE B CA 1
ATOM 3001 C C . ILE B 1 39 ? 9.805 10.438 -23.203 1 93.69 39 ILE B C 1
ATOM 3003 O O . ILE B 1 39 ? 9.383 10.625 -24.359 1 93.69 39 ILE B O 1
ATOM 3007 N N . ASN B 1 40 ? 10.648 9.562 -22.922 1 94.75 40 ASN B N 1
ATOM 3008 C CA . ASN B 1 40 ? 11.094 8.578 -23.906 1 94.75 40 ASN B CA 1
ATOM 3009 C C . ASN B 1 40 ? 10.492 7.203 -23.656 1 94.75 40 ASN B C 1
ATOM 3011 O O . ASN B 1 40 ? 10.336 6.801 -22.5 1 94.75 40 ASN B O 1
ATOM 3015 N N . THR B 1 41 ? 10.125 6.527 -24.734 1 95.38 41 THR B N 1
ATOM 3016 C CA . THR B 1 41 ? 9.57 5.188 -24.594 1 95.38 41 THR B CA 1
ATOM 3017 C C . THR B 1 41 ? 10.672 4.133 -24.609 1 95.38 41 THR B C 1
ATOM 3019 O O . THR B 1 41 ? 11.68 4.289 -25.312 1 95.38 41 THR B O 1
ATOM 3022 N N . THR B 1 42 ? 10.492 3.09 -23.797 1 97.25 42 THR B N 1
ATOM 3023 C CA . THR B 1 42 ? 11.469 2.004 -23.766 1 97.25 42 THR B CA 1
ATOM 3024 C C . THR B 1 42 ? 10.766 0.65 -23.703 1 97.25 42 THR B C 1
ATOM 3026 O O . THR B 1 42 ? 9.578 0.572 -23.391 1 97.25 42 THR B O 1
ATOM 3029 N N . GLU B 1 43 ? 11.516 -0.407 -24.125 1 97.5 43 GLU B N 1
ATOM 3030 C CA . GLU B 1 43 ? 11.031 -1.779 -24.031 1 97.5 43 GLU B CA 1
ATOM 3031 C C . GLU B 1 43 ? 11.773 -2.555 -22.953 1 97.5 43 GLU B C 1
ATOM 3033 O O . GLU B 1 43 ? 11.469 -3.723 -22.688 1 97.5 43 GLU B O 1
ATOM 3038 N N . TYR B 1 44 ? 12.703 -1.886 -22.328 1 96.69 44 TYR B N 1
ATOM 3039 C CA . TYR B 1 44 ? 13.531 -2.504 -21.297 1 96.69 44 TYR B CA 1
ATOM 3040 C C . TYR B 1 44 ? 13.305 -1.838 -19.953 1 96.69 44 TYR B C 1
ATOM 3042 O O . TYR B 1 44 ? 13.148 -0.616 -19.875 1 96.69 44 TYR B O 1
ATOM 3050 N N . VAL B 1 45 ? 13.344 -2.666 -18.953 1 95.62 45 VAL B N 1
ATOM 3051 C CA . VAL B 1 45 ? 13.117 -2.154 -17.609 1 95.62 45 VAL B CA 1
ATOM 3052 C C . VAL B 1 45 ? 14.281 -1.256 -17.203 1 95.62 45 VAL B C 1
ATOM 3054 O O . VAL B 1 45 ? 15.422 -1.714 -17.109 1 95.62 45 VAL B O 1
ATOM 3057 N N . PRO B 1 46 ? 13.984 0.009 -16.906 1 93.62 46 PRO B N 1
ATOM 3058 C CA . PRO B 1 46 ? 15.078 0.903 -16.516 1 93.62 46 PRO B CA 1
ATOM 3059 C C . PRO B 1 46 ? 15.578 0.628 -15.109 1 93.62 46 PRO B C 1
ATOM 3061 O O . PRO B 1 46 ? 14.906 -0.053 -14.328 1 93.62 46 PRO B O 1
ATOM 3064 N N . ASN B 1 47 ? 16.766 1.101 -14.875 1 87.56 47 ASN B N 1
ATOM 3065 C CA . ASN B 1 47 ? 17.344 1.068 -13.539 1 87.56 47 ASN B CA 1
ATOM 3066 C C . ASN B 1 47 ? 17.719 2.467 -13.055 1 87.56 47 ASN B C 1
ATOM 3068 O O . ASN B 1 47 ? 17.578 3.441 -13.797 1 87.56 47 ASN B O 1
ATOM 3072 N N . VAL B 1 48 ? 18.156 2.576 -11.828 1 81.94 48 VAL B N 1
ATOM 3073 C CA . VAL B 1 48 ? 18.375 3.865 -11.18 1 81.94 48 VAL B CA 1
ATOM 3074 C C . VAL B 1 48 ? 19.531 4.59 -11.875 1 81.94 48 VAL B C 1
ATOM 3076 O O . VAL B 1 48 ? 19.609 5.82 -11.852 1 81.94 48 VAL B O 1
ATOM 3079 N N . ASP B 1 49 ? 20.391 3.916 -12.586 1 81.88 49 ASP B N 1
ATOM 3080 C CA . ASP B 1 49 ? 21.562 4.516 -13.234 1 81.88 49 ASP B CA 1
ATOM 3081 C C . ASP B 1 49 ? 21.234 4.91 -14.68 1 81.88 49 ASP B C 1
ATOM 3083 O O . ASP B 1 49 ? 22.109 5.414 -15.391 1 81.88 49 ASP B O 1
ATOM 3087 N N . ASP B 1 50 ? 19.984 4.676 -15.039 1 88 50 ASP B N 1
ATOM 3088 C CA . ASP B 1 50 ? 19.578 5.066 -16.391 1 88 50 ASP B CA 1
ATOM 3089 C C . ASP B 1 50 ? 19.75 6.57 -16.594 1 88 50 ASP B C 1
ATOM 3091 O O . ASP B 1 50 ? 19.125 7.375 -15.906 1 88 50 ASP B O 1
ATOM 3095 N N . THR B 1 51 ? 20.516 6.988 -17.562 1 88.56 51 THR B N 1
ATOM 3096 C CA . THR B 1 51 ? 20.891 8.383 -17.781 1 88.56 51 THR B CA 1
ATOM 3097 C C . THR B 1 51 ? 19.766 9.141 -18.484 1 88.56 51 THR B C 1
ATOM 3099 O O . THR B 1 51 ? 19.781 10.375 -18.531 1 88.56 51 THR B O 1
ATOM 3102 N N . ASN B 1 52 ? 18.875 8.406 -18.984 1 92.56 52 ASN B N 1
ATOM 3103 C CA . ASN B 1 52 ? 17.781 9.062 -19.688 1 92.56 52 ASN B CA 1
ATOM 3104 C C . ASN B 1 52 ? 16.578 9.273 -18.766 1 92.56 52 ASN B C 1
ATOM 3106 O O . ASN B 1 52 ? 15.492 9.625 -19.234 1 92.56 52 ASN B O 1
ATOM 3110 N N . ILE B 1 53 ? 16.766 8.945 -17.578 1 91.69 53 ILE B N 1
ATOM 3111 C CA . ILE B 1 53 ? 15.859 9.336 -16.516 1 91.69 53 ILE B CA 1
ATOM 3112 C C . ILE B 1 53 ? 16.594 10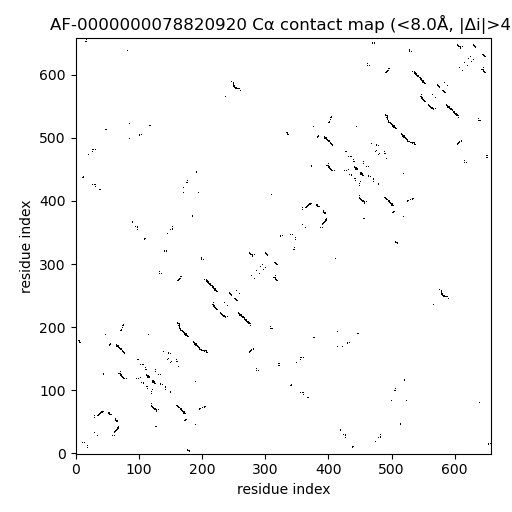.211 -15.5 1 91.69 53 ILE B C 1
ATOM 3114 O O . ILE B 1 53 ? 17.531 9.75 -14.844 1 91.69 53 ILE B O 1
ATOM 3118 N N . THR B 1 54 ? 16.156 11.438 -15.398 1 89.06 54 THR B N 1
ATOM 3119 C CA . THR B 1 54 ? 16.922 12.383 -14.594 1 89.06 54 THR B CA 1
ATOM 3120 C C . THR B 1 54 ? 16.062 12.984 -13.492 1 89.06 54 THR B C 1
ATOM 3122 O O . THR B 1 54 ? 14.836 12.914 -13.547 1 89.06 54 THR B O 1
ATOM 3125 N N . TYR B 1 55 ? 16.797 13.516 -12.547 1 86.56 55 TYR B N 1
ATOM 3126 C CA . TYR B 1 55 ? 16.125 14.398 -11.609 1 86.56 55 TYR B CA 1
ATOM 3127 C C . TYR B 1 55 ? 15.711 15.695 -12.281 1 86.56 55 TYR B C 1
ATOM 3129 O O . TYR B 1 55 ? 16.156 15.992 -13.398 1 86.56 55 TYR B O 1
ATOM 3137 N N . GLU B 1 56 ? 14.766 16.359 -11.562 1 85.88 56 GLU B N 1
ATOM 3138 C CA . GLU B 1 56 ? 14.422 17.688 -12.086 1 85.88 56 GLU B CA 1
ATOM 3139 C C . GLU B 1 56 ? 15.594 18.656 -11.969 1 85.88 56 GLU B C 1
ATOM 3141 O O . GLU B 1 56 ? 16.297 18.656 -10.961 1 85.88 56 GLU B O 1
ATOM 3146 N N . ASN B 1 57 ? 15.805 19.328 -13.039 1 85 57 ASN B N 1
ATOM 3147 C CA . ASN B 1 57 ? 16.828 20.375 -13.086 1 85 57 ASN B CA 1
ATOM 3148 C C . ASN B 1 57 ? 16.219 21.766 -13.25 1 85 57 ASN B C 1
ATOM 3150 O O . ASN B 1 57 ? 15.664 22.078 -14.305 1 85 57 ASN B O 1
ATOM 3154 N N . LEU B 1 58 ? 16.312 22.547 -12.242 1 84.62 58 LEU B N 1
ATOM 3155 C CA . LEU B 1 58 ? 15.68 23.859 -12.258 1 84.62 58 LEU B CA 1
ATOM 3156 C C . LEU B 1 58 ? 16.469 24.844 -13.117 1 84.62 58 LEU B C 1
ATOM 3158 O O . LEU B 1 58 ? 15.922 25.844 -13.586 1 84.62 58 LEU B O 1
ATOM 3162 N N . ASP B 1 59 ? 17.734 24.578 -13.289 1 85.88 59 ASP B N 1
ATOM 3163 C CA . ASP B 1 59 ? 18.562 25.438 -14.133 1 85.88 59 ASP B CA 1
ATOM 3164 C C . ASP B 1 59 ? 18.234 25.234 -15.609 1 85.88 59 ASP B C 1
ATOM 3166 O O . ASP B 1 59 ? 17.891 26.203 -16.312 1 85.88 59 ASP B O 1
ATOM 3170 N N . SER B 1 60 ? 18.297 23.969 -16.016 1 88.75 60 SER B N 1
ATOM 3171 C CA . SER B 1 60 ? 17.984 23.656 -17.406 1 88.75 60 SER B CA 1
ATOM 3172 C C . SER B 1 60 ? 16.484 23.562 -17.625 1 88.75 60 SER B C 1
ATOM 3174 O O . SER B 1 60 ? 16.016 23.516 -18.766 1 88.75 60 SER B O 1
ATOM 3176 N N . LYS B 1 61 ? 15.719 23.594 -16.547 1 90.12 61 LYS B N 1
ATOM 3177 C CA . LYS B 1 61 ? 14.258 23.531 -16.562 1 90.12 61 LYS B CA 1
ATOM 3178 C C . LYS B 1 61 ? 13.766 22.312 -17.344 1 90.12 61 LYS B C 1
ATOM 3180 O O . LYS B 1 61 ? 12.914 22.453 -18.234 1 90.12 61 LYS B O 1
ATOM 3185 N N . CYS B 1 62 ? 14.391 21.203 -17.031 1 91.75 62 CYS B N 1
ATOM 3186 C CA . CYS B 1 62 ? 14.023 19.984 -17.75 1 91.75 62 CYS B CA 1
ATOM 3187 C C . CYS B 1 62 ? 14.117 18.766 -16.844 1 91.75 62 CYS B C 1
ATOM 3189 O O . CYS B 1 62 ? 14.875 18.766 -15.875 1 91.75 62 CYS B O 1
ATOM 3191 N N . LYS B 1 63 ? 13.32 17.781 -17.125 1 92.5 63 LYS B N 1
ATOM 3192 C CA . LYS B 1 63 ? 13.359 16.469 -16.5 1 92.5 63 LYS B CA 1
ATOM 3193 C C . LYS B 1 63 ? 13.078 15.359 -17.516 1 92.5 63 LYS B C 1
ATOM 3195 O O . LYS B 1 63 ? 12.125 15.461 -18.297 1 92.5 63 LYS B O 1
ATOM 3200 N N . LYS B 1 64 ? 13.969 14.359 -17.531 1 94.62 64 LYS B N 1
ATOM 3201 C CA . LYS B 1 64 ? 13.797 13.227 -18.438 1 94.62 64 LYS B CA 1
ATOM 3202 C C . LYS B 1 64 ? 13.125 12.055 -17.719 1 94.62 64 LYS B C 1
ATOM 3204 O O . LYS B 1 64 ? 13.508 11.688 -16.609 1 94.62 64 LYS B O 1
ATOM 3209 N N . CYS B 1 65 ? 12.148 11.508 -18.344 1 95 65 CYS B N 1
ATOM 3210 C CA . CYS B 1 65 ? 11.391 10.352 -17.875 1 95 65 CYS B CA 1
ATOM 3211 C C . CYS B 1 65 ? 11.273 9.297 -18.953 1 95 65 CYS B C 1
ATOM 3213 O O . CYS B 1 65 ? 11.625 9.539 -20.109 1 95 65 CYS B O 1
ATOM 3215 N N . LYS B 1 66 ? 10.781 8.125 -18.594 1 95.44 66 LYS B N 1
ATOM 3216 C CA . LYS B 1 66 ? 10.531 7.074 -19.562 1 95.44 66 LYS B CA 1
ATOM 3217 C C . LYS B 1 66 ? 9.156 6.453 -19.359 1 95.44 66 LYS B C 1
ATOM 3219 O O . LYS B 1 66 ? 8.609 6.484 -18.25 1 95.44 66 LYS B O 1
ATOM 3224 N N . THR B 1 67 ? 8.625 5.988 -20.453 1 94.56 67 THR B N 1
ATOM 3225 C CA . THR B 1 67 ? 7.414 5.176 -20.391 1 94.56 67 THR B CA 1
ATOM 3226 C C . THR B 1 67 ? 7.691 3.758 -20.875 1 94.56 67 THR B C 1
ATOM 3228 O O . THR B 1 67 ? 8.445 3.559 -21.828 1 94.56 67 THR B O 1
ATOM 3231 N N . ILE B 1 68 ? 7.059 2.814 -20.219 1 96.25 68 ILE B N 1
ATOM 3232 C CA . ILE B 1 68 ? 7.188 1.418 -20.625 1 96.25 68 ILE B CA 1
ATOM 3233 C C . ILE B 1 68 ? 5.828 0.729 -20.531 1 96.25 68 ILE B C 1
ATOM 3235 O O . ILE B 1 68 ? 5.078 0.934 -19.578 1 96.25 68 ILE B O 1
ATOM 3239 N N . GLU B 1 69 ? 5.453 0.057 -21.578 1 97.25 69 GLU B N 1
ATOM 3240 C CA . GLU B 1 69 ? 4.262 -0.787 -21.578 1 97.25 69 GLU B CA 1
ATOM 3241 C C . GLU B 1 69 ? 4.621 -2.248 -21.328 1 97.25 69 GLU B C 1
ATOM 3243 O O . GLU B 1 69 ? 5.242 -2.893 -22.172 1 97.25 69 GLU B O 1
ATOM 3248 N N . THR B 1 70 ? 4.246 -2.76 -20.125 1 98.31 70 THR B N 1
ATOM 3249 C CA . THR B 1 70 ? 4.68 -4.105 -19.766 1 98.31 70 THR B CA 1
ATOM 3250 C C . THR B 1 70 ? 3.842 -4.656 -18.625 1 98.31 70 THR B C 1
ATOM 3252 O O . THR B 1 70 ? 2.811 -4.078 -18.266 1 98.31 70 THR B O 1
ATOM 3255 N N . CYS B 1 71 ? 4.25 -5.883 -18.125 1 98.75 71 CYS B N 1
ATOM 3256 C CA . CYS B 1 71 ? 3.59 -6.52 -16.984 1 98.75 71 CYS B CA 1
ATOM 3257 C C . CYS B 1 71 ? 4.238 -6.098 -15.672 1 98.75 71 CYS B C 1
ATOM 3259 O O . CYS B 1 71 ? 5.457 -5.945 -15.602 1 98.75 71 CYS B O 1
ATOM 3261 N N . VAL B 1 72 ? 3.43 -5.938 -14.711 1 98.44 72 VAL B N 1
ATOM 3262 C CA . VAL B 1 72 ? 3.859 -5.699 -13.336 1 98.44 72 VAL B CA 1
ATOM 3263 C C . VAL B 1 72 ? 3.24 -6.746 -12.414 1 98.44 72 VAL B C 1
ATOM 3265 O O . VAL B 1 72 ? 2.061 -7.078 -12.547 1 98.44 72 VAL B O 1
ATOM 3268 N N . LEU B 1 73 ? 4.039 -7.309 -11.555 1 98.81 73 LEU B N 1
ATOM 3269 C CA . LEU B 1 73 ? 3.654 -8.367 -10.633 1 98.81 73 LEU B CA 1
ATOM 3270 C C . LEU B 1 73 ? 3.955 -7.969 -9.188 1 98.81 73 LEU B C 1
ATOM 3272 O O . LEU B 1 73 ? 5.016 -7.41 -8.906 1 98.81 73 LEU B O 1
ATOM 3276 N N . TYR B 1 74 ? 2.953 -8.164 -8.336 1 98.56 74 TYR B N 1
ATOM 3277 C CA . TYR B 1 74 ? 3.182 -8.031 -6.898 1 98.56 74 TYR B CA 1
ATOM 3278 C C . TYR B 1 74 ? 2.967 -9.359 -6.184 1 98.56 74 TYR B C 1
ATOM 3280 O O . TYR B 1 74 ? 2.109 -10.148 -6.578 1 98.56 74 TYR B O 1
ATOM 3288 N N . ILE B 1 75 ? 3.73 -9.586 -5.164 1 98.12 75 ILE B N 1
ATOM 3289 C CA . ILE B 1 75 ? 3.488 -10.664 -4.203 1 98.12 75 ILE B CA 1
ATOM 3290 C C . ILE B 1 75 ? 3.494 -10.094 -2.787 1 98.12 75 ILE B C 1
ATOM 3292 O O . ILE B 1 75 ? 4.258 -9.172 -2.48 1 98.12 75 ILE B O 1
ATOM 3296 N N . ASP B 1 76 ? 2.697 -10.586 -1.905 1 95.31 76 ASP B N 1
ATOM 3297 C CA . ASP B 1 76 ? 2.566 -10.148 -0.519 1 95.31 76 ASP B CA 1
ATOM 3298 C C . ASP B 1 76 ? 2.148 -11.305 0.386 1 95.31 76 ASP B C 1
ATOM 3300 O O . ASP B 1 76 ? 1.382 -12.172 -0.027 1 95.31 76 ASP B O 1
ATOM 3304 N N . ILE B 1 77 ? 2.652 -11.289 1.612 1 91.75 77 ILE B N 1
ATOM 3305 C CA . ILE B 1 77 ? 2.27 -12.289 2.6 1 91.75 77 ILE B CA 1
ATOM 3306 C C . ILE B 1 77 ? 0.92 -11.922 3.213 1 91.75 77 ILE B C 1
ATOM 3308 O O . ILE B 1 77 ? 0.708 -10.781 3.619 1 91.75 77 ILE B O 1
ATOM 3312 N N . ARG B 1 78 ? 0.027 -12.93 3.287 1 87.75 78 ARG B N 1
ATOM 3313 C CA . ARG B 1 78 ? -1.279 -12.711 3.9 1 87.75 78 ARG B CA 1
ATOM 3314 C C . ARG B 1 78 ? -1.16 -12.594 5.418 1 87.75 78 ARG B C 1
ATOM 3316 O O . ARG B 1 78 ? -0.419 -13.352 6.043 1 87.75 78 ARG B O 1
ATOM 3323 N N . LYS B 1 79 ? -1.834 -11.625 5.977 1 78.81 79 LYS B N 1
ATOM 3324 C CA . LYS B 1 79 ? -1.932 -11.43 7.422 1 78.81 79 LYS B CA 1
ATOM 3325 C C . LYS B 1 79 ? -0.55 -11.273 8.047 1 78.81 79 LYS B C 1
ATOM 3327 O O . LYS B 1 79 ? -0.28 -11.82 9.117 1 78.81 79 LYS B O 1
ATOM 3332 N N . SER B 1 80 ? 0.356 -10.656 7.324 1 79.06 80 SER B N 1
ATOM 3333 C CA . SER B 1 80 ? 1.709 -10.461 7.832 1 79.06 80 SER B CA 1
ATOM 3334 C C . SER B 1 80 ? 1.716 -9.547 9.047 1 79.06 80 SER B C 1
ATOM 3336 O O . SER B 1 80 ? 2.611 -9.625 9.891 1 79.06 80 SER B O 1
ATOM 3338 N N . THR B 1 81 ? 0.663 -8.703 9.109 1 70.38 81 THR B N 1
ATOM 3339 C CA . THR B 1 81 ? 0.593 -7.754 10.219 1 70.38 81 THR B CA 1
ATOM 3340 C C . THR B 1 81 ? 0.359 -8.477 11.539 1 70.38 81 THR B C 1
ATOM 3342 O O . THR B 1 81 ? 0.609 -7.926 12.609 1 70.38 81 THR B O 1
ATOM 3345 N N . GLU B 1 82 ? -0.182 -9.648 11.352 1 70.12 82 GLU B N 1
ATOM 3346 C CA . GLU B 1 82 ? -0.43 -10.438 12.555 1 70.12 82 GLU B CA 1
ATOM 3347 C C . GLU B 1 82 ? 0.847 -11.117 13.047 1 70.12 82 GLU B C 1
ATOM 3349 O O . GLU B 1 82 ? 0.9 -11.617 14.172 1 70.12 82 GLU B O 1
ATOM 3354 N N . LEU B 1 83 ? 1.794 -11.133 12.062 1 65.81 83 LEU B N 1
ATOM 3355 C CA . LEU B 1 83 ? 3.068 -11.727 12.461 1 65.81 83 LEU B CA 1
ATOM 3356 C C . LEU B 1 83 ? 3.771 -10.859 13.5 1 65.81 83 LEU B C 1
ATOM 3358 O O . LEU B 1 83 ? 3.918 -9.648 13.305 1 65.81 83 LEU B O 1
ATOM 3362 N N . ASN B 1 84 ? 3.664 -11.227 14.758 1 58.66 84 ASN B N 1
ATOM 3363 C CA . ASN B 1 84 ? 3.943 -10.469 15.969 1 58.66 84 ASN B CA 1
ATOM 3364 C C . ASN B 1 84 ? 5.426 -10.125 16.094 1 58.66 84 ASN B C 1
ATOM 3366 O O . ASN B 1 84 ? 6.266 -11.023 16.219 1 58.66 84 ASN B O 1
ATOM 3370 N N . LEU B 1 85 ? 5.801 -8.922 15.867 1 59.91 85 LEU B N 1
ATOM 3371 C CA . LEU B 1 85 ? 7.133 -8.359 16.078 1 59.91 85 LEU B CA 1
ATOM 3372 C C . LEU B 1 85 ? 7.512 -8.383 17.547 1 59.91 85 LEU B C 1
ATOM 3374 O O . LEU B 1 85 ? 8.672 -8.609 17.891 1 59.91 85 LEU B O 1
ATOM 3378 N N . LYS B 1 86 ? 6.52 -8.203 18.297 1 56.12 86 LYS B N 1
ATOM 3379 C CA . LYS B 1 86 ? 6.828 -8 19.703 1 56.12 86 LYS B CA 1
ATOM 3380 C C . LYS B 1 86 ? 7.344 -9.289 20.344 1 56.12 86 LYS B C 1
ATOM 3382 O O . LYS B 1 86 ? 8.297 -9.258 21.125 1 56.12 86 LYS B O 1
ATOM 3387 N N . HIS B 1 87 ? 6.883 -10.367 19.875 1 59.22 87 HIS B N 1
ATOM 3388 C CA . HIS B 1 87 ? 7.207 -11.555 20.672 1 59.22 87 HIS B CA 1
ATOM 3389 C C . HIS B 1 87 ? 8.352 -12.336 20.031 1 59.22 87 HIS B C 1
ATOM 3391 O O . HIS B 1 87 ? 9.109 -13.016 20.734 1 59.22 87 HIS B O 1
ATOM 3397 N N . ARG B 1 88 ? 8.516 -12.086 18.844 1 77.31 88 ARG B N 1
ATOM 3398 C CA . ARG B 1 88 ? 9.539 -12.906 18.203 1 77.31 88 ARG B CA 1
ATOM 3399 C C . ARG B 1 88 ? 10.195 -12.148 17.047 1 77.31 88 ARG B C 1
ATOM 3401 O O . ARG B 1 88 ? 10.156 -12.602 15.906 1 77.31 88 ARG B O 1
ATOM 3408 N N . PRO B 1 89 ? 10.984 -11.062 17.453 1 81.56 89 PRO B N 1
ATOM 3409 C CA . PRO B 1 89 ? 11.586 -10.258 16.406 1 81.56 89 PRO B CA 1
ATOM 3410 C C . PRO B 1 89 ? 12.617 -11.023 15.578 1 81.56 89 PRO B C 1
ATOM 3412 O O . PRO B 1 89 ? 12.734 -10.812 14.367 1 81.56 89 PRO B O 1
ATOM 3415 N N . LYS B 1 90 ? 13.32 -11.914 16.25 1 85.75 90 LYS B N 1
ATOM 3416 C CA . LYS B 1 90 ? 14.336 -12.695 15.547 1 85.75 90 LYS B CA 1
ATOM 3417 C C . LYS B 1 90 ? 13.695 -13.625 14.523 1 85.75 90 LYS B C 1
ATOM 3419 O O . LYS B 1 90 ? 14.195 -13.766 13.406 1 85.75 90 LYS B O 1
ATOM 3424 N N . THR B 1 91 ? 12.625 -14.242 14.93 1 82 91 THR B N 1
ATOM 3425 C CA . THR B 1 91 ? 11.914 -15.133 14.016 1 82 91 THR B CA 1
ATOM 3426 C C . THR B 1 91 ? 11.375 -14.367 12.82 1 82 91 THR B C 1
ATOM 3428 O O . THR B 1 91 ? 11.445 -14.844 11.688 1 82 91 THR B O 1
ATOM 3431 N N . LEU B 1 92 ? 10.891 -13.203 13.07 1 82.44 92 LEU B N 1
ATOM 3432 C CA . LEU B 1 92 ? 10.367 -12.375 11.992 1 82.44 92 LEU B CA 1
ATOM 3433 C C . LEU B 1 92 ? 11.477 -11.969 11.031 1 82.44 92 LEU B C 1
ATOM 3435 O O . LEU B 1 92 ? 11.289 -11.984 9.812 1 82.44 92 LEU B O 1
ATOM 3439 N N . ALA B 1 93 ? 12.555 -11.625 11.625 1 86.56 93 ALA B N 1
ATOM 3440 C CA . ALA B 1 93 ? 13.695 -11.242 10.789 1 86.56 93 ALA B CA 1
ATOM 3441 C C . ALA B 1 93 ? 14.141 -12.398 9.906 1 86.56 93 ALA B C 1
ATOM 3443 O O . ALA B 1 93 ? 14.469 -12.203 8.734 1 86.56 93 ALA B O 1
ATOM 3444 N N . LYS B 1 94 ? 14.164 -13.594 10.492 1 87.94 94 LYS B N 1
ATOM 3445 C CA . LYS B 1 94 ? 14.539 -14.773 9.719 1 87.94 94 LYS B CA 1
ATOM 3446 C C . LYS B 1 94 ? 13.547 -15.031 8.586 1 87.94 94 LYS B C 1
ATOM 3448 O O . LYS B 1 94 ? 13.945 -15.297 7.453 1 87.94 94 LYS B O 1
ATOM 3453 N N . LEU B 1 95 ? 12.297 -14.945 8.922 1 85.69 95 LEU B N 1
ATOM 3454 C CA . LEU B 1 95 ? 11.25 -15.156 7.93 1 85.69 95 LEU B CA 1
ATOM 3455 C C . LEU B 1 95 ? 11.375 -14.156 6.785 1 85.69 95 LEU B C 1
ATOM 3457 O O . LEU B 1 95 ? 11.352 -14.539 5.613 1 85.69 95 LEU B O 1
ATOM 3461 N N . TYR B 1 96 ? 11.516 -12.93 7.18 1 87.12 96 TYR B N 1
ATOM 3462 C CA . TYR B 1 96 ? 11.625 -11.883 6.172 1 87.12 96 TYR B CA 1
ATOM 3463 C C . TYR B 1 96 ? 12.852 -12.094 5.293 1 87.12 96 TYR B C 1
ATOM 3465 O O . TYR B 1 96 ? 12.789 -11.922 4.074 1 87.12 96 TYR B O 1
ATOM 3473 N N . THR B 1 97 ? 13.875 -12.484 5.898 1 88.19 97 THR B N 1
ATOM 3474 C CA . THR B 1 97 ? 15.125 -12.703 5.176 1 88.19 97 THR B CA 1
ATOM 3475 C C . THR B 1 97 ? 14.969 -13.82 4.152 1 88.19 97 THR B C 1
ATOM 3477 O O . THR B 1 97 ? 15.328 -13.656 2.984 1 88.19 97 THR B O 1
ATOM 3480 N N . VAL B 1 98 ? 14.414 -14.883 4.605 1 89.19 98 VAL B N 1
ATOM 3481 C CA . VAL B 1 98 ? 14.203 -16.031 3.736 1 89.19 98 VAL B CA 1
ATOM 3482 C C . VAL B 1 98 ? 13.25 -15.672 2.607 1 89.19 98 VAL B C 1
ATOM 3484 O O . VAL B 1 98 ? 13.492 -15.992 1.443 1 89.19 98 VAL B O 1
ATOM 3487 N N . PHE B 1 99 ? 12.242 -15 3.01 1 90.69 99 PHE B N 1
ATOM 3488 C CA . PHE B 1 99 ? 11.195 -14.68 2.051 1 90.69 99 PHE B CA 1
ATOM 3489 C C . PHE B 1 99 ? 11.711 -13.75 0.961 1 90.69 99 PHE B C 1
ATOM 3491 O O . PHE B 1 99 ? 11.633 -14.07 -0.227 1 90.69 99 PHE B O 1
ATOM 3498 N N . VAL B 1 100 ? 12.234 -12.656 1.311 1 90.38 100 VAL B N 1
ATOM 3499 C CA . VAL B 1 100 ? 12.664 -11.648 0.35 1 90.38 100 VAL B CA 1
ATOM 3500 C C . VAL B 1 100 ? 13.789 -12.203 -0.519 1 90.38 100 VAL B C 1
ATOM 3502 O O . VAL B 1 100 ? 13.766 -12.055 -1.743 1 90.38 100 VAL B O 1
ATOM 3505 N N . ARG B 1 101 ? 14.688 -12.867 0.046 1 88.25 101 ARG B N 1
ATOM 3506 C CA . ARG B 1 101 ? 15.812 -13.445 -0.687 1 88.25 101 ARG B CA 1
ATOM 3507 C C . ARG B 1 101 ? 15.328 -14.406 -1.763 1 88.25 101 ARG B C 1
ATOM 3509 O O . ARG B 1 101 ? 15.742 -14.312 -2.922 1 88.25 101 ARG B O 1
ATOM 3516 N N . ASN B 1 102 ? 14.5 -15.258 -1.376 1 91.81 102 ASN B N 1
ATOM 3517 C CA . ASN B 1 102 ? 14.031 -16.281 -2.305 1 91.81 102 ASN B CA 1
ATOM 3518 C C . ASN B 1 102 ? 13.109 -15.695 -3.373 1 91.81 102 ASN B C 1
ATOM 3520 O O . ASN B 1 102 ? 13.164 -16.109 -4.531 1 91.81 102 ASN B O 1
ATOM 3524 N N . MET B 1 103 ? 12.266 -14.758 -2.975 1 93.19 103 MET B N 1
ATOM 3525 C CA . MET B 1 103 ? 11.375 -14.148 -3.955 1 93.19 103 MET B CA 1
ATOM 3526 C C . MET B 1 103 ? 12.164 -13.383 -5.012 1 93.19 103 MET B C 1
ATOM 3528 O O . MET B 1 103 ? 11.812 -13.391 -6.188 1 93.19 103 MET B O 1
ATOM 3532 N N . ILE B 1 104 ? 13.219 -12.742 -4.594 1 90.69 104 ILE B N 1
ATOM 3533 C CA . ILE B 1 104 ? 14.078 -12.031 -5.539 1 90.69 104 ILE B CA 1
ATOM 3534 C C . ILE B 1 104 ? 14.68 -13.023 -6.531 1 90.69 104 ILE B C 1
ATOM 3536 O O . ILE B 1 104 ? 14.648 -12.797 -7.742 1 90.69 104 ILE B O 1
ATOM 3540 N N . LYS B 1 105 ? 15.18 -14.148 -6.055 1 91.56 105 LYS B N 1
ATOM 3541 C CA . LYS B 1 105 ? 15.766 -15.172 -6.914 1 91.56 105 LYS B CA 1
ATOM 3542 C C . LYS B 1 105 ? 14.742 -15.711 -7.906 1 91.56 105 LYS B C 1
ATOM 3544 O O . LYS B 1 105 ? 15.047 -15.898 -9.086 1 91.56 105 LYS B O 1
ATOM 3549 N N . CYS B 1 106 ? 13.586 -15.945 -7.359 1 94.56 106 CYS B N 1
ATOM 3550 C CA . CYS B 1 106 ? 12.523 -16.453 -8.219 1 94.56 106 CYS B CA 1
ATOM 3551 C C . CYS B 1 106 ? 12.164 -15.453 -9.297 1 94.56 106 CYS B C 1
ATOM 3553 O O . CYS B 1 106 ? 11.953 -15.828 -10.453 1 94.56 106 CYS B O 1
ATOM 3555 N N . ALA B 1 107 ? 12.039 -14.195 -8.922 1 94.44 107 ALA B N 1
ATOM 3556 C CA . ALA B 1 107 ? 11.719 -13.141 -9.891 1 94.44 107 ALA B CA 1
ATOM 3557 C C . ALA B 1 107 ? 12.766 -13.078 -11 1 94.44 107 ALA B C 1
ATOM 3559 O O . ALA B 1 107 ? 12.422 -13.016 -12.18 1 94.44 107 ALA B O 1
ATOM 3560 N N . GLU B 1 108 ? 14 -13.203 -10.672 1 91.38 108 GLU B N 1
ATOM 3561 C CA . GLU B 1 108 ? 15.094 -13.062 -11.625 1 91.38 108 GLU B CA 1
ATOM 3562 C C . GLU B 1 108 ? 15.234 -14.305 -12.508 1 91.38 108 GLU B C 1
ATOM 3564 O O . GLU B 1 108 ? 15.703 -14.219 -13.641 1 91.38 108 GLU B O 1
ATOM 3569 N N . TYR B 1 109 ? 14.828 -15.445 -11.984 1 94 109 TYR B N 1
ATOM 3570 C CA . TYR B 1 109 ? 14.945 -16.719 -12.695 1 94 109 TYR B CA 1
ATOM 3571 C C . TYR B 1 109 ? 14.242 -16.656 -14.039 1 94 109 TYR B C 1
ATOM 3573 O O . TYR B 1 109 ? 14.719 -17.219 -15.023 1 94 109 TYR B O 1
ATOM 3581 N N . HIS B 1 110 ? 13.102 -15.922 -14.133 1 93.88 110 HIS B N 1
ATOM 3582 C CA . HIS B 1 110 ? 12.352 -15.812 -15.375 1 93.88 110 HIS B CA 1
ATOM 3583 C C . HIS B 1 110 ? 12.461 -14.406 -15.961 1 93.88 110 HIS B C 1
ATOM 3585 O O . HIS B 1 110 ? 11.562 -13.953 -16.672 1 93.88 110 HIS B O 1
ATOM 3591 N N . GLY B 1 111 ? 13.438 -13.68 -15.516 1 92 111 GLY B N 1
ATOM 3592 C CA . GLY B 1 111 ? 13.766 -12.43 -16.172 1 92 111 GLY B CA 1
ATOM 3593 C C . GLY B 1 111 ? 13.039 -11.234 -15.586 1 92 111 GLY B C 1
ATOM 3594 O O . GLY B 1 111 ? 12.961 -10.172 -16.219 1 92 111 GLY B O 1
ATOM 3595 N N . GLY B 1 112 ? 12.461 -11.352 -14.445 1 95.31 112 GLY B N 1
ATOM 3596 C CA . GLY B 1 112 ? 11.844 -10.234 -13.758 1 95.31 112 GLY B CA 1
ATOM 3597 C C . GLY B 1 112 ? 12.844 -9.367 -13.016 1 95.31 112 GLY B C 1
ATOM 3598 O O . GLY B 1 112 ? 13.93 -9.828 -12.656 1 95.31 112 GLY B O 1
ATOM 3599 N N . TYR B 1 113 ? 12.516 -8.102 -12.867 1 93.31 113 TYR B N 1
ATOM 3600 C CA . TYR B 1 113 ? 13.328 -7.156 -12.102 1 93.31 113 TYR B CA 1
ATOM 3601 C C . TYR B 1 113 ? 12.57 -6.66 -10.875 1 93.31 113 TYR B C 1
ATOM 3603 O O . TYR B 1 113 ? 11.492 -6.078 -10.992 1 93.31 113 TYR B O 1
ATOM 3611 N N . VAL B 1 114 ? 13.156 -6.938 -9.727 1 92.44 114 VAL B N 1
ATOM 3612 C CA . VAL B 1 114 ? 12.562 -6.395 -8.508 1 92.44 114 VAL B CA 1
ATOM 3613 C C . VAL B 1 114 ? 12.828 -4.895 -8.43 1 92.44 114 VAL B C 1
ATOM 3615 O O . VAL B 1 114 ? 13.984 -4.457 -8.508 1 92.44 114 VAL B O 1
ATOM 3618 N N . ARG B 1 115 ? 11.797 -4.09 -8.25 1 89.62 115 ARG B N 1
ATOM 3619 C CA . ARG B 1 115 ? 11.969 -2.643 -8.297 1 89.62 115 ARG B CA 1
ATOM 3620 C C . ARG B 1 115 ? 11.469 -1.99 -7.012 1 89.62 115 ARG B C 1
ATOM 3622 O O . ARG B 1 115 ? 11.828 -0.852 -6.707 1 89.62 115 ARG B O 1
ATOM 3629 N N . ASN B 1 116 ? 10.672 -2.662 -6.301 1 88.06 116 ASN B N 1
ATOM 3630 C CA . ASN B 1 116 ? 10.195 -2.107 -5.039 1 88.06 116 ASN B CA 1
ATOM 3631 C C . ASN B 1 116 ? 9.953 -3.203 -4 1 88.06 116 ASN B C 1
ATOM 3633 O O . ASN B 1 116 ? 9.445 -4.273 -4.332 1 88.06 116 ASN B O 1
ATOM 3637 N N . ILE B 1 117 ? 10.406 -2.947 -2.818 1 89.56 117 ILE B N 1
ATOM 3638 C CA . ILE B 1 117 ? 10.125 -3.814 -1.679 1 89.56 117 ILE B CA 1
ATOM 3639 C C . ILE B 1 117 ? 9.602 -2.98 -0.512 1 89.56 117 ILE B C 1
ATOM 3641 O O . ILE B 1 117 ? 10.289 -2.076 -0.028 1 89.56 117 ILE B O 1
ATOM 3645 N N . ILE B 1 118 ? 8.445 -3.197 -0.165 1 87.69 118 ILE B N 1
ATOM 3646 C CA . ILE B 1 118 ? 7.816 -2.531 0.973 1 87.69 118 ILE B CA 1
ATOM 3647 C C . ILE B 1 118 ? 7.371 -3.57 1.998 1 87.69 118 ILE B C 1
ATOM 3649 O O . ILE B 1 118 ? 6.297 -4.16 1.865 1 87.69 118 ILE B O 1
ATOM 3653 N N . GLY B 1 119 ? 8.125 -3.637 3.059 1 85.75 119 GLY B N 1
ATOM 3654 C CA . GLY B 1 119 ? 7.859 -4.742 3.965 1 85.75 119 GLY B CA 1
ATOM 3655 C C . GLY B 1 119 ? 8.023 -6.102 3.314 1 85.75 119 GLY B C 1
ATOM 3656 O O . GLY B 1 119 ? 9.109 -6.438 2.838 1 85.75 119 GLY B O 1
ATOM 3657 N N . ASP B 1 120 ? 6.922 -6.766 3.277 1 88 120 ASP B N 1
ATOM 3658 C CA . ASP B 1 120 ? 6.949 -8.094 2.666 1 88 120 ASP B CA 1
ATOM 3659 C C . ASP B 1 120 ? 6.363 -8.055 1.258 1 88 120 ASP B C 1
ATOM 3661 O O . ASP B 1 120 ? 6.254 -9.094 0.601 1 88 120 ASP B O 1
ATOM 3665 N N . ARG B 1 121 ? 5.969 -6.926 0.83 1 93.06 121 ARG B N 1
ATOM 3666 C CA . ARG B 1 121 ? 5.438 -6.801 -0.522 1 93.06 121 ARG B CA 1
ATOM 3667 C C . ARG B 1 121 ? 6.555 -6.535 -1.528 1 93.06 121 ARG B C 1
ATOM 3669 O O . ARG B 1 121 ? 7.391 -5.66 -1.317 1 93.06 121 ARG B O 1
ATOM 3676 N N . ILE B 1 122 ? 6.527 -7.285 -2.635 1 94.44 122 ILE B N 1
ATOM 3677 C CA . ILE B 1 122 ? 7.586 -7.176 -3.633 1 94.44 122 ILE B CA 1
ATOM 3678 C C . ILE B 1 122 ? 6.977 -6.875 -5 1 94.44 122 ILE B C 1
ATOM 3680 O O . ILE B 1 122 ? 6 -7.512 -5.406 1 94.44 122 ILE B O 1
ATOM 3684 N N . MET B 1 123 ? 7.539 -5.875 -5.645 1 95.19 123 MET B N 1
ATOM 3685 C CA . MET B 1 123 ? 7.137 -5.504 -7 1 95.19 123 MET B CA 1
ATOM 3686 C C . MET B 1 123 ? 8.141 -6.016 -8.023 1 95.19 123 MET B C 1
ATOM 3688 O O . MET B 1 123 ? 9.344 -5.793 -7.883 1 95.19 123 MET B O 1
ATOM 3692 N N . VAL B 1 124 ? 7.664 -6.66 -9.039 1 96.56 124 VAL B N 1
ATOM 3693 C CA . VAL B 1 124 ? 8.5 -7.168 -10.117 1 96.56 124 VAL B CA 1
ATOM 3694 C C . VAL B 1 124 ? 8.023 -6.602 -11.453 1 96.56 124 VAL B C 1
ATOM 3696 O O . VAL B 1 124 ? 6.82 -6.586 -11.734 1 96.56 124 VAL B O 1
ATOM 3699 N N . VAL B 1 125 ? 8.953 -6.121 -12.227 1 97.25 125 VAL B N 1
ATOM 3700 C CA . VAL B 1 125 ? 8.656 -5.59 -13.555 1 97.25 125 VAL B CA 1
ATOM 3701 C C . VAL B 1 125 ? 9.422 -6.383 -14.609 1 97.25 125 VAL B C 1
ATOM 3703 O O . VAL B 1 125 ? 10.453 -6.992 -14.312 1 97.25 125 VAL B O 1
ATOM 3706 N N . PHE B 1 126 ? 8.906 -6.391 -15.852 1 97.81 126 PHE B N 1
ATOM 3707 C CA . PHE B 1 126 ? 9.469 -7.234 -16.906 1 97.81 126 PHE B CA 1
ATOM 3708 C C . PHE B 1 126 ? 9.75 -6.418 -18.156 1 97.81 126 PHE B C 1
ATOM 3710 O O . PHE B 1 126 ? 9.062 -5.434 -18.438 1 97.81 126 PHE B O 1
ATOM 3717 N N . ASP B 1 127 ? 10.781 -6.871 -18.891 1 98 127 ASP B N 1
ATOM 3718 C CA . ASP B 1 127 ? 10.938 -6.312 -20.234 1 98 127 ASP B CA 1
ATOM 3719 C C . ASP B 1 127 ? 9.711 -6.609 -21.094 1 98 127 ASP B C 1
ATOM 3721 O O . ASP B 1 127 ? 9.008 -7.594 -20.859 1 98 127 ASP B O 1
ATOM 3725 N N . ARG B 1 128 ? 9.508 -5.773 -22.062 1 98.12 128 ARG B N 1
ATOM 3726 C CA . ARG B 1 128 ? 8.312 -5.898 -22.891 1 98.12 128 ARG B CA 1
ATOM 3727 C C . ARG B 1 128 ? 8.297 -7.234 -23.625 1 98.12 128 ARG B C 1
ATOM 3729 O O . ARG B 1 128 ? 7.262 -7.895 -23.703 1 98.12 128 ARG B O 1
ATOM 3736 N N . ASN B 1 129 ? 9.43 -7.598 -24.125 1 97.06 129 ASN B N 1
ATOM 3737 C CA . ASN B 1 129 ? 9.508 -8.859 -24.844 1 97.06 129 ASN B CA 1
ATOM 3738 C C . ASN B 1 129 ? 9.195 -10.047 -23.938 1 97.06 129 ASN B C 1
ATOM 3740 O O . ASN B 1 129 ? 9.812 -10.203 -22.875 1 97.06 129 ASN B O 1
ATOM 3744 N N . ASN B 1 130 ? 8.195 -10.867 -24.234 1 97.19 130 ASN B N 1
ATOM 3745 C CA . ASN B 1 130 ? 7.766 -12.062 -23.531 1 97.19 130 ASN B CA 1
ATOM 3746 C C . ASN B 1 130 ? 7.266 -11.734 -22.125 1 97.19 130 ASN B C 1
ATOM 3748 O O . ASN B 1 130 ? 7.383 -12.547 -21.203 1 97.19 130 ASN B O 1
ATOM 3752 N N . CYS B 1 131 ? 6.824 -10.477 -21.922 1 98.44 131 CYS B N 1
ATOM 3753 C CA . CYS B 1 131 ? 6.473 -10.055 -20.578 1 98.44 131 CYS B CA 1
ATOM 3754 C C . CYS B 1 131 ? 5.32 -10.891 -20.016 1 98.44 131 CYS B C 1
ATOM 3756 O O . CYS B 1 131 ? 5.273 -11.172 -18.828 1 98.44 131 CYS B O 1
ATOM 3758 N N . PHE B 1 132 ? 4.406 -11.336 -20.875 1 98.69 132 PHE B N 1
ATOM 3759 C CA . PHE B 1 132 ? 3.277 -12.125 -20.406 1 98.69 132 PHE B CA 1
ATOM 3760 C C . PHE B 1 132 ? 3.744 -13.484 -19.891 1 98.69 132 PHE B C 1
ATOM 3762 O O . PHE B 1 132 ? 3.398 -13.891 -18.781 1 98.69 132 PHE B O 1
ATOM 3769 N N . LYS B 1 133 ? 4.508 -14.164 -20.688 1 98.12 133 LYS B N 1
ATOM 3770 C CA . LYS B 1 133 ? 5.035 -15.477 -20.312 1 98.12 133 LYS B CA 1
ATOM 3771 C C . LYS B 1 133 ? 5.906 -15.367 -19.062 1 98.12 133 LYS B C 1
ATOM 3773 O O . LYS B 1 133 ? 5.762 -16.156 -18.125 1 98.12 133 LYS B O 1
ATOM 3778 N N . ASN B 1 134 ? 6.828 -14.422 -19.094 1 98.31 134 ASN B N 1
ATOM 3779 C CA . ASN B 1 134 ? 7.754 -14.258 -17.984 1 98.31 134 ASN B CA 1
ATOM 3780 C C . ASN B 1 134 ? 7.016 -13.93 -16.688 1 98.31 134 ASN B C 1
ATOM 3782 O O . ASN B 1 134 ? 7.367 -14.445 -15.617 1 98.31 134 ASN B O 1
ATOM 3786 N N . ALA B 1 135 ? 6.012 -13.062 -16.75 1 98.81 135 ALA B N 1
ATOM 3787 C CA . ALA B 1 135 ? 5.246 -12.68 -15.562 1 98.81 135 ALA B CA 1
ATOM 3788 C C . ALA B 1 135 ? 4.484 -13.867 -14.992 1 98.81 135 ALA B C 1
ATOM 3790 O O . ALA B 1 135 ? 4.5 -14.109 -13.781 1 98.81 135 ALA B O 1
ATOM 3791 N N . ILE B 1 136 ? 3.832 -14.625 -15.844 1 98.56 136 ILE B N 1
ATOM 3792 C CA . ILE B 1 136 ? 3.033 -15.766 -15.414 1 98.56 136 ILE B CA 1
ATOM 3793 C C . ILE B 1 136 ? 3.949 -16.859 -14.852 1 98.56 136 ILE B C 1
ATOM 3795 O O . ILE B 1 136 ? 3.688 -17.406 -13.773 1 98.56 136 ILE B O 1
ATOM 3799 N N . ASP B 1 137 ? 5.047 -17.156 -15.562 1 97.69 137 ASP B N 1
ATOM 3800 C CA . ASP B 1 137 ? 5.996 -18.141 -15.078 1 97.69 137 ASP B CA 1
ATOM 3801 C C . ASP B 1 137 ? 6.566 -17.75 -13.719 1 97.69 137 ASP B C 1
ATOM 3803 O O . ASP B 1 137 ? 6.754 -18.594 -12.852 1 97.69 137 ASP B O 1
ATOM 3807 N N . THR B 1 138 ? 6.867 -16.5 -13.586 1 98.19 138 THR B N 1
ATOM 3808 C CA . THR B 1 138 ? 7.371 -16 -12.312 1 98.19 138 THR B CA 1
ATOM 3809 C C . THR B 1 138 ? 6.332 -16.188 -11.211 1 98.19 138 THR B C 1
ATOM 3811 O O . THR B 1 138 ? 6.652 -16.656 -10.117 1 98.19 138 THR B O 1
ATOM 3814 N N . ALA B 1 139 ? 5.078 -15.812 -11.523 1 98.69 139 ALA B N 1
ATOM 3815 C CA . ALA B 1 139 ? 4.012 -15.953 -10.531 1 98.69 139 ALA B CA 1
ATOM 3816 C C . ALA B 1 139 ? 3.877 -17.391 -10.062 1 98.69 139 ALA B C 1
ATOM 3818 O O . ALA B 1 139 ? 3.752 -17.656 -8.867 1 98.69 139 ALA B O 1
ATOM 3819 N N . VAL B 1 140 ? 3.936 -18.297 -10.992 1 97.81 140 VAL B N 1
ATOM 3820 C CA . VAL B 1 140 ? 3.807 -19.719 -10.68 1 97.81 140 VAL B CA 1
ATOM 3821 C C . VAL B 1 140 ? 4.98 -20.156 -9.812 1 97.81 140 VAL B C 1
ATOM 3823 O O . VAL B 1 140 ? 4.797 -20.875 -8.828 1 97.81 140 VAL B O 1
ATOM 3826 N N . LEU B 1 141 ? 6.121 -19.734 -10.172 1 97.5 141 LEU B N 1
ATOM 3827 C CA . LEU B 1 141 ? 7.316 -20.094 -9.406 1 97.5 141 LEU B CA 1
ATOM 3828 C C . LEU B 1 141 ? 7.25 -19.516 -7.996 1 97.5 141 LEU B C 1
ATOM 3830 O O . LEU B 1 141 ? 7.555 -20.219 -7.027 1 97.5 141 LEU B O 1
ATOM 3834 N N . LEU B 1 142 ? 6.883 -18.266 -7.898 1 97.88 142 LEU B N 1
ATOM 3835 C CA . LEU B 1 142 ? 6.742 -17.609 -6.598 1 97.88 142 LEU B CA 1
ATOM 3836 C C . LEU B 1 142 ? 5.75 -18.375 -5.719 1 97.88 142 LEU B C 1
ATOM 3838 O O . LEU B 1 142 ? 6.027 -18.625 -4.547 1 97.88 142 LEU B O 1
ATOM 3842 N N . ASN B 1 143 ? 4.613 -18.656 -6.289 1 97 143 ASN B N 1
ATOM 3843 C CA . ASN B 1 143 ? 3.592 -19.422 -5.566 1 97 143 ASN B CA 1
ATOM 3844 C C . ASN B 1 143 ? 4.117 -20.766 -5.098 1 97 143 ASN B C 1
ATOM 3846 O O . ASN B 1 143 ? 3.875 -21.172 -3.961 1 97 143 ASN B O 1
ATOM 3850 N N . THR B 1 144 ? 4.859 -21.453 -5.945 1 96.12 144 THR B N 1
ATOM 3851 C CA . THR B 1 144 ? 5.426 -22.766 -5.652 1 96.12 144 THR B CA 1
ATOM 3852 C C . THR B 1 144 ? 6.398 -22.688 -4.48 1 96.12 144 THR B C 1
ATOM 3854 O O . THR B 1 144 ? 6.293 -23.453 -3.523 1 96.12 144 THR B O 1
ATOM 3857 N N . VAL B 1 145 ? 7.27 -21.766 -4.535 1 95.44 145 VAL B N 1
ATOM 3858 C CA . VAL B 1 145 ? 8.312 -21.641 -3.521 1 95.44 145 VAL B CA 1
ATOM 3859 C C . VAL B 1 145 ? 7.695 -21.203 -2.193 1 95.44 145 VAL 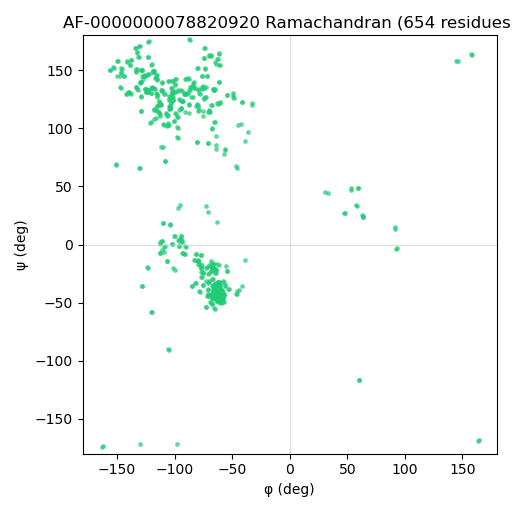B C 1
ATOM 3861 O O . VAL B 1 145 ? 8.039 -21.75 -1.138 1 95.44 145 VAL B O 1
ATOM 3864 N N . ALA B 1 146 ? 6.797 -20.234 -2.244 1 94.06 146 ALA B N 1
ATOM 3865 C CA . ALA B 1 146 ? 6.156 -19.734 -1.03 1 94.06 146 ALA B CA 1
ATOM 3866 C C . ALA B 1 146 ? 5.402 -20.859 -0.31 1 94.06 146 ALA B C 1
ATOM 3868 O O . ALA B 1 146 ? 5.574 -21.047 0.896 1 94.06 146 ALA B O 1
ATOM 3869 N N . GLU B 1 147 ? 4.699 -21.609 -1.045 1 91.81 147 GLU B N 1
ATOM 3870 C CA . GLU B 1 147 ? 3.785 -22.594 -0.458 1 91.81 147 GLU B CA 1
ATOM 3871 C C . GLU B 1 147 ? 4.508 -23.891 -0.123 1 91.81 147 GLU B C 1
ATOM 3873 O O . GLU B 1 147 ? 4.25 -24.5 0.917 1 91.81 147 GLU B O 1
ATOM 3878 N N . TYR B 1 148 ? 5.441 -24.281 -0.916 1 91.94 148 TYR B N 1
ATOM 3879 C CA . TYR B 1 148 ? 5.918 -25.656 -0.816 1 91.94 148 TYR B CA 1
ATOM 3880 C C . TYR B 1 148 ? 7.355 -25.703 -0.314 1 91.94 148 TYR B C 1
ATOM 3882 O O . TYR B 1 148 ? 7.902 -26.781 -0.079 1 91.94 148 TYR B O 1
ATOM 3890 N N . ILE B 1 149 ? 7.984 -24.625 -0.182 1 92.31 149 ILE B N 1
ATOM 3891 C CA . ILE B 1 149 ? 9.344 -24.625 0.343 1 92.31 149 ILE B CA 1
ATOM 3892 C C . ILE B 1 149 ? 9.414 -23.781 1.612 1 92.31 149 ILE B C 1
ATOM 3894 O O . ILE B 1 149 ? 9.719 -24.297 2.691 1 92.31 149 ILE B O 1
ATOM 3898 N N . ILE B 1 150 ? 9.047 -22.516 1.495 1 90.44 150 ILE B N 1
ATOM 3899 C CA . ILE B 1 150 ? 9.188 -21.609 2.621 1 90.44 150 ILE B CA 1
ATOM 3900 C C . ILE B 1 150 ? 8.203 -21.984 3.721 1 90.44 150 ILE B C 1
ATOM 3902 O O . ILE B 1 150 ? 8.586 -22.125 4.883 1 90.44 150 ILE B O 1
ATOM 3906 N N . ASN B 1 151 ? 6.984 -22.156 3.383 1 86.75 151 ASN B N 1
ATOM 3907 C CA . ASN B 1 151 ? 5.93 -22.453 4.352 1 86.75 151 ASN B CA 1
ATOM 3908 C C . ASN B 1 151 ? 6.234 -23.703 5.152 1 86.75 151 ASN B C 1
ATOM 3910 O O . ASN B 1 151 ? 5.895 -23.797 6.336 1 86.75 151 ASN B O 1
ATOM 3914 N N . LYS B 1 152 ? 6.895 -24.641 4.586 1 84.19 152 LYS B N 1
ATOM 3915 C CA . LYS B 1 152 ? 7.211 -25.906 5.238 1 84.19 152 LYS B CA 1
ATOM 3916 C C . LYS B 1 152 ? 8.234 -25.719 6.355 1 84.19 152 LYS B C 1
ATOM 3918 O O . LYS B 1 152 ? 8.328 -26.531 7.27 1 84.19 152 LYS B O 1
ATOM 3923 N N . ASN B 1 153 ? 8.961 -24.734 6.234 1 84.44 153 ASN B N 1
ATOM 3924 C CA . ASN B 1 153 ? 10.039 -24.516 7.199 1 84.44 153 ASN B CA 1
ATOM 3925 C C . ASN B 1 153 ? 9.578 -23.625 8.352 1 84.44 153 ASN B C 1
ATOM 3927 O O . ASN B 1 153 ? 10.32 -23.406 9.305 1 84.44 153 ASN B O 1
ATOM 3931 N N . PHE B 1 154 ? 8.43 -23.125 8.219 1 78.88 154 PHE B N 1
ATOM 3932 C CA . PHE B 1 154 ? 7.898 -22.312 9.312 1 78.88 154 PHE B CA 1
ATOM 3933 C C . PHE B 1 154 ? 6.641 -22.938 9.891 1 78.88 154 PHE B C 1
ATOM 3935 O O . PHE B 1 154 ? 5.773 -23.406 9.148 1 78.88 154 PHE B O 1
ATOM 3942 N N . LYS B 1 155 ? 6.605 -23.516 11.062 1 63.53 155 LYS B N 1
ATOM 3943 C CA . LYS B 1 155 ? 5.715 -24.406 11.805 1 63.53 155 LYS B CA 1
ATOM 3944 C C . LYS B 1 155 ? 4.262 -23.953 11.664 1 63.53 155 LYS B C 1
ATOM 3946 O O . LYS B 1 155 ? 3.35 -24.781 11.664 1 63.53 155 LYS B O 1
ATOM 3951 N N . ASN B 1 156 ? 3.949 -22.734 11.672 1 60.22 156 ASN B N 1
ATOM 3952 C CA . ASN B 1 156 ? 2.547 -22.359 11.812 1 60.22 156 ASN B CA 1
ATOM 3953 C C . ASN B 1 156 ? 1.897 -22.078 10.461 1 60.22 156 ASN B C 1
ATOM 3955 O O . ASN B 1 156 ? 0.781 -21.562 10.398 1 60.22 156 ASN B O 1
ATOM 3959 N N . ASN B 1 157 ? 2.414 -22.828 9.391 1 58.5 157 ASN B N 1
ATOM 3960 C CA . ASN B 1 157 ? 1.815 -22.703 8.07 1 58.5 157 ASN B CA 1
ATOM 3961 C C . ASN B 1 157 ? 1.295 -21.281 7.832 1 58.5 157 ASN B C 1
ATOM 3963 O O . ASN B 1 157 ? 0.172 -21.109 7.355 1 58.5 157 ASN B O 1
ATOM 3967 N N . ASP B 1 158 ? 2.127 -20.391 8.211 1 63.81 158 ASP B N 1
ATOM 3968 C CA . ASP B 1 158 ? 1.746 -18.984 8.406 1 63.81 158 ASP B CA 1
ATOM 3969 C C . ASP B 1 158 ? 2.062 -18.156 7.164 1 63.81 158 ASP B C 1
ATOM 3971 O O . ASP B 1 158 ? 1.685 -16.984 7.086 1 63.81 158 ASP B O 1
ATOM 3975 N N . ILE B 1 159 ? 2.668 -18.922 6.113 1 79.94 159 ILE B N 1
ATOM 3976 C CA . ILE B 1 159 ? 3.113 -18.031 5.047 1 79.94 159 ILE B CA 1
ATOM 3977 C C . ILE B 1 159 ? 2.242 -18.234 3.811 1 79.94 159 ILE B C 1
ATOM 3979 O O . ILE B 1 159 ? 2.486 -19.141 3.012 1 79.94 159 ILE B O 1
ATOM 3983 N N . VAL B 1 160 ? 1.136 -17.594 3.766 1 87.12 160 VAL B N 1
ATOM 3984 C CA . VAL B 1 160 ? 0.248 -17.562 2.607 1 87.12 160 VAL B CA 1
ATOM 3985 C C . VAL B 1 160 ? 0.454 -16.266 1.836 1 87.12 160 VAL B C 1
ATOM 3987 O O . VAL B 1 160 ? 0.527 -15.188 2.432 1 87.12 160 VAL B O 1
ATOM 3990 N N . CYS B 1 161 ? 0.624 -16.453 0.517 1 95.19 161 CYS B N 1
ATOM 3991 C CA . CYS B 1 161 ? 0.914 -15.258 -0.273 1 95.19 161 CYS B CA 1
ATOM 3992 C C . CYS B 1 161 ? -0.165 -15.023 -1.323 1 95.19 161 CYS B C 1
ATOM 3994 O O . CYS B 1 161 ? -0.855 -15.961 -1.729 1 95.19 161 CYS B O 1
ATOM 3996 N N . GLY B 1 162 ? -0.381 -13.828 -1.637 1 97.31 162 GLY B N 1
ATOM 3997 C CA . GLY B 1 162 ? -1.179 -13.414 -2.779 1 97.31 162 GLY B CA 1
ATOM 3998 C C . GLY B 1 162 ? -0.357 -12.766 -3.877 1 97.31 162 GLY B C 1
ATOM 3999 O O . GLY B 1 162 ? 0.583 -12.016 -3.598 1 97.31 162 GLY B O 1
ATOM 4000 N N . ILE B 1 163 ? -0.691 -13.109 -5.121 1 98.75 163 ILE B N 1
ATOM 4001 C CA . ILE B 1 163 ? 0.029 -12.578 -6.273 1 98.75 163 ILE B CA 1
ATOM 4002 C C . ILE B 1 163 ? -0.954 -11.922 -7.242 1 98.75 163 ILE B C 1
ATOM 4004 O O . ILE B 1 163 ? -2.027 -12.469 -7.512 1 98.75 163 ILE B O 1
ATOM 4008 N N . GLY B 1 164 ? -0.634 -10.742 -7.711 1 98.81 164 GLY B N 1
ATOM 4009 C CA . GLY B 1 164 ? -1.418 -10.031 -8.711 1 98.81 164 GLY B CA 1
ATOM 4010 C C . GLY B 1 164 ? -0.588 -9.531 -9.875 1 98.81 164 GLY B C 1
ATOM 4011 O O . GLY B 1 164 ? 0.546 -9.086 -9.695 1 98.81 164 GLY B O 1
ATOM 4012 N N . ILE B 1 165 ? -1.135 -9.656 -11.125 1 98.94 165 ILE B N 1
ATOM 4013 C CA . ILE B 1 165 ? -0.427 -9.219 -12.328 1 98.94 165 ILE B CA 1
ATOM 4014 C C . ILE B 1 165 ? -1.354 -8.367 -13.195 1 98.94 165 ILE B C 1
ATOM 4016 O O . ILE B 1 165 ? -2.518 -8.719 -13.398 1 98.94 165 ILE B O 1
ATOM 4020 N N . ASP B 1 166 ? -0.851 -7.277 -13.633 1 98.56 166 ASP B N 1
ATOM 4021 C CA . ASP B 1 166 ? -1.527 -6.461 -14.641 1 98.56 166 ASP B CA 1
ATOM 4022 C C . ASP B 1 166 ? -0.562 -6.039 -15.742 1 98.56 166 ASP B C 1
ATOM 4024 O O . ASP B 1 166 ? 0.637 -6.312 -15.664 1 98.56 166 ASP B O 1
ATOM 4028 N N . PHE B 1 167 ? -1.126 -5.5 -16.797 1 98.44 167 PHE B N 1
ATOM 4029 C CA . PHE B 1 167 ? -0.387 -5.074 -17.984 1 98.44 167 PHE B CA 1
ATOM 4030 C C . PHE B 1 167 ? -0.833 -3.686 -18.422 1 98.44 167 PHE B C 1
ATOM 4032 O O . PHE B 1 1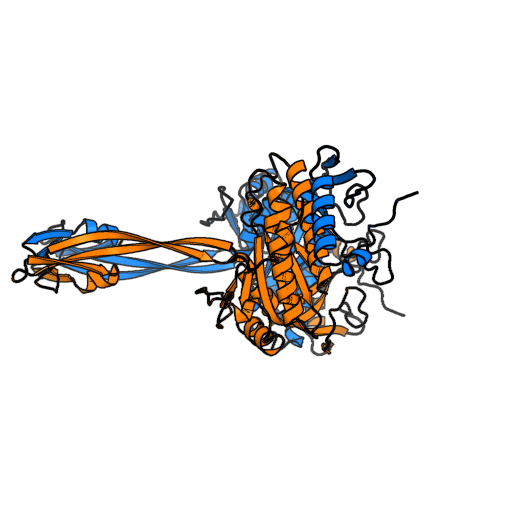67 ? -2.027 -3.377 -18.406 1 98.44 167 PHE B O 1
ATOM 4039 N N . GLY B 1 168 ? 0.157 -2.9 -18.734 1 96.19 168 GLY B N 1
ATOM 4040 C CA . GLY B 1 168 ? -0.152 -1.594 -19.297 1 96.19 168 GLY B CA 1
ATOM 4041 C C . GLY B 1 168 ? 1.024 -0.636 -19.25 1 96.19 168 GLY B C 1
ATOM 4042 O O . GLY B 1 168 ? 2.166 -1.055 -19.062 1 96.19 168 GLY B O 1
ATOM 4043 N N . SER B 1 169 ? 0.737 0.603 -19.531 1 93.94 169 SER B N 1
ATOM 4044 C CA . SER B 1 169 ? 1.764 1.637 -19.609 1 93.94 169 SER B CA 1
ATOM 4045 C C . SER B 1 169 ? 2.057 2.232 -18.234 1 93.94 169 SER B C 1
ATOM 4047 O O . SER B 1 169 ? 1.137 2.5 -17.469 1 93.94 169 SER B O 1
ATOM 4049 N N . MET B 1 170 ? 3.348 2.396 -17.953 1 93.19 170 MET B N 1
ATOM 4050 C CA . MET B 1 170 ? 3.795 3.037 -16.719 1 93.19 170 MET B CA 1
ATOM 4051 C C . MET B 1 170 ? 4.816 4.129 -17.016 1 93.19 170 MET B C 1
ATOM 4053 O O . MET B 1 170 ? 5.641 3.99 -17.922 1 93.19 170 MET B O 1
ATOM 4057 N N . LEU B 1 171 ? 4.711 5.207 -16.328 1 93.19 171 LEU B N 1
ATOM 4058 C CA . LEU B 1 171 ? 5.68 6.297 -16.375 1 93.19 171 LEU B CA 1
ATOM 4059 C C . LEU B 1 171 ? 6.723 6.137 -15.273 1 93.19 171 LEU B C 1
ATOM 4061 O O . LEU B 1 171 ? 6.379 5.977 -14.102 1 93.19 171 LEU B O 1
ATOM 4065 N N . VAL B 1 172 ? 7.996 6.094 -15.648 1 93.56 172 VAL B N 1
ATOM 4066 C CA . VAL B 1 172 ? 9.102 5.922 -14.703 1 93.56 172 VAL B CA 1
ATOM 4067 C C . VAL B 1 172 ? 9.789 7.266 -14.477 1 93.56 172 VAL B C 1
ATOM 4069 O O . VAL B 1 172 ? 10.258 7.902 -15.422 1 93.56 172 VAL B O 1
ATOM 4072 N N . VAL B 1 173 ? 9.812 7.66 -13.227 1 91.38 173 VAL B N 1
ATOM 4073 C CA . VAL B 1 173 ? 10.391 8.953 -12.852 1 91.38 173 VAL B CA 1
ATOM 4074 C C . VAL B 1 173 ? 11.445 8.75 -11.766 1 91.38 173 VAL B C 1
ATOM 4076 O O . VAL B 1 173 ? 11.352 7.824 -10.961 1 91.38 173 VAL B O 1
ATOM 4079 N N . LYS B 1 174 ? 12.406 9.562 -11.883 1 87.5 174 LYS B N 1
ATOM 4080 C CA . LYS B 1 174 ? 13.445 9.547 -10.859 1 87.5 174 LYS B CA 1
ATOM 4081 C C . LYS B 1 174 ? 13.117 10.523 -9.734 1 87.5 174 LYS B C 1
ATOM 4083 O O . LYS B 1 174 ? 12.648 11.641 -9.984 1 87.5 174 LYS B O 1
ATOM 4088 N N . THR B 1 175 ? 13.203 9.969 -8.492 1 77.81 175 THR B N 1
ATOM 4089 C CA . THR B 1 175 ? 12.938 10.828 -7.348 1 77.81 175 THR B CA 1
ATOM 4090 C C . THR B 1 175 ? 14.062 10.742 -6.324 1 77.81 175 THR B C 1
ATOM 4092 O O . THR B 1 175 ? 14.82 9.766 -6.312 1 77.81 175 THR B O 1
ATOM 4095 N N . GLY B 1 176 ? 14.32 11.781 -5.578 1 69.75 176 GLY B N 1
ATOM 4096 C CA . GLY B 1 176 ? 15.32 11.789 -4.523 1 69.75 176 GLY B CA 1
ATOM 4097 C C . GLY B 1 176 ? 16.016 13.125 -4.371 1 69.75 176 GLY B C 1
ATOM 4098 O O . GLY B 1 176 ? 15.672 14.094 -5.051 1 69.75 176 GLY B O 1
ATOM 4099 N N . THR B 1 177 ? 16.594 13.359 -3.178 1 58.44 177 THR B N 1
ATOM 4100 C CA . THR B 1 177 ? 17.328 14.594 -2.914 1 58.44 177 THR B CA 1
ATOM 4101 C C . THR B 1 177 ? 18.844 14.375 -3.076 1 58.44 177 THR B C 1
ATOM 4103 O O . THR B 1 177 ? 19.359 13.312 -2.711 1 58.44 177 THR B O 1
ATOM 4106 N N . ILE B 1 178 ? 19.375 15.023 -4.133 1 50.59 178 ILE B N 1
ATOM 4107 C CA . ILE B 1 178 ? 20.828 15.008 -4.188 1 50.59 178 ILE B CA 1
ATOM 4108 C C . ILE B 1 178 ? 21.406 15.898 -3.082 1 50.59 178 ILE B C 1
ATOM 4110 O O . ILE B 1 178 ? 21.109 17.094 -3.021 1 50.59 178 ILE B O 1
ATOM 4114 N N . LYS B 1 179 ? 21.609 15.289 -1.815 1 49.28 179 LYS B N 1
ATOM 4115 C CA . LYS B 1 179 ? 22.234 16.156 -0.818 1 49.28 179 LYS B CA 1
ATOM 4116 C C . LYS B 1 179 ? 23.734 16.328 -1.075 1 49.28 179 LYS B C 1
ATOM 4118 O O . LYS B 1 179 ? 24.422 15.352 -1.392 1 49.28 179 LYS B O 1
ATOM 4123 N N . GLN B 1 180 ? 24.281 17.453 -1.482 1 39.94 180 GLN B N 1
ATOM 4124 C CA . GLN B 1 180 ? 25.672 17.766 -1.792 1 39.94 180 GLN B CA 1
ATOM 4125 C C . GLN B 1 180 ? 26.578 17.438 -0.614 1 39.94 180 GLN B C 1
ATOM 4127 O O . GLN B 1 180 ? 27.766 17.172 -0.799 1 39.94 180 GLN B O 1
ATOM 4132 N N . GLY B 1 181 ? 26.188 17.25 0.715 1 41.19 181 GLY B N 1
ATOM 4133 C CA . GLY B 1 181 ? 27.156 17.094 1.782 1 41.19 181 GLY B CA 1
ATOM 4134 C C . GLY B 1 181 ? 27.406 15.648 2.158 1 41.19 181 GLY B C 1
ATOM 4135 O O . GLY B 1 181 ? 27.031 14.742 1.413 1 41.19 181 GLY B O 1
ATOM 4136 N N . ASN B 1 182 ? 28.234 15.398 3.373 1 40.47 182 ASN B N 1
ATOM 4137 C CA . ASN B 1 182 ? 28.594 14.086 3.896 1 40.47 182 ASN B CA 1
ATOM 4138 C C . ASN B 1 182 ? 27.391 13.148 3.938 1 40.47 182 ASN B C 1
ATOM 4140 O O . ASN B 1 182 ? 27.516 11.984 4.332 1 40.47 182 ASN B O 1
ATOM 4144 N N . GLU B 1 183 ? 26.359 13.648 4.34 1 41.84 183 GLU B N 1
ATOM 4145 C CA . GLU B 1 183 ? 25.203 12.766 4.457 1 41.84 183 GLU B CA 1
ATOM 4146 C C . GLU B 1 183 ? 24.641 12.414 3.086 1 41.84 183 GLU B C 1
ATOM 4148 O O . GLU B 1 183 ? 23.656 13.008 2.645 1 41.84 183 GLU B O 1
ATOM 4153 N N . ASN B 1 184 ? 25.328 12.289 2.098 1 41.28 184 ASN B N 1
ATOM 4154 C CA . ASN B 1 184 ? 25.125 11.953 0.691 1 41.28 184 ASN B CA 1
ATOM 4155 C C . ASN B 1 184 ? 24.078 10.859 0.516 1 41.28 184 ASN B C 1
ATOM 4157 O O . ASN B 1 184 ? 24.062 10.172 -0.509 1 41.28 184 ASN B O 1
ATOM 4161 N N . GLN B 1 185 ? 23.734 10.211 1.613 1 45.25 185 GLN B N 1
ATOM 4162 C CA . GLN B 1 185 ? 23.078 8.961 1.255 1 45.25 185 GLN B CA 1
ATOM 4163 C C . GLN B 1 185 ? 21.766 9.219 0.52 1 45.25 185 GLN B C 1
ATOM 4165 O O . GLN B 1 185 ? 20.844 9.828 1.074 1 45.25 185 GLN B O 1
ATOM 4170 N N . PHE B 1 186 ? 21.906 9.406 -0.886 1 49.12 186 PHE B N 1
ATOM 4171 C CA . PHE B 1 186 ? 20.984 9.5 -2.018 1 49.12 186 PHE B CA 1
ATOM 4172 C C . PHE B 1 186 ? 19.844 8.516 -1.872 1 49.12 186 PHE B C 1
ATOM 4174 O O . PHE B 1 186 ? 20.062 7.312 -1.696 1 49.12 186 PHE B O 1
ATOM 4181 N N . TYR B 1 187 ? 18.797 9.008 -1.201 1 57.28 187 TYR B N 1
ATOM 4182 C CA . TYR B 1 187 ? 17.656 8.133 -1.501 1 57.28 187 TYR B CA 1
ATOM 4183 C C . TYR B 1 187 ? 17.312 8.195 -2.982 1 57.28 187 TYR B C 1
ATOM 4185 O O . TYR B 1 187 ? 16.766 9.195 -3.461 1 57.28 187 TYR B O 1
ATOM 4193 N N . LYS B 1 188 ? 18.078 7.398 -3.838 1 65.25 188 LYS B N 1
ATOM 4194 C CA . LYS B 1 188 ? 17.797 7.281 -5.266 1 65.25 188 LYS B CA 1
ATOM 4195 C C . LYS B 1 188 ? 16.859 6.113 -5.539 1 65.25 188 LYS B C 1
ATOM 4197 O O . LYS B 1 188 ? 17.094 4.992 -5.082 1 65.25 188 LYS B O 1
ATOM 4202 N N . SER B 1 189 ? 15.703 6.52 -5.992 1 76.31 189 SER B N 1
ATOM 4203 C CA . SER B 1 189 ? 14.789 5.438 -6.348 1 76.31 189 SER B CA 1
ATOM 4204 C C . SER B 1 189 ? 13.953 5.801 -7.566 1 76.31 189 SER B C 1
ATOM 4206 O O . SER B 1 189 ? 13.828 6.977 -7.914 1 76.31 189 SER B O 1
ATOM 4208 N N . LEU B 1 190 ? 13.688 4.852 -8.32 1 87.06 190 LEU B N 1
ATOM 4209 C CA . LEU B 1 190 ? 12.719 5.027 -9.398 1 87.06 190 LEU B CA 1
ATOM 4210 C C . LEU B 1 190 ? 11.297 4.832 -8.883 1 87.06 190 LEU B C 1
ATOM 4212 O O . LEU B 1 190 ? 11.047 3.953 -8.062 1 87.06 190 LEU B O 1
ATOM 4216 N N . VAL B 1 191 ? 10.5 5.676 -9.375 1 89.5 191 VAL B N 1
ATOM 4217 C CA . VAL B 1 191 ? 9.086 5.574 -9.047 1 89.5 191 VAL B CA 1
ATOM 4218 C C . VAL B 1 191 ? 8.297 5.16 -10.289 1 89.5 191 VAL B C 1
ATOM 4220 O O . VAL B 1 191 ? 8.531 5.68 -11.383 1 89.5 191 VAL B O 1
ATOM 4223 N N . TRP B 1 192 ? 7.477 4.238 -10.094 1 91.19 192 TRP B N 1
ATOM 4224 C CA . TRP B 1 192 ? 6.672 3.674 -11.172 1 91.19 192 TRP B CA 1
ATOM 4225 C C . TRP B 1 192 ? 5.223 4.133 -11.062 1 91.19 192 TRP B C 1
ATOM 4227 O O . TRP B 1 192 ? 4.5 3.725 -10.156 1 91.19 192 TRP B O 1
ATOM 4237 N N . LEU B 1 193 ? 4.867 4.996 -12.07 1 89.94 193 LEU B N 1
ATOM 4238 C CA . LEU B 1 193 ? 3.529 5.578 -12.039 1 89.94 193 LEU B CA 1
ATOM 4239 C C . LEU B 1 193 ? 2.654 4.977 -13.133 1 89.94 193 LEU B C 1
ATOM 4241 O O . LEU B 1 193 ? 3.072 4.887 -14.297 1 89.94 193 LEU B O 1
ATOM 4245 N N . GLY B 1 194 ? 1.452 4.512 -12.727 1 89.19 194 GLY B N 1
ATOM 4246 C CA . GLY B 1 194 ? 0.525 4.004 -13.727 1 89.19 194 GLY B CA 1
ATOM 4247 C C . GLY B 1 194 ? -0.515 3.061 -13.148 1 89.19 194 GLY B C 1
ATOM 4248 O O . GLY B 1 194 ? -0.3 2.461 -12.094 1 89.19 194 GLY B O 1
ATOM 4249 N N . LYS B 1 195 ? -1.532 2.861 -13.906 1 90 195 LYS B N 1
ATOM 4250 C CA . LYS B 1 195 ? -2.68 2.055 -13.5 1 90 195 LYS B CA 1
ATOM 4251 C C . LYS B 1 195 ? -2.279 0.6 -13.273 1 90 195 LYS B C 1
ATOM 4253 O O . LYS B 1 195 ? -2.734 -0.036 -12.32 1 90 195 LYS B O 1
ATOM 4258 N N . PRO B 1 196 ? -1.395 0.073 -14.055 1 94.06 196 PRO B N 1
ATOM 4259 C CA . PRO B 1 196 ? -1.072 -1.347 -13.898 1 94.06 196 PRO B CA 1
ATOM 4260 C C . PRO B 1 196 ? -0.481 -1.664 -12.523 1 94.06 196 PRO B C 1
ATOM 4262 O O . PRO B 1 196 ? -0.783 -2.711 -11.945 1 94.06 196 PRO B O 1
ATOM 4265 N N . ALA B 1 197 ? 0.372 -0.78 -12.047 1 94 197 ALA B N 1
ATOM 4266 C CA . ALA B 1 197 ? 0.942 -1 -10.719 1 94 197 ALA B CA 1
ATOM 4267 C C . ALA B 1 197 ? -0.144 -0.997 -9.648 1 94 197 ALA B C 1
ATOM 4269 O O . ALA B 1 197 ? -0.132 -1.832 -8.742 1 94 197 ALA B O 1
ATOM 4270 N N . ASN B 1 198 ? -1.096 -0.108 -9.797 1 92.06 198 ASN B N 1
ATOM 4271 C CA . ASN B 1 198 ? -2.189 -0.003 -8.836 1 92.06 198 ASN B CA 1
ATOM 4272 C C . ASN B 1 198 ? -3.107 -1.22 -8.898 1 92.06 198 ASN B C 1
ATOM 4274 O O . ASN B 1 198 ? -3.479 -1.774 -7.859 1 92.06 198 ASN B O 1
ATOM 4278 N N . ILE B 1 199 ? -3.428 -1.624 -10.062 1 95.44 199 ILE B N 1
ATOM 4279 C CA . ILE B 1 199 ? -4.344 -2.744 -10.25 1 95.44 199 ILE B CA 1
ATOM 4280 C C . ILE B 1 199 ? -3.678 -4.039 -9.781 1 95.44 199 ILE B C 1
ATOM 4282 O O . ILE B 1 199 ? -4.289 -4.836 -9.07 1 95.44 199 ILE B O 1
ATOM 4286 N N . ALA B 1 200 ? -2.445 -4.219 -10.125 1 97.62 200 ALA B N 1
ATOM 4287 C CA . ALA B 1 200 ? -1.721 -5.406 -9.688 1 97.62 200 ALA B CA 1
ATOM 4288 C C . ALA B 1 200 ? -1.647 -5.469 -8.164 1 97.62 200 ALA B C 1
ATOM 4290 O O . ALA B 1 200 ? -1.794 -6.543 -7.57 1 97.62 200 ALA B O 1
ATOM 4291 N N . SER B 1 201 ? -1.383 -4.348 -7.594 1 95.62 201 SER B N 1
ATOM 4292 C CA . SER B 1 201 ? -1.322 -4.262 -6.141 1 95.62 201 SER B CA 1
ATOM 4293 C C . SER B 1 201 ? -2.658 -4.641 -5.508 1 95.62 201 SER B C 1
ATOM 4295 O O . SER B 1 201 ? -2.701 -5.418 -4.555 1 95.62 201 SER B O 1
ATOM 4297 N N . LYS B 1 202 ? -3.725 -4.133 -6.047 1 94.69 202 LYS B N 1
ATOM 4298 C CA . LYS B 1 202 ? -5.055 -4.426 -5.52 1 94.69 202 LYS B CA 1
ATOM 4299 C C . LYS B 1 202 ? -5.414 -5.895 -5.727 1 94.69 202 LYS B C 1
ATOM 4301 O O . LYS B 1 202 ? -6.062 -6.508 -4.875 1 94.69 202 LYS B O 1
ATOM 4306 N N . LEU B 1 203 ? -5.027 -6.426 -6.867 1 97.81 203 LEU B N 1
ATOM 4307 C CA . LEU B 1 203 ? -5.219 -7.855 -7.082 1 97.81 203 LEU B CA 1
ATOM 4308 C C . LEU B 1 203 ? -4.5 -8.672 -6.012 1 97.81 203 LEU B C 1
ATOM 4310 O O . LEU B 1 203 ? -5.07 -9.609 -5.453 1 97.81 203 LEU B O 1
ATOM 4314 N N . THR B 1 204 ? -3.285 -8.289 -5.711 1 97.81 204 THR B N 1
ATOM 4315 C CA . THR B 1 204 ? -2.477 -8.961 -4.699 1 97.81 204 THR B CA 1
ATOM 4316 C C . THR B 1 204 ? -3.17 -8.93 -3.34 1 97.81 204 THR B C 1
ATOM 4318 O O . THR B 1 204 ? -3.176 -9.922 -2.613 1 97.81 204 THR B O 1
ATOM 4321 N N . ASP B 1 205 ? -3.799 -7.801 -3.045 1 94 205 ASP B N 1
ATOM 4322 C CA . ASP B 1 205 ? -4.461 -7.605 -1.759 1 94 205 ASP B CA 1
ATOM 4323 C C . ASP B 1 205 ? -5.68 -8.516 -1.626 1 94 205 ASP B C 1
ATOM 4325 O O . ASP B 1 205 ? -6.148 -8.781 -0.516 1 94 205 ASP B O 1
ATOM 4329 N N . ASN B 1 206 ? -6.172 -8.984 -2.682 1 94.5 206 ASN B N 1
ATOM 4330 C CA . ASN B 1 206 ? -7.387 -9.797 -2.658 1 94.5 206 ASN B CA 1
ATOM 4331 C C . ASN B 1 206 ? -7.082 -11.273 -2.896 1 94.5 206 ASN B C 1
ATOM 4333 O O . ASN B 1 206 ? -7.934 -12.133 -2.656 1 94.5 206 ASN B O 1
ATOM 4337 N N . ALA B 1 207 ? -5.895 -11.539 -3.365 1 96.5 207 ALA B N 1
ATOM 4338 C CA . ALA B 1 207 ? -5.543 -12.914 -3.727 1 96.5 207 ALA B CA 1
ATOM 4339 C C . ALA B 1 207 ? -5.371 -13.781 -2.484 1 96.5 207 ALA B C 1
ATOM 4341 O O . ALA B 1 207 ? -4.922 -13.305 -1.442 1 96.5 207 ALA B O 1
ATOM 4342 N N . ASN B 1 208 ? -5.754 -15.039 -2.604 1 94.62 208 ASN B N 1
ATOM 4343 C CA . ASN B 1 208 ? -5.582 -16.078 -1.589 1 94.62 208 ASN B CA 1
ATOM 4344 C C . ASN B 1 208 ? -6.363 -15.75 -0.318 1 94.62 208 ASN B C 1
ATOM 4346 O O . ASN B 1 208 ? -5.871 -15.961 0.791 1 94.62 208 ASN B O 1
ATOM 4350 N N . LYS B 1 209 ? -7.406 -14.969 -0.433 1 88.88 209 LYS B N 1
ATOM 4351 C CA . LYS B 1 209 ? -8.289 -14.672 0.692 1 88.88 209 LYS B CA 1
ATOM 4352 C C . LYS B 1 209 ? -9.578 -15.484 0.609 1 88.88 209 LYS B C 1
ATOM 4354 O O . LYS B 1 209 ? -10.055 -15.797 -0.485 1 88.88 209 LYS B O 1
ATOM 4359 N N . SER B 1 210 ? -9.898 -15.875 1.8 1 80.44 210 SER B N 1
ATOM 4360 C CA . SER B 1 210 ? -11.211 -16.516 1.904 1 80.44 210 SER B CA 1
ATOM 4361 C C . SER B 1 210 ? -12.219 -15.594 2.58 1 80.44 210 SER B C 1
ATOM 4363 O O . SER B 1 210 ? -11.922 -14.984 3.611 1 80.44 210 SER B O 1
ATOM 4365 N N . THR B 1 211 ? -13.055 -15.031 1.755 1 70.44 211 THR B N 1
ATOM 4366 C CA . THR B 1 211 ? -14.055 -14.164 2.379 1 70.44 211 THR B CA 1
ATOM 4367 C C . THR B 1 211 ? -15.398 -14.875 2.465 1 70.44 211 THR B C 1
ATOM 4369 O O . THR B 1 211 ? -15.719 -15.719 1.63 1 70.44 211 THR B O 1
ATOM 4372 N N . VAL B 1 212 ? -15.898 -14.773 3.668 1 69.62 212 VAL B N 1
ATOM 4373 C CA . VAL B 1 212 ? -17.281 -15.234 3.824 1 69.62 212 VAL B CA 1
ATOM 4374 C C . VAL B 1 212 ? -18.234 -14.047 3.744 1 69.62 212 VAL B C 1
ATOM 4376 O O . VAL B 1 212 ? -18.156 -13.125 4.559 1 69.62 212 VAL B O 1
ATOM 4379 N N . SER B 1 213 ? -18.656 -13.82 2.598 1 69.31 213 SER B N 1
ATOM 4380 C CA . SER B 1 213 ? -19.703 -12.805 2.539 1 69.31 213 SER B CA 1
ATOM 4381 C C . SER B 1 213 ? -21.016 -13.32 3.143 1 69.31 213 SER B C 1
ATOM 4383 O O . SER B 1 213 ? -21.438 -14.438 2.85 1 69.31 213 SER B O 1
ATOM 4385 N N . SER B 1 214 ? -21.375 -12.656 4.254 1 73.19 214 SER B N 1
ATOM 4386 C CA . SER B 1 214 ? -22.641 -13.008 4.859 1 73.19 214 SER B CA 1
ATOM 4387 C C . SER B 1 214 ? -23.719 -11.961 4.559 1 73.19 214 SER B C 1
ATOM 4389 O O . SER B 1 214 ? -23.453 -10.758 4.641 1 73.19 214 SER B O 1
ATOM 4391 N N . LYS B 1 215 ? -24.672 -12.453 3.891 1 77.38 215 LYS B N 1
ATOM 4392 C CA . LYS B 1 215 ? -25.812 -11.57 3.674 1 77.38 215 LYS B CA 1
ATOM 4393 C C . LYS B 1 215 ? -27.062 -12.109 4.379 1 77.38 215 LYS B C 1
ATOM 4395 O O . LYS B 1 215 ? -27.359 -13.305 4.301 1 77.38 215 LYS B O 1
ATOM 4400 N N . ASN B 1 216 ? -27.656 -11.148 5.156 1 84.62 216 ASN B N 1
ATOM 4401 C CA . ASN B 1 216 ? -28.938 -11.516 5.762 1 84.62 216 ASN B CA 1
ATOM 4402 C C . ASN B 1 216 ? -30.062 -11.484 4.738 1 84.62 216 ASN B C 1
ATOM 4404 O O . ASN B 1 216 ? -30.109 -10.609 3.875 1 84.62 216 ASN B O 1
ATOM 4408 N N . LYS B 1 217 ? -30.828 -12.5 4.781 1 89.75 217 LYS B N 1
ATOM 4409 C CA . LYS B 1 217 ? -32 -12.633 3.938 1 89.75 217 LYS B CA 1
ATOM 4410 C C . LYS B 1 217 ? -33.219 -13.078 4.758 1 89.75 217 LYS B C 1
ATOM 4412 O O . LYS B 1 217 ? -33.094 -13.336 5.957 1 89.75 217 LYS B O 1
ATOM 4417 N N . VAL B 1 218 ? -34.469 -12.945 4.16 1 92.44 218 VAL B N 1
ATOM 4418 C CA . VAL B 1 218 ? -35.688 -13.438 4.75 1 92.44 218 VAL B CA 1
ATOM 4419 C C . VAL B 1 218 ? -36.125 -14.719 4.047 1 92.44 218 VAL B C 1
ATOM 4421 O O . VAL B 1 218 ? -36.312 -14.734 2.826 1 92.44 218 VAL B O 1
ATOM 4424 N N . ARG B 1 219 ? -36.188 -15.758 4.777 1 92.38 219 ARG B N 1
ATOM 4425 C CA . ARG B 1 219 ? -36.75 -17 4.254 1 92.38 219 ARG B CA 1
ATOM 4426 C C . ARG B 1 219 ? -38.281 -17.016 4.41 1 92.38 219 ARG B C 1
ATOM 4428 O O . ARG B 1 219 ? -38.781 -16.812 5.512 1 92.38 219 ARG B O 1
ATOM 4435 N N . VAL B 1 220 ? -38.969 -17.266 3.281 1 92.75 220 VAL B N 1
ATOM 4436 C CA . VAL B 1 220 ? -40.406 -17.234 3.24 1 92.75 220 VAL B CA 1
ATOM 4437 C C . VAL B 1 220 ? -40.969 -18.625 2.92 1 92.75 220 VAL B C 1
ATOM 4439 O O . VAL B 1 220 ? -40.5 -19.281 1.994 1 92.75 220 VAL B O 1
ATOM 4442 N N . GLY B 1 221 ? -41.906 -19.078 3.711 1 92.56 221 GLY B N 1
ATOM 4443 C CA . GLY B 1 221 ? -42.562 -20.359 3.494 1 92.56 221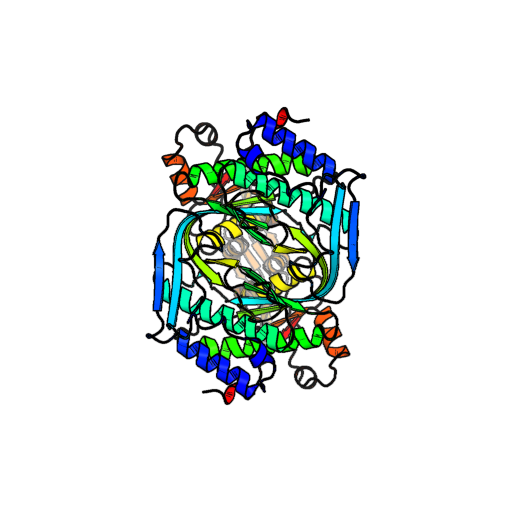 GLY B CA 1
ATOM 4444 C C . GLY B 1 221 ? -43.969 -20.219 2.914 1 92.56 221 GLY B C 1
ATOM 4445 O O . GLY B 1 221 ? -44.812 -19.562 3.508 1 92.56 221 GLY B O 1
ATOM 4446 N N . LEU B 1 222 ? -44.156 -20.797 1.669 1 90.5 222 LEU B N 1
ATOM 4447 C CA . LEU B 1 222 ? -45.469 -20.891 1.036 1 90.5 222 LEU B CA 1
ATOM 4448 C C . LEU B 1 222 ? -46.031 -22.312 1.11 1 90.5 222 LEU B C 1
ATOM 4450 O O . LEU B 1 222 ? -45.281 -23.281 0.919 1 90.5 222 LEU B O 1
ATOM 4454 N N . HIS B 1 223 ? -47.219 -22.469 1.6 1 90.88 223 HIS B N 1
ATOM 4455 C CA . HIS B 1 223 ? -47.844 -23.781 1.676 1 90.88 223 HIS B CA 1
ATOM 4456 C C . HIS B 1 223 ? -49.062 -23.859 0.751 1 90.88 223 HIS B C 1
ATOM 4458 O O . HIS B 1 223 ? -50.031 -23.109 0.93 1 90.88 223 HIS B O 1
ATOM 4464 N N . TYR B 1 224 ? -48.969 -24.828 -0.223 1 85.31 224 TYR B N 1
ATOM 4465 C CA . TYR B 1 224 ? -50.094 -25.016 -1.16 1 85.31 224 TYR B CA 1
ATOM 4466 C C . TYR B 1 224 ? -51.031 -26.109 -0.681 1 85.31 224 TYR B C 1
ATOM 4468 O O . TYR B 1 224 ? -50.656 -27.281 -0.587 1 85.31 224 TYR B O 1
ATOM 4476 N N . PRO B 1 225 ? -52.281 -25.75 -0.383 1 81.75 225 PRO B N 1
ATOM 4477 C CA . PRO B 1 225 ? -53.219 -26.703 0.213 1 81.75 225 PRO B CA 1
ATOM 4478 C C . PRO B 1 225 ? -53.5 -27.891 -0.691 1 81.75 225 PRO B C 1
ATOM 4480 O O . PRO B 1 225 ? -53.688 -29.016 -0.204 1 81.75 225 PRO B O 1
ATOM 4483 N N . LEU B 1 226 ? -53.5 -27.75 -1.964 1 83.75 226 LEU B N 1
ATOM 4484 C CA . LEU B 1 226 ? -53.875 -28.828 -2.875 1 83.75 226 LEU B CA 1
ATOM 4485 C C . LEU B 1 226 ? -52.781 -29.891 -2.926 1 83.75 226 LEU B C 1
ATOM 4487 O O . LEU B 1 226 ? -53.062 -31.078 -2.971 1 83.75 226 LEU B O 1
ATOM 4491 N N . THR B 1 227 ? -51.594 -29.5 -2.758 1 82 227 THR B N 1
ATOM 4492 C CA . THR B 1 227 ? -50.469 -30.438 -2.893 1 82 227 THR B CA 1
ATOM 4493 C C . THR B 1 227 ? -49.844 -30.719 -1.535 1 82 227 THR B C 1
ATOM 4495 O O . THR B 1 227 ? -49.062 -31.672 -1.394 1 82 227 THR B O 1
ATOM 4498 N N . ASN B 1 228 ? -50.281 -30.031 -0.504 1 85.56 228 ASN B N 1
ATOM 4499 C CA . ASN B 1 228 ? -49.688 -30.094 0.829 1 85.56 228 ASN B CA 1
ATOM 4500 C C . ASN B 1 228 ? -48.156 -29.969 0.776 1 85.56 228 ASN B C 1
ATOM 4502 O O . ASN B 1 228 ? -47.438 -30.625 1.532 1 85.56 228 ASN B O 1
ATOM 4506 N N . LYS B 1 229 ? -47.656 -29.312 -0.218 1 86.81 229 LYS B N 1
ATOM 4507 C CA . LYS B 1 229 ? -46.219 -29.125 -0.395 1 86.81 229 LYS B CA 1
ATOM 4508 C C . LYS B 1 229 ? -45.781 -27.734 0.088 1 86.81 229 LYS B C 1
ATOM 4510 O O . LYS B 1 229 ? -46.5 -26.75 -0.114 1 86.81 229 LYS B O 1
ATOM 4515 N N . TRP B 1 230 ? -44.594 -27.672 0.838 1 87.88 230 TRP B N 1
ATOM 4516 C CA . TRP B 1 230 ? -43.969 -26.422 1.255 1 87.88 230 TRP B CA 1
ATOM 4517 C C . TRP B 1 230 ? -42.938 -25.953 0.217 1 87.88 230 TRP B C 1
ATOM 4519 O O . TRP B 1 230 ? -42.219 -26.766 -0.349 1 87.88 230 TRP B O 1
ATOM 4529 N N . ASN B 1 231 ? -43.062 -24.719 -0.154 1 90.44 231 ASN B N 1
ATOM 4530 C CA . ASN B 1 231 ? -42.062 -24.062 -0.986 1 90.44 231 ASN B CA 1
ATOM 4531 C C . ASN B 1 231 ? -41.344 -22.953 -0.227 1 90.44 231 ASN B C 1
ATOM 4533 O O . ASN B 1 231 ? -41.969 -22 0.22 1 90.44 231 ASN B O 1
ATOM 4537 N N . TRP B 1 232 ? -40.062 -23.156 0.013 1 91.44 232 TRP B N 1
ATOM 4538 C CA . TRP B 1 232 ? -39.281 -22.156 0.726 1 91.44 232 TRP B CA 1
ATOM 4539 C C . TRP B 1 232 ? -38.406 -21.344 -0.242 1 91.44 232 TRP B C 1
ATOM 4541 O O . TRP B 1 232 ? -37.781 -21.906 -1.145 1 91.44 232 TRP B O 1
ATOM 4551 N N . THR B 1 233 ? -38.531 -20.047 -0.138 1 91.06 233 THR B N 1
ATOM 4552 C CA . THR B 1 233 ? -37.719 -19.141 -0.958 1 91.06 233 THR B CA 1
ATOM 4553 C C . THR B 1 233 ? -37 -18.141 -0.085 1 91.06 233 THR B C 1
ATOM 4555 O O . THR B 1 233 ? -37.469 -17.766 0.989 1 91.06 233 THR B O 1
ATOM 4558 N N . GLU B 1 234 ? -35.75 -17.734 -0.485 1 91.88 234 GLU B N 1
ATOM 4559 C CA . GLU B 1 234 ? -35 -16.703 0.193 1 91.88 234 GLU B CA 1
ATOM 4560 C C . GLU B 1 234 ? -35 -15.391 -0.604 1 91.88 234 GLU B C 1
ATOM 4562 O O . GLU B 1 234 ? -34.688 -15.391 -1.797 1 91.88 234 GLU B O 1
ATOM 4567 N N . ILE B 1 235 ? -35.438 -14.32 0.089 1 90.12 235 ILE B N 1
ATOM 4568 C CA . ILE B 1 235 ? -35.531 -13.031 -0.586 1 90.12 235 ILE B CA 1
ATOM 4569 C C . ILE B 1 235 ? -34.875 -11.953 0.268 1 90.12 235 ILE B C 1
ATOM 4571 O O . ILE B 1 235 ? -34.562 -12.18 1.444 1 90.12 235 ILE B O 1
ATOM 4575 N N . SER B 1 236 ? -34.531 -10.805 -0.372 1 90.31 236 SER B N 1
ATOM 4576 C CA . SER B 1 236 ? -33.938 -9.688 0.353 1 90.31 236 SER B CA 1
ATOM 4577 C C . SER B 1 236 ? -34.938 -9.047 1.301 1 90.31 236 SER B C 1
ATOM 4579 O O . SER B 1 236 ? -36.156 -9.25 1.164 1 90.31 236 SER B O 1
ATOM 4581 N N . TYR B 1 237 ? -34.406 -8.266 2.277 1 89.88 237 TYR B N 1
ATOM 4582 C CA . TYR B 1 237 ? -35.281 -7.52 3.186 1 89.88 237 TYR B CA 1
ATOM 4583 C C . TYR B 1 237 ? -36.188 -6.586 2.412 1 89.88 237 TYR B C 1
ATOM 4585 O O . TYR B 1 237 ? -37.406 -6.535 2.68 1 89.88 237 TYR B O 1
ATOM 4593 N N . SER B 1 238 ? -35.594 -5.922 1.492 1 89.5 238 SER B N 1
ATOM 4594 C CA . SER B 1 238 ? -36.344 -4.965 0.698 1 89.5 238 SER B CA 1
ATOM 4595 C C . SER B 1 238 ? -37.469 -5.66 -0.077 1 89.5 238 SER B C 1
ATOM 4597 O O . SER B 1 238 ? -38.594 -5.164 -0.127 1 89.5 238 SER B O 1
ATOM 4599 N N . GLU B 1 239 ? -37.188 -6.77 -0.599 1 91 239 GLU B N 1
ATOM 4600 C CA . GLU B 1 239 ? -38.188 -7.539 -1.328 1 91 239 GLU B CA 1
ATOM 4601 C C . GLU B 1 239 ? -39.312 -8 -0.401 1 91 239 GLU B C 1
ATOM 4603 O O . GLU B 1 239 ? -40.469 -7.973 -0.775 1 91 239 GLU B O 1
ATOM 4608 N N . PHE B 1 240 ? -39 -8.461 0.754 1 92.88 240 PHE B N 1
ATOM 4609 C CA . PHE B 1 240 ? -40 -8.898 1.72 1 92.88 240 PHE B CA 1
ATOM 4610 C C . PHE B 1 240 ? -40.938 -7.762 2.076 1 92.88 240 PHE B C 1
ATOM 4612 O O . PHE B 1 240 ? -42.156 -7.938 2.08 1 92.88 240 PHE B O 1
ATOM 4619 N N . LEU B 1 241 ? -40.375 -6.621 2.273 1 91.5 241 LEU B N 1
ATOM 4620 C CA . LEU B 1 241 ? -41.188 -5.457 2.631 1 91.5 241 LEU B CA 1
ATOM 4621 C C . LEU B 1 241 ? -42.125 -5.074 1.491 1 91.5 241 LEU B C 1
ATOM 4623 O O . LEU B 1 241 ? -43.25 -4.688 1.729 1 91.5 241 LEU B O 1
ATOM 4627 N N . ASN B 1 242 ? -41.594 -5.234 0.317 1 91.5 242 ASN B N 1
ATOM 4628 C CA . ASN B 1 242 ? -42.406 -4.895 -0.854 1 91.5 242 ASN B CA 1
ATOM 4629 C C . ASN B 1 242 ? -43.594 -5.828 -1.001 1 91.5 242 ASN B C 1
ATOM 4631 O O . ASN B 1 242 ? -44.562 -5.484 -1.666 1 91.5 242 ASN B O 1
ATOM 4635 N N . HIS B 1 243 ? -43.5 -6.949 -0.387 1 92.44 243 HIS B N 1
ATOM 4636 C CA . HIS B 1 243 ? -44.594 -7.926 -0.485 1 92.44 243 HIS B CA 1
ATOM 4637 C C . HIS B 1 243 ? -45.594 -7.734 0.636 1 92.44 243 HIS B C 1
ATOM 4639 O O . HIS B 1 243 ? -46.594 -8.445 0.694 1 92.44 243 HIS B O 1
ATOM 4645 N N . LEU B 1 244 ? -45.375 -6.812 1.504 1 91.25 244 LEU B N 1
ATOM 4646 C CA . LEU B 1 244 ? -46.312 -6.523 2.574 1 91.25 244 LEU B CA 1
ATOM 4647 C C . LEU B 1 244 ? -47.281 -5.402 2.174 1 91.25 244 LEU B C 1
ATOM 4649 O O . LEU B 1 244 ? -46.844 -4.418 1.557 1 91.25 244 LEU B O 1
ATOM 4653 N N . GLU B 1 245 ? -48.5 -5.621 2.391 1 89.88 245 GLU B N 1
ATOM 4654 C CA . GLU B 1 245 ? -49.5 -4.613 2.146 1 89.88 245 GLU B CA 1
ATOM 4655 C C . GLU B 1 245 ? -50.281 -4.273 3.428 1 89.88 245 GLU B C 1
ATOM 4657 O O . GLU B 1 245 ? -50.656 -5.168 4.184 1 89.88 245 GLU B O 1
ATOM 4662 N N . ILE B 1 246 ? -50.344 -2.971 3.645 1 85.12 246 ILE B N 1
ATOM 4663 C CA . ILE B 1 246 ? -51.125 -2.543 4.805 1 85.12 246 ILE B CA 1
ATOM 4664 C C . ILE B 1 246 ? -52.625 -2.686 4.508 1 85.12 246 ILE B C 1
ATOM 4666 O O . ILE B 1 246 ? -53.094 -2.225 3.471 1 85.12 246 ILE B O 1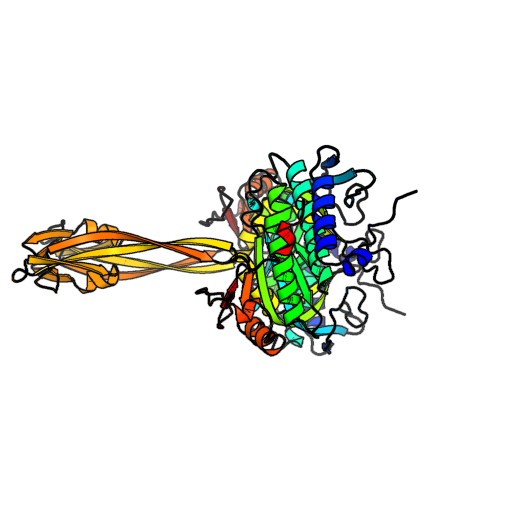
ATOM 4670 N N . THR B 1 247 ? -53.375 -3.361 5.293 1 78.94 247 THR B N 1
ATOM 4671 C CA . THR B 1 247 ? -54.812 -3.502 5.156 1 78.94 247 THR B CA 1
ATOM 4672 C C . THR B 1 247 ? -55.562 -2.654 6.199 1 78.94 247 THR B C 1
ATOM 4674 O O . THR B 1 247 ? -56.031 -1.559 5.891 1 78.94 247 THR B O 1
ATOM 4677 N N . TYR B 1 248 ? -55.906 -3.078 7.367 1 77.88 248 TYR B N 1
ATOM 4678 C CA . TYR B 1 248 ? -56.438 -2.34 8.516 1 77.88 248 TYR B CA 1
ATOM 4679 C C . TYR B 1 248 ? -55.406 -2.26 9.625 1 77.88 248 TYR B C 1
ATOM 4681 O O . TYR B 1 248 ? -55.062 -3.27 10.258 1 77.88 248 TYR B O 1
ATOM 4689 N N . SER B 1 249 ? -54.781 -1.197 9.797 1 72 249 SER B N 1
ATOM 4690 C CA . SER B 1 249 ? -53.719 -1.052 10.781 1 72 249 SER B CA 1
ATOM 4691 C C . SER B 1 249 ? -54.156 -1.572 12.148 1 72 249 SER B C 1
ATOM 4693 O O . SER B 1 249 ? -55.281 -1.363 12.562 1 72 249 SER B O 1
ATOM 4695 N N . PRO B 1 250 ? -53.281 -2.539 12.766 1 80.12 250 PRO B N 1
ATOM 4696 C CA . PRO B 1 250 ? -51.875 -2.781 12.523 1 80.12 250 PRO B CA 1
ATOM 4697 C C . PRO B 1 250 ? -51.625 -4.039 11.688 1 80.12 250 PRO B C 1
ATOM 4699 O O . PRO B 1 250 ? -50.562 -4.664 11.812 1 80.12 250 PRO B O 1
ATOM 4702 N N . THR B 1 251 ? -52.719 -4.453 11.047 1 86.94 251 THR B N 1
ATOM 4703 C CA . THR B 1 251 ? -52.656 -5.711 10.312 1 86.94 251 THR B CA 1
ATOM 4704 C C . THR B 1 251 ? -52.062 -5.5 8.922 1 86.94 251 THR B C 1
ATOM 4706 O O . THR B 1 251 ? -52.375 -4.508 8.258 1 86.94 251 THR B O 1
ATOM 4709 N N . LEU B 1 252 ? -51.125 -6.414 8.57 1 91.12 252 LEU B N 1
ATOM 4710 C CA . LEU B 1 252 ? -50.5 -6.457 7.25 1 91.12 252 LEU B CA 1
ATOM 4711 C C . LEU B 1 252 ? -50.812 -7.781 6.555 1 91.12 252 LEU B C 1
ATOM 4713 O O . LEU B 1 252 ? -51.062 -8.789 7.215 1 91.12 252 LEU B O 1
ATOM 4717 N N . ASN B 1 253 ? -50.875 -7.738 5.305 1 90.69 253 ASN B N 1
ATOM 4718 C CA . ASN B 1 253 ? -51.031 -8.953 4.512 1 90.69 253 ASN B CA 1
ATOM 4719 C C . ASN B 1 253 ? -49.844 -9.164 3.59 1 90.69 253 ASN B C 1
ATOM 4721 O O . ASN B 1 253 ? -49.312 -8.211 2.996 1 90.69 253 ASN B O 1
ATOM 4725 N N . TYR B 1 254 ? -49.375 -10.383 3.57 1 91.69 254 TYR B N 1
ATOM 4726 C CA . TYR B 1 254 ? -48.438 -10.758 2.531 1 91.69 254 TYR B CA 1
ATOM 4727 C C . TYR B 1 254 ? -49.125 -10.984 1.199 1 91.69 254 TYR B C 1
ATOM 4729 O O . TYR B 1 254 ? -50.188 -11.617 1.148 1 91.69 254 TYR B O 1
ATOM 4737 N N . LYS B 1 255 ? -48.594 -10.484 0.139 1 91.38 255 LYS B N 1
ATOM 4738 C CA . LYS B 1 255 ? -49.25 -10.461 -1.156 1 91.38 255 LYS B CA 1
ATOM 4739 C C . LYS B 1 255 ? -49.562 -11.883 -1.638 1 91.38 255 LYS B C 1
ATOM 4741 O O . LYS B 1 255 ? -50.625 -12.117 -2.234 1 91.38 255 LYS B O 1
ATOM 4746 N N . ASN B 1 256 ? -48.781 -12.836 -1.389 1 90.56 256 ASN B N 1
ATOM 4747 C CA . ASN B 1 256 ? -49.031 -14.227 -1.765 1 90.56 256 ASN B CA 1
ATOM 4748 C C . ASN B 1 256 ? -49.969 -14.922 -0.776 1 90.56 256 ASN B C 1
ATOM 4750 O O . ASN B 1 256 ? -49.625 -15.078 0.399 1 90.56 256 ASN B O 1
ATOM 4754 N N . GLU B 1 257 ? -51.125 -15.383 -1.25 1 87.69 257 GLU B N 1
ATOM 4755 C CA . GLU B 1 257 ? -52.125 -15.961 -0.39 1 87.69 257 GLU B CA 1
ATOM 4756 C C . GLU B 1 257 ? -51.656 -17.266 0.249 1 87.69 257 GLU B C 1
ATOM 4758 O O . GLU B 1 257 ? -52.219 -17.703 1.262 1 87.69 257 GLU B O 1
ATOM 4763 N N . TYR B 1 258 ? -50.594 -17.828 -0.344 1 89.12 258 TYR B N 1
ATOM 4764 C CA . TYR B 1 258 ? -50.156 -19.109 0.178 1 89.12 258 TYR B CA 1
ATOM 4765 C C . TYR B 1 258 ? -49.031 -18.906 1.215 1 89.12 258 TYR B C 1
ATOM 4767 O O . TYR B 1 258 ? -48.469 -19.875 1.714 1 89.12 258 TYR B O 1
ATOM 4775 N N . PHE B 1 259 ? -48.75 -17.609 1.589 1 92.25 259 PHE B N 1
ATOM 4776 C CA . PHE B 1 259 ? -47.75 -17.297 2.596 1 92.25 259 PHE B CA 1
ATOM 4777 C C . PHE B 1 259 ? -48.156 -17.828 3.961 1 92.25 259 PHE B C 1
ATOM 4779 O O . PHE B 1 259 ? -49.281 -17.641 4.395 1 92.25 259 PHE B O 1
ATOM 4786 N N . LYS B 1 260 ? -47.219 -18.516 4.734 1 89.44 260 LYS B N 1
ATOM 4787 C CA . LYS B 1 260 ? -47.562 -19.078 6.039 1 89.44 260 LYS B CA 1
ATOM 4788 C C . LYS B 1 260 ? -46.562 -18.625 7.102 1 89.44 260 LYS B C 1
ATOM 4790 O O . LYS B 1 260 ? -46.906 -18.438 8.266 1 89.44 260 LYS B O 1
ATOM 4795 N N . TYR B 1 261 ? -45.281 -18.531 6.594 1 90.5 261 TYR B N 1
ATOM 4796 C CA . TYR B 1 261 ? -44.25 -18.312 7.598 1 90.5 261 TYR B CA 1
ATOM 4797 C C . TYR B 1 261 ? -43.031 -17.578 7.004 1 90.5 261 TYR B C 1
ATOM 4799 O O . TYR B 1 261 ? -42.875 -17.516 5.781 1 90.5 261 TYR B O 1
ATOM 4807 N N . PHE B 1 262 ? -42.312 -16.828 7.875 1 91.31 262 PHE B N 1
ATOM 4808 C CA . PHE B 1 262 ? -41.062 -16.234 7.469 1 91.31 262 PHE B CA 1
ATOM 4809 C C . PHE B 1 262 ? -40.094 -16.172 8.633 1 91.31 262 PHE B C 1
ATOM 4811 O O . PHE B 1 262 ? -40.5 -16.219 9.797 1 91.31 262 PHE B O 1
ATOM 4818 N N . TYR B 1 263 ? -38.812 -16.266 8.43 1 90.88 263 TYR B N 1
ATOM 4819 C CA . TYR B 1 263 ? -37.781 -16.016 9.43 1 90.88 263 TYR B CA 1
ATOM 4820 C C . TYR B 1 263 ? -36.5 -15.5 8.773 1 90.88 263 TYR B C 1
ATOM 4822 O O . TYR B 1 263 ? -36.312 -15.641 7.559 1 90.88 263 TYR B O 1
ATOM 4830 N N . GLU B 1 264 ? -35.625 -14.805 9.531 1 90.5 264 GLU B N 1
ATOM 4831 C CA . GLU B 1 264 ? -34.344 -14.266 9.039 1 90.5 264 GLU B CA 1
ATOM 4832 C C . GLU B 1 264 ? -33.281 -15.352 8.953 1 90.5 264 GLU B C 1
ATOM 4834 O O . GLU B 1 264 ? -33.188 -16.219 9.828 1 90.5 264 GLU B O 1
ATOM 4839 N N . VAL B 1 265 ? -32.625 -15.43 7.844 1 87.88 265 VAL B N 1
ATOM 4840 C CA . VAL B 1 265 ? -31.516 -16.359 7.676 1 87.88 265 VAL B CA 1
ATOM 4841 C C . VAL B 1 265 ? -30.266 -15.594 7.207 1 87.88 265 VAL B C 1
ATOM 4843 O O . VAL B 1 265 ? -30.391 -14.539 6.578 1 87.88 265 VAL B O 1
ATOM 4846 N N . THR B 1 266 ? -29.094 -16.031 7.66 1 84.06 266 THR B N 1
ATOM 4847 C CA . THR B 1 266 ? -27.812 -15.492 7.195 1 84.06 266 THR B CA 1
ATOM 4848 C C . THR B 1 266 ? -27.188 -16.422 6.164 1 84.06 266 THR B C 1
ATOM 4850 O O . THR B 1 266 ? -26.938 -17.594 6.445 1 84.06 266 THR B O 1
ATOM 4853 N N . GLU B 1 267 ? -27.203 -16.047 4.895 1 77.44 267 GLU B N 1
ATOM 4854 C CA . GLU B 1 267 ? -26.516 -16.797 3.842 1 77.44 267 GLU B CA 1
ATOM 4855 C C . GLU B 1 267 ? -25.016 -16.484 3.834 1 77.44 267 GLU B C 1
ATOM 4857 O O . GLU B 1 267 ? -24.609 -15.312 3.781 1 77.44 267 GLU B O 1
ATOM 4862 N N . SER B 1 268 ? -24.188 -17.5 4.141 1 73.88 268 SER B N 1
ATOM 4863 C CA . SER B 1 268 ? -22.734 -17.344 4.113 1 73.88 268 SER B CA 1
ATOM 4864 C C . SER B 1 268 ? -22.125 -18.016 2.891 1 73.88 268 SER B C 1
ATOM 4866 O O . SER B 1 268 ? -22.406 -19.188 2.617 1 73.88 268 SER B O 1
ATOM 4868 N N . ASN B 1 269 ? -21.766 -17.391 1.924 1 72.75 269 ASN B N 1
ATOM 4869 C CA . ASN B 1 269 ? -21.062 -17.938 0.77 1 72.75 269 ASN B CA 1
ATOM 4870 C C . ASN B 1 269 ? -19.547 -17.734 0.876 1 72.75 269 ASN B C 1
ATOM 4872 O O . ASN B 1 269 ? -19.062 -16.609 0.703 1 72.75 269 ASN B O 1
ATOM 4876 N N . PRO B 1 270 ? -18.938 -18.828 1.275 1 73.62 270 PRO B N 1
ATOM 4877 C CA . PRO B 1 270 ? -17.469 -18.703 1.309 1 73.62 270 PRO B CA 1
ATOM 4878 C C . PRO B 1 270 ? -16.859 -18.609 -0.086 1 73.62 270 PRO B C 1
ATOM 4880 O O . PRO B 1 270 ? -17.266 -19.344 -0.991 1 73.62 270 PRO B O 1
ATOM 4883 N N . VAL B 1 271 ? -16.344 -17.625 -0.4 1 77.62 271 VAL B N 1
ATOM 4884 C CA . VAL B 1 271 ? -15.617 -17.516 -1.662 1 77.62 271 VAL B CA 1
ATOM 4885 C C . VAL B 1 271 ? -14.109 -17.547 -1.399 1 77.62 271 VAL B C 1
ATOM 4887 O O . VAL B 1 271 ? -13.602 -16.812 -0.555 1 77.62 271 VAL B O 1
ATOM 4890 N N . SER B 1 272 ? -13.492 -18.641 -1.968 1 87.56 272 SER B N 1
ATOM 4891 C CA . SER B 1 272 ? -12.039 -18.719 -1.891 1 87.56 272 SER B CA 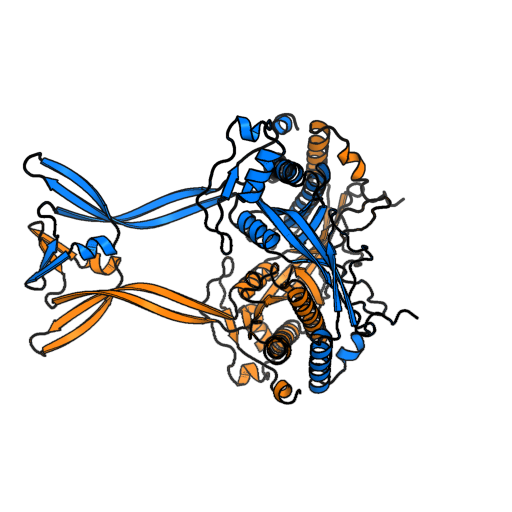1
ATOM 4892 C C . SER B 1 272 ? -11.383 -18.156 -3.148 1 87.56 272 SER B C 1
ATOM 4894 O O . SER B 1 272 ? -11.688 -18.594 -4.262 1 87.56 272 SER B O 1
ATOM 4896 N N . ILE B 1 273 ? -10.648 -17.156 -3.016 1 93.81 273 ILE B N 1
ATOM 4897 C CA . ILE B 1 273 ? -9.945 -16.531 -4.129 1 93.81 273 ILE B CA 1
ATOM 4898 C C . ILE B 1 273 ? -8.578 -17.203 -4.32 1 93.81 273 ILE B C 1
ATOM 4900 O O . ILE B 1 273 ? -7.848 -17.422 -3.354 1 93.81 273 ILE B O 1
ATOM 4904 N N . PRO B 1 274 ? -8.266 -17.594 -5.531 1 96.38 274 PRO B N 1
ATOM 4905 C CA . PRO B 1 274 ? -6.984 -18.25 -5.785 1 96.38 274 PRO B CA 1
ATOM 4906 C C . PRO B 1 274 ? -5.785 -17.359 -5.457 1 96.38 274 PRO B C 1
ATOM 4908 O O . PRO B 1 274 ? -5.93 -16.141 -5.352 1 96.38 274 PRO B O 1
ATOM 4911 N N . PRO B 1 275 ? -4.613 -17.969 -5.344 1 97.44 275 PRO B N 1
ATOM 4912 C CA . PRO B 1 275 ? -3.426 -17.219 -4.926 1 97.44 275 PRO B CA 1
ATOM 4913 C C . PRO B 1 275 ? -2.873 -16.328 -6.031 1 97.44 275 PRO B C 1
ATOM 4915 O O . PRO B 1 275 ? -2.154 -15.367 -5.75 1 97.44 275 PRO B O 1
ATOM 4918 N N . ILE B 1 276 ? -3.127 -16.656 -7.285 1 98.75 276 ILE B N 1
ATOM 4919 C CA . ILE B 1 276 ? -2.645 -15.836 -8.391 1 98.75 276 ILE B CA 1
ATOM 4920 C C . ILE B 1 276 ? -3.826 -15.203 -9.117 1 98.75 276 ILE B C 1
ATOM 4922 O O . ILE B 1 276 ? -4.734 -15.906 -9.578 1 98.75 276 ILE B O 1
ATOM 4926 N N . LEU B 1 277 ? -3.844 -13.914 -9.227 1 98.75 277 LEU B N 1
ATOM 4927 C CA . LEU B 1 277 ? -4.863 -13.18 -9.969 1 98.75 277 LEU B CA 1
ATOM 4928 C C . LEU B 1 277 ? -4.23 -12.367 -11.102 1 98.75 277 LEU B C 1
ATOM 4930 O O . LEU B 1 277 ? -3.199 -11.727 -10.906 1 98.75 277 LEU B O 1
ATOM 4934 N N . ILE B 1 278 ? -4.852 -12.43 -12.289 1 98.81 278 ILE B N 1
ATOM 4935 C CA . ILE B 1 278 ? -4.344 -11.672 -13.43 1 98.81 278 ILE B CA 1
ATOM 4936 C C . ILE B 1 278 ? -5.492 -10.953 -14.125 1 98.81 278 ILE B C 1
ATOM 4938 O O . ILE B 1 278 ? -6.641 -11.406 -14.078 1 98.81 278 ILE B O 1
ATOM 4942 N N . THR B 1 279 ? -5.25 -9.797 -14.711 1 98.56 279 THR B N 1
ATOM 4943 C CA . THR B 1 279 ? -6.266 -9.062 -15.461 1 98.56 279 THR B CA 1
ATOM 4944 C C . THR B 1 279 ? -6.551 -9.734 -16.797 1 98.56 279 THR B C 1
ATOM 4946 O O . THR B 1 279 ? -5.785 -10.594 -17.25 1 98.56 279 THR B O 1
ATOM 4949 N N . ASP B 1 280 ? -7.582 -9.281 -17.422 1 98.25 280 ASP B N 1
ATOM 4950 C CA . ASP B 1 280 ? -7.965 -9.789 -18.734 1 98.25 280 ASP B CA 1
ATOM 4951 C C . ASP B 1 280 ? -6.871 -9.516 -19.766 1 98.25 280 ASP B C 1
ATOM 4953 O O . ASP B 1 280 ? -6.617 -10.352 -20.641 1 98.25 280 ASP B O 1
ATOM 4957 N N . GLU B 1 281 ? -6.23 -8.367 -19.703 1 98.12 281 GLU B N 1
ATOM 4958 C CA . GLU B 1 281 ? -5.152 -8.016 -20.625 1 98.12 281 GLU B CA 1
ATOM 4959 C C . GLU B 1 281 ? -3.988 -8.992 -20.516 1 98.12 281 GLU B C 1
ATOM 4961 O O . GLU B 1 281 ? -3.424 -9.406 -21.531 1 98.12 281 GLU B O 1
ATOM 4966 N N . VAL B 1 282 ? -3.678 -9.391 -19.328 1 98.75 282 VAL B N 1
ATOM 4967 C CA . VAL B 1 282 ? -2.58 -10.32 -19.109 1 98.75 282 VAL B CA 1
ATOM 4968 C C . VAL B 1 282 ? -2.973 -11.711 -19.609 1 98.75 282 VAL B C 1
ATOM 4970 O O . VAL B 1 282 ? -2.188 -12.375 -20.281 1 98.75 282 VAL B O 1
ATOM 4973 N N . TYR B 1 283 ? -4.18 -12.094 -19.281 1 98.56 283 TYR B N 1
ATOM 4974 C CA . TYR B 1 283 ? -4.672 -13.398 -19.703 1 98.56 283 TYR B CA 1
ATOM 4975 C C . TYR B 1 283 ? -4.688 -13.516 -21.219 1 98.56 283 TYR B C 1
ATOM 4977 O O . TYR B 1 283 ? -4.195 -14.5 -21.781 1 98.56 283 TYR B O 1
ATOM 4985 N N . GLN B 1 284 ? -5.215 -12.516 -21.875 1 98.25 284 GLN B N 1
ATOM 4986 C CA . GLN B 1 284 ? -5.301 -12.523 -23.328 1 98.25 284 GLN B CA 1
ATOM 4987 C C . GLN B 1 284 ? -3.91 -12.477 -23.969 1 98.25 284 GLN B C 1
ATOM 4989 O O . GLN B 1 284 ? -3.656 -13.148 -24.969 1 98.25 284 GLN B O 1
ATOM 4994 N N . GLY B 1 285 ? -3.066 -11.688 -23.391 1 98.38 285 GLY B N 1
ATOM 4995 C CA . GLY B 1 285 ? -1.694 -11.648 -23.875 1 98.38 285 GLY B CA 1
ATOM 4996 C C . GLY B 1 285 ? -0.973 -12.977 -23.719 1 98.38 285 GLY B C 1
ATOM 4997 O O . GLY B 1 285 ? -0.263 -13.406 -24.625 1 98.38 285 GLY B O 1
ATOM 4998 N N . PHE B 1 286 ? -1.198 -13.617 -22.641 1 98.44 286 PHE B N 1
ATOM 4999 C CA . PHE B 1 286 ? -0.585 -14.914 -22.375 1 98.44 286 PHE B CA 1
ATOM 5000 C C . PHE B 1 286 ? -1.119 -15.969 -23.344 1 98.44 286 PHE B C 1
ATOM 5002 O O . PHE B 1 286 ? -0.352 -16.766 -23.875 1 98.44 286 PHE B O 1
ATOM 5009 N N . LYS B 1 287 ? -2.365 -15.945 -23.5 1 97.69 287 LYS B N 1
ATOM 5010 C CA . LYS B 1 287 ? -3.002 -16.875 -24.422 1 97.69 287 LYS B CA 1
ATOM 5011 C C . LYS B 1 287 ? -2.469 -16.703 -25.844 1 97.69 287 LYS B C 1
ATOM 5013 O O . LYS B 1 287 ? -2.26 -17.688 -26.562 1 97.69 287 LYS B O 1
ATOM 5018 N N . LYS B 1 288 ? -2.273 -15.531 -26.188 1 97.56 288 LYS B N 1
ATOM 5019 C CA . LYS B 1 288 ? -1.776 -15.219 -27.531 1 97.56 288 LYS B CA 1
ATOM 5020 C C . LYS B 1 288 ? -0.317 -15.641 -27.672 1 97.56 288 LYS B C 1
ATOM 5022 O O . LYS B 1 288 ? 0.059 -16.234 -28.688 1 97.56 288 LYS B O 1
ATOM 5027 N N . ASP B 1 289 ? 0.491 -15.367 -26.703 1 96.75 289 ASP B N 1
ATOM 5028 C CA . ASP B 1 289 ? 1.934 -15.562 -26.781 1 96.75 289 ASP B CA 1
ATOM 5029 C C . ASP B 1 289 ? 2.303 -17.016 -26.516 1 96.75 289 ASP B C 1
ATOM 5031 O O . ASP B 1 289 ? 3.311 -17.516 -27.031 1 96.75 289 ASP B O 1
ATOM 5035 N N . CYS B 1 290 ? 1.509 -17.672 -25.625 1 96.94 290 CYS B N 1
ATOM 5036 C CA . CYS B 1 290 ? 1.814 -19.047 -25.219 1 96.94 290 CYS B CA 1
ATOM 5037 C C . CYS B 1 290 ? 0.582 -19.938 -25.344 1 96.94 290 CYS B C 1
ATOM 5039 O O . CYS B 1 290 ? 0.187 -20.578 -24.359 1 96.94 290 CYS B O 1
ATOM 5041 N N . PRO B 1 291 ? 0.067 -20.188 -26.5 1 95.69 291 PRO B N 1
ATOM 5042 C CA . PRO B 1 291 ? -1.181 -20.938 -26.656 1 95.69 291 PRO B CA 1
ATOM 5043 C C . PRO B 1 291 ? -1.046 -22.391 -26.234 1 95.69 291 PRO B C 1
ATOM 5045 O O . PRO B 1 291 ? -2.037 -23.031 -25.859 1 95.69 291 PRO B O 1
ATOM 5048 N N . ASP B 1 292 ? 0.156 -22.953 -26.188 1 95.44 292 ASP B N 1
ATOM 5049 C CA . ASP B 1 292 ? 0.359 -24.359 -25.906 1 95.44 292 ASP B CA 1
ATOM 5050 C C . ASP B 1 292 ? 0.753 -24.594 -24.438 1 95.44 292 ASP B C 1
ATOM 5052 O O . ASP B 1 292 ? 1.103 -25.703 -24.062 1 95.44 292 ASP B O 1
ATOM 5056 N N . ASP B 1 293 ? 0.693 -23.531 -23.688 1 95.31 293 ASP B N 1
ATOM 5057 C CA . ASP B 1 293 ? 1.041 -23.672 -22.281 1 95.31 293 ASP B CA 1
ATOM 5058 C C . ASP B 1 293 ? 0.102 -24.656 -21.578 1 95.31 293 ASP B C 1
ATOM 5060 O O . ASP B 1 293 ? -1.11 -24.625 -21.812 1 95.31 293 ASP B O 1
ATOM 5064 N N . GLN B 1 294 ? 0.613 -25.516 -20.688 1 93.69 294 GLN B N 1
ATOM 5065 C CA . GLN B 1 294 ? -0.136 -26.562 -20.016 1 93.69 294 GLN B CA 1
ATOM 5066 C C . GLN B 1 294 ? -1.272 -26 -19.172 1 93.69 294 GLN B C 1
ATOM 5068 O O . GLN B 1 294 ? -2.344 -26.594 -19.078 1 93.69 294 GLN B O 1
ATOM 5073 N N . SER B 1 295 ? -1.056 -24.828 -18.562 1 95.06 295 SER B N 1
ATOM 5074 C CA . SER B 1 295 ? -2.074 -24.234 -17.688 1 95.06 295 SER B CA 1
ATOM 5075 C C . SER B 1 295 ? -3.291 -23.797 -18.5 1 95.06 295 SER B C 1
ATOM 5077 O O . SER B 1 295 ? -4.41 -23.781 -17.984 1 95.06 295 SER B O 1
ATOM 5079 N N . LEU B 1 296 ? -3.09 -23.438 -19.734 1 95.94 296 LEU B N 1
ATOM 5080 C CA . LEU B 1 296 ? -4.188 -23.047 -20.609 1 95.94 296 LEU B CA 1
ATOM 5081 C C . LEU B 1 296 ? -4.914 -24.281 -21.141 1 95.94 296 LEU B C 1
ATOM 5083 O O . LEU B 1 296 ? -6.145 -24.328 -21.172 1 95.94 296 LEU B O 1
ATOM 5087 N N . LYS B 1 297 ? -4.148 -25.312 -21.484 1 94.31 297 LYS B N 1
ATOM 5088 C CA . LYS B 1 297 ? -4.715 -26.547 -22.031 1 94.31 297 LYS B CA 1
ATOM 5089 C C . LYS B 1 297 ? -5.586 -27.25 -21 1 94.31 297 LYS B C 1
ATOM 5091 O O . LYS B 1 297 ? -6.621 -27.828 -21.344 1 94.31 297 LYS B O 1
ATOM 5096 N N . GLU B 1 298 ? -5.211 -27.141 -19.781 1 95.25 298 GLU B N 1
ATOM 5097 C CA . GLU B 1 298 ? -5.93 -27.828 -18.703 1 95.25 298 GLU B CA 1
ATOM 5098 C C . GLU B 1 298 ? -6.941 -26.891 -18.047 1 95.25 298 GLU B C 1
ATOM 5100 O O . GLU B 1 298 ? -7.488 -27.219 -16.984 1 95.25 298 GLU B O 1
ATOM 5105 N N . GLU B 1 299 ? -7.117 -25.719 -18.469 1 94.94 299 GLU B N 1
ATOM 5106 C CA . GLU B 1 299 ? -8.102 -24.75 -18 1 94.94 299 GLU B CA 1
ATOM 5107 C C . GLU B 1 299 ? -7.918 -24.453 -16.516 1 94.94 299 GLU B C 1
ATOM 5109 O O . GLU B 1 299 ? -8.875 -24.484 -15.75 1 94.94 299 GLU B O 1
ATOM 5114 N N . MET B 1 300 ? -6.664 -24.188 -16.234 1 96.5 300 MET B N 1
ATOM 5115 C CA . MET B 1 300 ? -6.336 -23.984 -14.82 1 96.5 300 MET B CA 1
ATOM 5116 C C . MET B 1 300 ? -6.652 -22.547 -14.406 1 96.5 300 MET B C 1
ATOM 5118 O O . MET B 1 300 ? -6.625 -22.219 -13.211 1 96.5 300 MET B O 1
ATOM 5122 N N . TRP B 1 301 ? -6.898 -21.656 -15.359 1 97.19 301 TRP B N 1
ATOM 5123 C CA . TRP B 1 301 ? -7.297 -20.266 -15.094 1 97.19 301 TRP B CA 1
ATOM 5124 C C . TRP B 1 301 ? -8.812 -20.125 -15.156 1 97.19 301 TRP B C 1
ATOM 5126 O O . TRP B 1 301 ? -9.438 -20.469 -16.156 1 97.19 301 TRP B O 1
ATOM 5136 N N . LYS B 1 302 ? -9.383 -19.609 -14.094 1 96.38 302 LYS B N 1
ATOM 5137 C CA . LYS B 1 302 ? -10.836 -19.438 -14.039 1 96.38 302 LYS B CA 1
ATOM 5138 C C . LYS B 1 302 ? -11.203 -17.984 -13.781 1 96.38 302 LYS B C 1
ATOM 5140 O O . LYS B 1 302 ? -10.492 -17.266 -13.07 1 96.38 302 LYS B O 1
ATOM 5145 N N . LYS B 1 303 ? -12.289 -17.609 -14.352 1 95.5 303 LYS B N 1
ATOM 5146 C CA . LYS B 1 303 ? -12.789 -16.266 -14.086 1 95.5 303 LYS B CA 1
ATOM 5147 C C . LYS B 1 303 ? -13.211 -16.109 -12.633 1 95.5 303 LYS B C 1
ATOM 5149 O O . LYS B 1 303 ? -13.844 -17 -12.062 1 95.5 303 LYS B O 1
ATOM 5154 N N . VAL B 1 304 ? -12.781 -15.047 -12.047 1 93.81 304 VAL B N 1
ATOM 5155 C CA . VAL B 1 304 ? -13.062 -14.781 -10.641 1 93.81 304 VAL B CA 1
ATOM 5156 C C . VAL B 1 304 ? -14.016 -13.594 -10.523 1 93.81 304 VAL B C 1
ATOM 5158 O O . VAL B 1 304 ? -13.836 -12.57 -11.188 1 93.81 304 VAL B O 1
ATOM 5161 N N . LYS B 1 305 ? -15.031 -13.742 -9.734 1 88.56 305 LYS B N 1
ATOM 5162 C CA . LYS B 1 305 ? -15.945 -12.641 -9.461 1 88.56 305 LYS B CA 1
ATOM 5163 C C . LYS B 1 305 ? -15.375 -11.703 -8.398 1 88.56 305 LYS B C 1
ATOM 5165 O O . LYS B 1 305 ? -15.625 -11.875 -7.207 1 88.56 305 LYS B O 1
ATOM 5170 N N . LEU B 1 306 ? -14.648 -10.789 -8.852 1 90.12 306 LEU B N 1
ATOM 5171 C CA . LEU B 1 306 ? -13.977 -9.812 -7.996 1 90.12 306 LEU B CA 1
ATOM 5172 C C . LEU B 1 306 ? -14.016 -8.422 -8.625 1 90.12 306 LEU B C 1
ATOM 5174 O O . LEU B 1 306 ? -13.805 -8.273 -9.828 1 90.12 306 LEU B O 1
ATOM 5178 N N . THR B 1 307 ? -14.422 -7.504 -7.773 1 88.81 307 THR B N 1
ATOM 5179 C CA . THR B 1 307 ? -14.422 -6.117 -8.234 1 88.81 307 THR B CA 1
ATOM 5180 C C . THR B 1 307 ? -13.203 -5.367 -7.699 1 88.81 307 THR B C 1
ATOM 5182 O O . THR B 1 307 ? -12.945 -5.371 -6.492 1 88.81 307 THR B O 1
ATOM 5185 N N . ILE B 1 308 ? -12.43 -4.793 -8.594 1 89.56 308 ILE B N 1
ATOM 5186 C CA . ILE B 1 308 ? -11.266 -3.984 -8.242 1 89.56 308 ILE B CA 1
ATOM 5187 C C . ILE B 1 308 ? -11.523 -2.525 -8.617 1 89.56 308 ILE B C 1
ATOM 5189 O O . ILE B 1 308 ? -11.789 -2.213 -9.781 1 89.56 308 ILE B O 1
ATOM 5193 N N . PRO B 1 309 ? -11.461 -1.631 -7.594 1 84.06 309 PRO B N 1
ATOM 5194 C CA . PRO B 1 309 ? -11.648 -0.218 -7.938 1 84.06 309 PRO B CA 1
ATOM 5195 C C . PRO B 1 309 ? -10.68 0.254 -9.023 1 84.06 309 PRO B C 1
ATOM 5197 O O . PRO B 1 309 ? -9.477 0.003 -8.938 1 84.06 309 PRO B O 1
ATOM 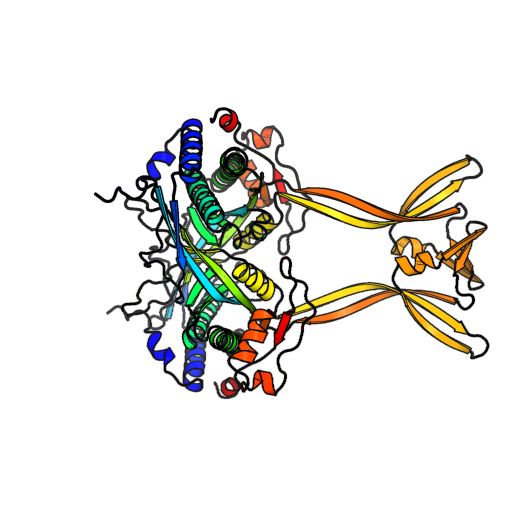5200 N N . GLY B 1 310 ? -11.211 0.89 -10.078 1 82.5 310 GLY B N 1
ATOM 5201 C CA . GLY B 1 310 ? -10.398 1.435 -11.148 1 82.5 310 GLY B CA 1
ATOM 5202 C C . GLY B 1 310 ? -10.203 0.467 -12.305 1 82.5 310 GLY B C 1
ATOM 5203 O O . GLY B 1 310 ? -9.508 0.779 -13.273 1 82.5 310 GLY B O 1
ATOM 5204 N N . TYR B 1 311 ? -10.727 -0.701 -12.125 1 90.75 311 TYR B N 1
ATOM 5205 C CA . TYR B 1 311 ? -10.586 -1.711 -13.164 1 90.75 311 TYR B CA 1
ATOM 5206 C C . TYR B 1 311 ? -11.938 -2.316 -13.523 1 90.75 311 TYR B C 1
ATOM 5208 O O . TYR B 1 311 ? -12.648 -2.83 -12.656 1 90.75 311 TYR B O 1
ATOM 5216 N N . ASP B 1 312 ? -12.25 -2.309 -14.766 1 90.69 312 ASP B N 1
ATOM 5217 C CA . ASP B 1 312 ? -13.562 -2.771 -15.195 1 90.69 312 ASP B CA 1
ATOM 5218 C C . ASP B 1 312 ? -13.453 -4.059 -16.016 1 90.69 312 ASP B C 1
ATOM 5220 O O . ASP B 1 312 ? -14.469 -4.621 -16.438 1 90.69 312 ASP B O 1
ATOM 5224 N N . GLY B 1 313 ? -12.328 -4.566 -16.188 1 92.75 313 GLY B N 1
ATOM 5225 C CA . GLY B 1 313 ? -12.156 -5.766 -16.984 1 92.75 313 GLY B CA 1
ATOM 5226 C C . GLY B 1 313 ? -12.312 -7.043 -16.188 1 92.75 313 GLY B C 1
ATOM 5227 O O . GLY B 1 313 ? -12.547 -7 -14.984 1 92.75 313 GLY B O 1
ATOM 5228 N N . GLY B 1 314 ? -12.234 -8.117 -16.891 1 95.88 314 GLY B N 1
ATOM 5229 C CA . GLY B 1 314 ? -12.305 -9.414 -16.25 1 95.88 314 GLY B CA 1
ATOM 5230 C C . GLY B 1 314 ? -11.047 -9.773 -15.484 1 95.88 314 GLY B C 1
ATOM 5231 O O . GLY B 1 314 ? -9.961 -9.289 -15.812 1 95.88 314 GLY B O 1
ATOM 5232 N N . ILE B 1 315 ? -11.266 -10.57 -14.469 1 97.81 315 ILE B N 1
ATOM 5233 C CA . ILE B 1 315 ? -10.164 -11.047 -13.648 1 97.81 315 ILE B CA 1
ATOM 5234 C C . ILE B 1 315 ? -10.117 -12.578 -13.688 1 97.81 315 ILE B C 1
ATOM 5236 O O . ILE B 1 315 ? -11.164 -13.234 -13.633 1 97.81 315 ILE B O 1
ATOM 5240 N N . TYR B 1 316 ? -8.953 -13.109 -13.852 1 98.25 316 TYR B N 1
ATOM 5241 C CA . TYR B 1 316 ? -8.75 -14.555 -13.844 1 98.25 316 TYR B CA 1
ATOM 5242 C C . TYR B 1 316 ? -7.824 -14.969 -12.703 1 98.25 316 TYR B C 1
ATOM 5244 O O . TYR B 1 316 ? -6.961 -14.195 -12.289 1 98.25 316 TYR B O 1
ATOM 5252 N N . GLY B 1 317 ? -8.031 -16.156 -12.18 1 98 317 GLY B N 1
ATOM 5253 C CA . GLY B 1 317 ? -7.219 -16.656 -11.086 1 98 317 GLY B CA 1
ATOM 5254 C C . GLY B 1 317 ? -6.855 -18.125 -11.25 1 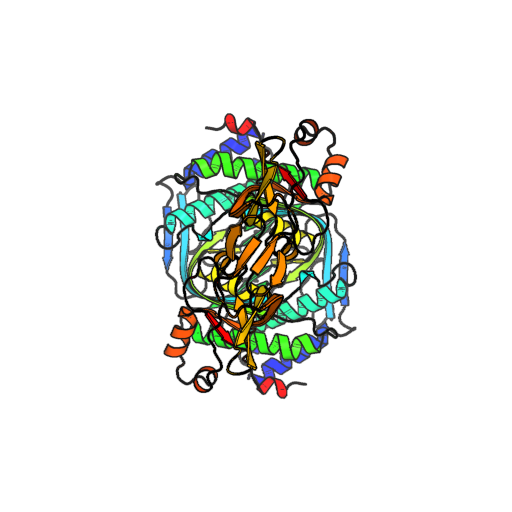98 317 GLY B C 1
ATOM 5255 O O . GLY B 1 317 ? -7.523 -18.859 -11.977 1 98 317 GLY B O 1
ATOM 5256 N N . GLY B 1 318 ? -5.77 -18.5 -10.641 1 97.19 318 GLY B N 1
ATOM 5257 C CA . GLY B 1 318 ? -5.316 -19.875 -10.633 1 97.19 318 GLY B CA 1
ATOM 5258 C C . GLY B 1 318 ? -4.414 -20.203 -9.461 1 97.19 318 GLY B C 1
ATOM 5259 O O . GLY B 1 318 ? -3.789 -19.312 -8.883 1 97.19 318 GLY B O 1
ATOM 5260 N N . ASN B 1 319 ? -4.492 -21.438 -9.07 1 96.62 319 ASN B N 1
ATOM 5261 C CA . ASN B 1 319 ? -3.545 -22 -8.109 1 96.62 319 ASN B CA 1
ATOM 5262 C C . ASN B 1 319 ? -2.59 -22.984 -8.773 1 96.62 319 ASN B C 1
ATOM 5264 O O . ASN B 1 319 ? -2.668 -24.188 -8.523 1 96.62 319 ASN B O 1
ATOM 5268 N N . ILE B 1 320 ? -1.742 -22.422 -9.516 1 96.56 320 ILE B N 1
ATOM 5269 C CA . ILE B 1 320 ? -0.841 -23.219 -10.352 1 96.56 320 ILE B CA 1
ATOM 5270 C C . ILE B 1 320 ? 0.522 -23.328 -9.672 1 96.56 320 ILE B C 1
ATOM 5272 O O . ILE B 1 320 ? 0.977 -22.391 -9.016 1 96.56 320 ILE B O 1
ATOM 5276 N N . ARG B 1 321 ? 1.168 -24.469 -9.773 1 94.94 321 ARG B N 1
ATOM 5277 C CA . ARG B 1 321 ? 2.49 -24.703 -9.203 1 94.94 321 ARG B CA 1
ATOM 5278 C C . ARG B 1 321 ? 3.35 -25.547 -10.141 1 94.94 321 ARG B C 1
ATOM 5280 O O . ARG B 1 321 ? 2.826 -26.234 -11.023 1 94.94 321 ARG B O 1
ATOM 5287 N N . PHE B 1 322 ? 4.656 -25.438 -9.961 1 93.62 322 PHE B N 1
ATOM 5288 C CA . PHE B 1 322 ? 5.562 -26.375 -10.617 1 93.62 322 PHE B CA 1
ATOM 5289 C C . PHE B 1 322 ? 5.625 -27.688 -9.844 1 93.62 322 PHE B C 1
ATOM 5291 O O . PHE B 1 322 ? 6.094 -27.719 -8.703 1 93.62 322 PHE B O 1
ATOM 5298 N N . THR B 1 323 ? 5.273 -28.766 -10.484 1 92.19 323 THR B N 1
ATOM 5299 C CA . THR B 1 323 ? 5.129 -30.062 -9.82 1 92.19 323 THR B CA 1
ATOM 5300 C C . THR B 1 323 ? 6.492 -30.641 -9.445 1 92.19 323 THR B C 1
ATOM 5302 O O . THR B 1 323 ? 6.594 -31.484 -8.562 1 92.19 323 THR B O 1
ATOM 5305 N N . ILE B 1 324 ? 7.527 -30.172 -10.07 1 92.38 324 ILE B N 1
ATOM 5306 C CA . ILE B 1 324 ? 8.875 -30.672 -9.828 1 92.38 324 ILE B CA 1
ATOM 5307 C C . ILE B 1 324 ? 9.273 -30.391 -8.375 1 92.38 324 ILE B C 1
ATOM 5309 O O . ILE B 1 324 ? 10.219 -31 -7.859 1 92.38 324 ILE B O 1
ATOM 5313 N N . VAL B 1 325 ? 8.539 -29.469 -7.703 1 93.44 325 VAL B N 1
ATOM 5314 C CA . VAL B 1 325 ? 8.82 -29.109 -6.32 1 93.44 325 VAL B CA 1
ATOM 5315 C C . VAL B 1 325 ? 8.609 -30.312 -5.414 1 93.44 325 VAL B C 1
ATOM 5317 O O . VAL B 1 325 ? 9.188 -30.406 -4.328 1 93.44 325 VAL B O 1
ATOM 5320 N N . ASP B 1 326 ? 7.828 -31.281 -5.852 1 92.44 326 ASP B N 1
ATOM 5321 C CA . ASP B 1 326 ? 7.543 -32.5 -5.066 1 92.44 326 ASP B CA 1
ATOM 5322 C C . ASP B 1 326 ? 8.789 -33.344 -4.914 1 92.44 326 ASP B C 1
ATOM 5324 O O . ASP B 1 326 ? 8.844 -34.219 -4.043 1 92.44 326 ASP B O 1
ATOM 5328 N N . GLU B 1 327 ? 9.773 -33.094 -5.688 1 91.06 327 GLU B N 1
ATOM 5329 C CA . GLU B 1 327 ? 11.008 -33.844 -5.66 1 91.06 327 GLU B CA 1
ATOM 5330 C C . GLU B 1 327 ? 12.039 -33.219 -4.734 1 91.06 327 GLU B C 1
ATOM 5332 O O . GLU B 1 327 ? 13.125 -33.781 -4.52 1 91.06 327 GLU B O 1
ATOM 5337 N N . ILE B 1 328 ? 11.711 -32.062 -4.273 1 87.69 328 ILE B N 1
ATOM 5338 C CA . ILE B 1 328 ? 12.656 -31.312 -3.453 1 87.69 328 ILE B CA 1
ATOM 5339 C C . ILE B 1 328 ? 12.547 -31.781 -2 1 87.69 328 ILE B C 1
ATOM 5341 O O . ILE B 1 328 ? 11.453 -32.031 -1.496 1 87.69 328 ILE B O 1
ATOM 5345 N N . ASN B 1 329 ? 13.781 -31.984 -1.271 1 75.56 329 ASN B N 1
ATOM 5346 C CA . ASN B 1 329 ? 13.898 -32.438 0.11 1 75.56 329 ASN B CA 1
ATOM 5347 C C . ASN B 1 329 ? 14.016 -31.266 1.081 1 75.56 329 ASN B C 1
ATOM 5349 O O . ASN B 1 329 ? 14.633 -30.25 0.76 1 75.56 329 ASN B O 1
#

Secondary structure (DSSP, 8-state):
-------GGGGGGS-HHHHHHHHHHHHHHHHSTTSEEEEEEESS---TT-TTS---BTTTTEEEEEEEEEEEEEEEETTGGGS-TTT-HHHHHHHHHHHHHHHHHHHHHTTEEEEEEETTEEEEEE-STTHHHHHHHHHHHHHHHIIIIIHHHSTT----EEEEEEEEEEEEEEE----SSSS-----EEEEESHHHHHHHHHHHHTT-EEEEEEEEEEEEEEETTTTEEEEEEE-HHHHHHTEEE-STTEEEESSTTEEEEEEEEEEEEEEPPSEEEEHHHHHHHHHH-TT-HHHHTT--EE----BTTB-S-EEEE----GGGGG--/----S---GGGGGS-HHHHHHHHHHHHHHHHSTTSEEEEEEESS---TT-TTS---BTTTTEEEEEEEEEEEEEEEETTGGGS-TTT-HHHHHHHHHHHHHHHHHHHHHTTEEEEEEETTEEEEEE-STTHHHHHHHHHHHHHHHIIIIIHHHSTT----EEEEEEEEEEEEEEE-----SS------EEEEESHHHHHHHHHHHHTT-EEEEEEEEEEEEEEETTTTEEEEEEE-HHHHHHTEEE-STTEEEESSTTEEEEEEEEEEEEEEPPSEEEEHHHHHHHHHH-TT-HHHHTT--EE----BTTB-S-EEEE----GGGGG--

Foldseek 3Di:
DPPAFPQCVVLVPDDPVVNVVVVVVVVCLLPDPQQEEAEAEDQFDDDLPPPQADDQDSVNSYGGKYKYWFKKKKKAWPPVVVVDCVPCVPVNVVLLVVQVVVLCVLCPVLAWDWADDDRNMTMTTHGHVCRLVSRVSSLQASLACQQQPSLVVPPPSRGAMAMFMETTMWMKHWDWGCNPDPVRPTPTGIDIGDDGVVQRVQRRVPAQDKDWDKDKWKWWWFADPVVRDIDIDTHHPVVQVVQWDDDPPPDIDGVDPRTDDMDMDIDTDIDGHHRYKYFPVSVVVCCVVPVPDPCNVVVQKDWDPDDDPPDDGTMIHGHHHDPCSVVPD/DPPAFPQCVVLVPDDPVVNVVVVVVVVCLLPDPQQEEAEAEDQFDDDLPPPQADDQDSVNSYGGKYKYWAKKKKKAWPPVVVVDCVPCVPVNVVLLVVQVVVLCVLCPVLAWDWADDDRNMTMTTHGHVCRLVSRVSSLQASLACQQQPSLVVPPVSRGAMAMFMETTMWMKHWDFGCNPDPVRPTPTHIDIGDDGVVQRVQRRVPAQDKDWDKDKWKWWWFADPVVRDIDIDTHHPVVQVVQWDDDPPPDIDGVDPRTDDMDMDIDTDIDGHHRYKYFPVSVVVCCVVPVPDPCNVVVQKDWDPDDDPPDDGTMIHGHHHDPCSVVPD

InterPro domains:
  IPR001054 Adenylyl cyclase class-3/4/guanylyl cyclase [PF00211] (69-221)
  IPR001054 Adenylyl cyclase class-3/4/guanylyl cyclase [PS50125] (71-204)
  IPR029787 Nucleotide cyclase [G3DSA:3.30.70.1230] (63-241)
  IPR029787 Nucleotide cyclase [SSF55073] (68-209)

Organism: Methanosarcina acetivorans (strain ATCC 35395 / DSM 2834 / JCM 12185 / C2A) (NCBI:txid188937)

Radius of gyration: 28.98 Å; Cα contacts (8 Å, |Δi|>4): 1370; chains: 2; bounding box: 95×69×55 Å

Solvent-accessible surface area (backbone atoms only — not comparable to full-atom values): 34952 Å² total; per-residue (Å²): 131,81,79,71,55,62,62,61,69,64,56,54,72,44,54,70,63,60,39,51,40,49,52,37,51,52,43,51,51,53,68,33,86,78,31,42,68,46,75,43,79,45,58,61,72,80,57,83,81,37,81,65,39,32,57,80,32,81,84,80,25,35,29,30,23,34,34,38,59,30,31,30,36,25,38,33,56,49,70,52,81,69,58,54,55,85,82,35,49,59,60,49,51,42,48,49,49,46,48,53,54,49,48,53,52,39,34,42,53,46,59,30,41,80,72,46,66,58,62,70,31,37,34,32,40,30,31,36,78,62,16,46,55,31,50,51,54,24,51,27,46,41,48,30,43,41,56,69,42,53,19,70,74,40,89,73,70,62,50,44,51,7,24,6,32,18,53,36,58,29,41,40,40,45,49,66,57,48,46,76,54,95,76,37,84,50,61,71,44,61,29,67,39,43,62,24,58,54,50,5,46,54,35,18,75,51,19,50,37,74,45,66,53,69,44,74,30,34,34,37,35,30,50,42,80,91,71,72,43,78,47,77,47,79,39,46,61,69,57,53,55,69,36,50,39,80,71,59,65,29,33,29,31,42,72,50,74,41,33,64,46,72,50,80,41,74,49,69,52,74,42,74,38,41,30,32,28,31,30,44,66,35,51,53,46,26,47,69,76,43,65,79,38,65,56,62,74,66,58,52,62,39,80,47,96,69,88,48,91,97,52,88,69,55,36,32,25,27,82,59,60,58,70,67,59,77,74,53,122,133,80,77,70,57,63,65,60,70,65,54,52,72,43,54,69,60,58,38,51,40,50,51,36,52,52,42,50,51,54,70,32,86,76,31,43,67,45,73,43,80,45,60,61,71,80,58,83,81,39,82,64,39,33,56,80,33,83,85,79,25,35,28,31,22,33,33,36,61,30,33,30,36,26,39,34,55,49,70,51,82,69,58,55,55,86,81,34,49,58,59,49,50,42,50,50,50,47,47,54,55,49,49,52,52,39,34,44,51,47,58,32,40,79,73,46,66,59,60,70,31,39,33,33,38,31,30,38,78,63,15,44,56,30,50,52,53,25,51,27,46,43,48,31,44,41,56,69,44,55,20,70,74,40,88,73,67,64,51,43,52,7,24,6,32,18,52,38,57,32,42,40,37,47,48,65,58,50,44,76,55,96,71,41,80,52,56,74,43,61,28,66,39,42,61,23,57,54,51,5,46,53,34,18,73,52,18,50,36,74,44,67,52,69,44,75,29,34,35,38,34,31,50,42,80,90,73,72,44,77,46,79,48,79,40,46,60,69,57,53,55,68,36,50,39,80,71,60,62,30,32,30,31,42,72,52,74,41,32,65,49,71,50,81,42,74,49,68,51,73,43,75,39,39,31,33,29,31,31,44,66,35,51,52,45,27,47,69,76,44,65,81,38,66,56,64,73,66,58,50,62,38,80,46,97,70,87,49,93,97,53,87,69,55,36,34,26,26,81,58,62,59,70,66,58,77,76,52,122

pLDDT: mean 86.56, std 14.82, range [18.47, 98.94]

Sequence (658 aa):
MYRSPINYLWCLFLNPKDFLQKISDETKDIVSSDFDIEINTTEYVPNVDDTNITYENLDSKCKKCKTIETCVLYIDIRKSTELNLKHRPKTLAKLYTVFVRNMIKCAEYHGGYVRNIIGDRIMVVFDRNNCFKNAIDTAVLLNTVAEYIINKNFKNNDIVCGIGIDFGSMLVVKTGTIKQGNENQFYKSLVWLGKPANIASKLTDNANKSTVSSKNKVRVGLHYPLTNKWNWTEISYSEFLNHLEITYSPTLNYKNEYFKYFYEVTESNPVSIPPILITDEVYQGFKKDCPDDQSLKEEMWKKVKLTIPGYDGGIYGGNIRFTIVDEINMYRSPINYLWCLFLNPKDFLQKISDETKDIVSSDFDIEINTTEYVPNVDDTNITYENLDSKCKKCKTIETCVLYIDIRKSTELNLKHRPKTLAKLYTVFVRNMIKCAEYHGGYVRNIIGDRIMVVFDRNNCFKNAIDTAVLLNTVAEYIINKNFKNNDIVCGIGIDFGSMLVVKTGTIKQGNENQFYKSLVWLGKPANIASKLTDNANKSTVSSKNKVRVGLHYPLTNKWNWTEISYSEFLNHLEITYSPTLNYKNEYFKYFYEVTESNPVSIPPILITDEVYQGFKKDCPDDQSLKEEMWKKVKLTIPGYDGGIYGGNIRFTIVDEIN

Nearest PDB structures (foldseek):
  1cju-assembly1_A  TM=8.789E-01  e=8.024E-07  Canis lupus familiaris
  8hbe-assembly1_A  TM=6.867E-01  e=1.422E-07  Homo sapiens
  3uvj-assembly1_A  TM=7.447E-01  e=9.597E-07  Homo sapiens
  8sl4-assembly1_B  TM=7.357E-01  e=5.416E-06  Homo sapiens
  1ybt-assembly1_B  TM=5.785E-01  e=1.081E-06  Mycobacterium tuberculosis CDC1551